Protein AF-A0A2D5S7X2-F1 (afdb_monomer)

Structure (mmCIF, N/CA/C/O backbone):
data_AF-A0A2D5S7X2-F1
#
_entry.id   AF-A0A2D5S7X2-F1
#
loop_
_atom_site.group_PDB
_atom_site.id
_atom_site.type_symbol
_atom_site.label_atom_id
_atom_site.label_alt_id
_atom_site.label_comp_id
_atom_site.label_asym_id
_atom_site.label_entity_id
_atom_site.label_seq_id
_atom_site.pdbx_PDB_ins_code
_atom_site.Cartn_x
_atom_site.Cartn_y
_atom_site.Cartn_z
_atom_site.occupancy
_atom_site.B_iso_or_equiv
_atom_site.auth_seq_id
_atom_site.auth_comp_id
_atom_site.auth_asym_id
_atom_site.auth_atom_id
_atom_site.pdbx_PDB_model_num
ATOM 1 N N . MET A 1 1 ? 55.627 -63.281 7.519 1.00 36.22 1 MET A N 1
ATOM 2 C CA . MET A 1 1 ? 55.972 -61.842 7.444 1.00 36.22 1 MET A CA 1
ATOM 3 C C . MET A 1 1 ? 55.545 -61.317 6.080 1.00 36.22 1 MET A C 1
ATOM 5 O O . MET A 1 1 ? 55.997 -61.901 5.115 1.00 36.22 1 MET A O 1
ATOM 9 N N . LYS A 1 2 ? 54.673 -60.289 6.058 1.0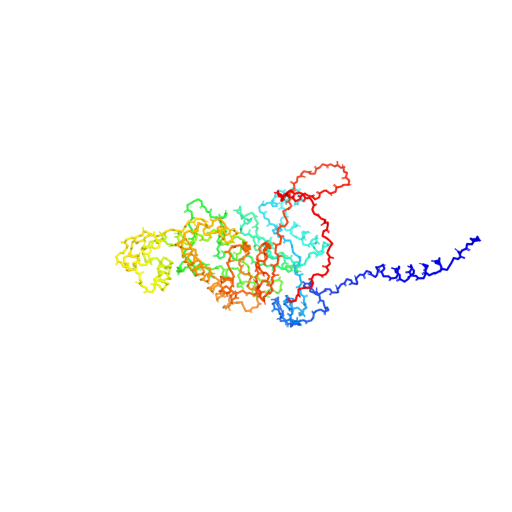0 36.00 2 LYS A N 1
ATOM 10 C CA . LYS A 1 2 ? 54.592 -59.138 5.119 1.00 36.00 2 LYS A CA 1
ATOM 11 C C . LYS A 1 2 ? 54.774 -59.438 3.601 1.00 36.00 2 LYS A C 1
ATOM 13 O O . LYS A 1 2 ? 55.793 -59.967 3.206 1.00 36.00 2 LYS A O 1
ATOM 18 N N . THR A 1 3 ? 53.912 -59.051 2.658 1.00 39.66 3 THR A N 1
ATOM 19 C CA . THR A 1 3 ? 53.083 -57.839 2.583 1.00 39.66 3 THR A CA 1
ATOM 20 C C . THR A 1 3 ? 52.077 -57.980 1.437 1.00 39.66 3 THR A C 1
ATOM 22 O O . THR A 1 3 ? 52.442 -58.339 0.323 1.00 39.66 3 THR A O 1
ATOM 25 N N . SER A 1 4 ? 50.825 -57.631 1.707 1.00 46.59 4 SER A N 1
ATOM 26 C CA . SER A 1 4 ? 49.787 -57.320 0.730 1.00 46.59 4 SER A CA 1
ATOM 27 C C . SER A 1 4 ? 50.023 -55.930 0.111 1.00 46.59 4 SER A C 1
ATOM 29 O O . SER A 1 4 ? 49.940 -54.927 0.817 1.00 46.59 4 SER A O 1
ATOM 31 N N . MET A 1 5 ? 50.263 -55.863 -1.196 1.00 40.97 5 MET A N 1
ATOM 32 C CA . MET A 1 5 ? 50.225 -54.673 -2.069 1.00 40.97 5 MET A CA 1
ATOM 33 C C . MET A 1 5 ? 49.754 -55.219 -3.430 1.00 40.97 5 MET A C 1
ATOM 35 O O . MET A 1 5 ? 50.264 -56.242 -3.853 1.00 40.97 5 MET A O 1
ATOM 39 N N . ASN A 1 6 ? 48.793 -54.701 -4.192 1.00 48.53 6 ASN A N 1
ATOM 40 C CA . ASN A 1 6 ? 48.194 -53.376 -4.262 1.00 48.53 6 ASN A CA 1
ATOM 41 C C . ASN A 1 6 ? 46.862 -53.474 -5.051 1.00 48.53 6 ASN A C 1
ATOM 43 O O . ASN A 1 6 ? 46.737 -52.959 -6.155 1.00 48.53 6 ASN A O 1
ATOM 47 N N . LEU A 1 7 ? 45.836 -54.144 -4.509 1.00 43.94 7 LEU A N 1
ATOM 48 C CA . LEU A 1 7 ? 44.501 -54.163 -5.146 1.00 43.94 7 LEU A CA 1
ATOM 49 C C . LEU A 1 7 ? 43.687 -52.879 -4.862 1.00 43.94 7 LEU A C 1
ATOM 51 O O . LEU A 1 7 ? 42.633 -52.652 -5.447 1.00 43.94 7 LEU A O 1
ATOM 55 N N . ARG A 1 8 ? 44.182 -52.010 -3.967 1.00 42.88 8 ARG A N 1
ATOM 56 C CA . ARG A 1 8 ? 43.547 -50.727 -3.615 1.00 42.88 8 ARG A CA 1
ATOM 57 C C . ARG A 1 8 ? 43.908 -49.577 -4.556 1.00 42.88 8 ARG A C 1
ATOM 59 O O . ARG A 1 8 ? 43.206 -48.572 -4.554 1.00 42.88 8 ARG A O 1
ATOM 66 N N . THR A 1 9 ? 44.956 -49.711 -5.366 1.00 43.53 9 THR A N 1
ATOM 67 C CA . THR A 1 9 ? 45.418 -48.620 -6.237 1.00 43.53 9 THR A CA 1
ATOM 68 C C . THR A 1 9 ? 44.684 -48.592 -7.575 1.00 43.53 9 THR A C 1
ATOM 70 O O . THR A 1 9 ? 44.436 -47.509 -8.086 1.00 43.53 9 THR A O 1
ATOM 73 N N . THR A 1 10 ? 44.243 -49.741 -8.097 1.00 44.03 10 THR A N 1
ATOM 74 C CA . THR A 1 10 ? 43.554 -49.821 -9.400 1.00 44.03 10 THR A CA 1
ATOM 75 C C . THR A 1 10 ? 42.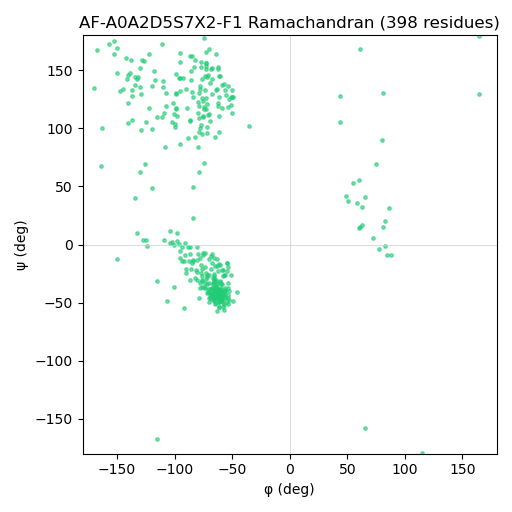069 -49.445 -9.318 1.00 44.03 10 THR A C 1
ATOM 77 O O . THR A 1 10 ? 41.533 -48.857 -10.251 1.00 44.03 10 THR A O 1
ATOM 80 N N . LEU A 1 11 ? 41.400 -49.693 -8.183 1.00 41.28 11 LEU A N 1
ATOM 81 C CA . LEU A 1 11 ? 39.994 -49.297 -7.987 1.00 41.28 11 LEU A CA 1
ATOM 82 C C . LEU A 1 11 ? 39.839 -47.787 -7.705 1.00 41.28 11 LEU A C 1
ATOM 84 O O . LEU A 1 11 ? 38.816 -47.186 -8.030 1.00 41.28 11 LEU A O 1
ATOM 88 N N . ALA A 1 12 ? 40.873 -47.156 -7.136 1.00 43.59 12 ALA A N 1
ATOM 89 C CA . ALA A 1 12 ? 40.890 -45.720 -6.863 1.00 43.59 12 ALA A CA 1
ATOM 90 C C . ALA A 1 12 ? 41.016 -44.873 -8.145 1.00 43.59 12 ALA A C 1
ATOM 92 O O . ALA A 1 12 ? 40.508 -43.754 -8.189 1.00 43.59 12 ALA A O 1
ATOM 93 N N . THR A 1 13 ? 41.632 -45.404 -9.207 1.00 41.81 13 THR A N 1
ATOM 94 C CA . THR A 1 13 ? 41.792 -44.684 -10.482 1.00 41.81 13 THR A CA 1
ATOM 95 C C . THR A 1 13 ? 40.505 -44.683 -11.316 1.00 41.81 13 THR A C 1
ATOM 97 O O . THR A 1 13 ? 40.194 -43.680 -11.954 1.00 41.81 13 THR A O 1
ATOM 100 N N . SER A 1 14 ? 39.695 -45.746 -11.255 1.00 43.84 14 SER A N 1
ATOM 101 C CA . SER A 1 14 ? 38.421 -45.826 -11.994 1.00 43.84 14 SER A CA 1
ATOM 102 C C . SER A 1 14 ? 37.297 -44.988 -11.367 1.00 43.84 14 SER A C 1
ATOM 104 O O . SER A 1 14 ? 36.477 -44.429 -12.091 1.00 43.84 14 SER A O 1
ATOM 106 N N . ILE A 1 15 ? 37.282 -44.818 -10.039 1.00 47.69 15 ILE A N 1
ATOM 107 C CA . ILE A 1 15 ? 36.316 -43.931 -9.359 1.00 47.69 15 ILE A CA 1
ATOM 108 C C . ILE A 1 15 ? 36.703 -42.451 -9.531 1.00 47.69 15 ILE A C 1
ATOM 110 O O . ILE A 1 15 ? 35.823 -41.598 -9.631 1.00 47.69 15 ILE A O 1
ATOM 114 N N . ALA A 1 16 ? 37.998 -42.135 -9.648 1.00 44.66 16 ALA A N 1
ATOM 115 C CA . ALA A 1 16 ? 38.455 -40.775 -9.936 1.00 44.66 16 ALA A CA 1
ATOM 116 C C . ALA A 1 16 ? 38.032 -40.300 -11.339 1.00 44.66 16 ALA A C 1
ATOM 118 O O . ALA A 1 16 ? 37.604 -39.158 -11.483 1.00 44.66 16 ALA A O 1
ATOM 119 N N . PHE A 1 17 ? 38.041 -41.175 -12.352 1.00 43.53 17 PHE A N 1
ATOM 120 C CA . PHE A 1 17 ? 37.540 -40.826 -13.689 1.00 43.53 17 PHE A CA 1
ATOM 121 C C . PHE A 1 17 ? 36.008 -40.702 -13.751 1.00 43.53 17 PHE A C 1
ATOM 123 O O . PHE A 1 17 ? 35.506 -39.813 -14.437 1.00 43.53 17 PHE A O 1
ATOM 130 N N . LEU A 1 18 ? 35.256 -41.502 -12.981 1.00 42.88 18 LEU A N 1
ATOM 131 C CA . LEU A 1 18 ? 33.793 -41.367 -12.910 1.00 42.88 18 LEU A CA 1
ATOM 132 C C . LEU A 1 18 ? 33.341 -40.123 -12.112 1.00 42.88 18 LEU A C 1
ATOM 134 O O . LEU A 1 18 ? 32.303 -39.540 -12.414 1.00 42.88 18 LEU A O 1
ATOM 138 N N . MET A 1 19 ? 34.125 -39.680 -11.121 1.00 43.84 19 MET A N 1
ATOM 139 C CA . MET A 1 19 ? 33.850 -38.470 -10.325 1.00 43.84 19 MET A CA 1
ATOM 140 C C . MET A 1 19 ? 34.381 -37.179 -10.973 1.00 43.84 19 MET A C 1
ATOM 142 O O . MET A 1 19 ? 33.859 -36.103 -10.688 1.00 43.84 19 MET A O 1
ATOM 146 N N . CYS A 1 20 ? 35.357 -37.265 -11.883 1.00 43.03 20 CYS A N 1
ATOM 147 C CA . CYS A 1 20 ? 35.786 -36.136 -12.717 1.00 43.03 20 CYS A CA 1
ATOM 148 C C . CYS A 1 20 ? 34.824 -35.837 -13.881 1.00 43.03 20 CYS A C 1
ATOM 150 O O . CYS A 1 20 ? 34.845 -34.722 -14.392 1.00 43.03 20 CYS A O 1
ATOM 152 N N . GLY A 1 21 ? 33.939 -36.767 -14.261 1.00 40.03 21 GLY A N 1
ATOM 153 C CA . GLY A 1 21 ? 32.904 -36.541 -15.284 1.00 40.03 21 GLY A CA 1
ATOM 154 C C . GLY A 1 21 ? 31.678 -35.742 -14.811 1.00 40.03 21 GLY A C 1
ATOM 155 O O . GLY A 1 21 ? 30.876 -35.309 -15.630 1.00 40.03 21 GLY A O 1
ATOM 156 N N . LEU A 1 22 ? 31.529 -35.518 -13.499 1.00 47.66 22 LEU A N 1
ATOM 157 C CA . LEU A 1 22 ? 30.463 -34.687 -12.909 1.00 47.66 22 LEU A CA 1
ATOM 158 C C . LEU A 1 22 ? 30.955 -33.291 -12.493 1.00 47.66 22 LEU A C 1
ATOM 160 O O . LEU A 1 22 ? 30.185 -32.483 -11.968 1.00 47.66 22 LEU A O 1
ATOM 164 N N . ALA A 1 23 ? 32.229 -32.983 -12.745 1.00 48.12 23 ALA A N 1
ATOM 165 C CA . ALA A 1 23 ? 32.780 -31.648 -12.587 1.00 48.12 23 ALA A CA 1
ATOM 166 C C . ALA A 1 23 ? 32.399 -30.787 -13.800 1.00 48.12 23 ALA A C 1
ATOM 168 O O . ALA A 1 23 ? 33.166 -30.630 -14.740 1.00 48.12 23 ALA A O 1
ATOM 169 N N . GLY A 1 24 ? 31.193 -30.222 -13.748 1.00 53.59 24 GLY A N 1
ATOM 170 C CA . GLY A 1 24 ? 30.825 -29.062 -14.551 1.00 53.59 24 GLY A CA 1
ATOM 171 C C . GLY A 1 24 ? 30.571 -29.351 -16.026 1.00 53.59 24 GLY A C 1
ATOM 172 O O . GLY A 1 24 ? 31.245 -28.792 -16.885 1.00 53.59 24 GLY A O 1
ATOM 173 N N . ALA A 1 25 ? 29.480 -30.058 -16.333 1.00 41.00 25 ALA A N 1
ATOM 174 C CA . ALA A 1 25 ? 28.646 -29.480 -17.378 1.00 41.00 25 ALA A CA 1
ATOM 175 C C . ALA A 1 25 ? 28.254 -28.091 -16.839 1.00 41.00 25 ALA A C 1
ATOM 177 O O . ALA A 1 25 ? 27.666 -28.042 -15.747 1.00 41.00 25 ALA A O 1
ATOM 178 N N . PRO A 1 26 ? 28.637 -26.967 -17.478 1.00 43.47 26 PRO A N 1
ATOM 179 C CA . PRO A 1 26 ? 27.996 -25.707 -17.139 1.00 43.47 26 PRO A CA 1
ATOM 180 C C . PRO A 1 26 ? 26.501 -26.000 -17.204 1.00 43.47 26 PRO A C 1
ATOM 182 O O . PRO A 1 26 ? 26.047 -26.608 -18.174 1.00 43.47 26 PRO A O 1
ATOM 185 N N . ALA A 1 27 ? 25.757 -25.694 -16.136 1.00 47.03 27 ALA A N 1
ATOM 186 C CA . ALA A 1 27 ? 24.308 -25.715 -16.241 1.00 47.03 27 ALA A CA 1
ATOM 187 C C . ALA A 1 27 ? 24.002 -24.879 -17.480 1.00 47.03 27 ALA A C 1
ATOM 189 O O . ALA A 1 27 ? 24.377 -23.705 -17.511 1.00 47.03 27 ALA A O 1
ATOM 190 N N . GLN A 1 28 ? 23.482 -25.520 -18.530 1.00 48.81 28 GLN A N 1
ATOM 191 C CA . GLN A 1 28 ? 23.115 -24.829 -19.753 1.00 48.81 28 GLN A CA 1
ATOM 192 C C . GLN A 1 28 ? 22.249 -23.667 -19.291 1.00 48.81 28 GLN A C 1
ATOM 194 O O . GLN A 1 28 ? 21.309 -23.898 -18.524 1.00 48.81 28 GLN A O 1
ATOM 199 N N . SER A 1 29 ? 22.671 -22.430 -19.582 1.00 59.06 29 SER A N 1
ATOM 200 C CA . SER A 1 29 ? 21.928 -21.265 -19.112 1.00 59.06 29 SER A CA 1
ATOM 201 C C . SER A 1 29 ? 20.502 -21.476 -19.579 1.00 59.06 29 SER A C 1
ATOM 203 O O . SER A 1 29 ? 20.301 -21.655 -20.781 1.00 59.06 29 SER A O 1
ATOM 205 N N . ALA A 1 30 ? 19.559 -21.566 -18.639 1.00 68.81 30 ALA A N 1
ATOM 206 C CA . ALA A 1 30 ? 18.164 -21.750 -18.996 1.00 68.81 30 ALA A CA 1
ATOM 207 C C . ALA A 1 30 ? 17.822 -20.671 -20.024 1.00 68.81 30 ALA A C 1
ATOM 209 O O . ALA A 1 30 ? 18.148 -19.501 -19.803 1.00 68.81 30 ALA A O 1
ATOM 210 N N . GLU A 1 31 ? 17.271 -21.070 -21.170 1.00 88.06 31 GLU A N 1
ATOM 211 C CA . GLU A 1 31 ? 16.838 -20.096 -22.161 1.00 88.06 31 GLU A CA 1
ATOM 212 C C . GLU A 1 31 ? 15.750 -19.251 -21.506 1.00 88.06 31 GLU A C 1
ATOM 214 O O . GLU A 1 31 ? 14.765 -19.783 -20.978 1.00 88.06 31 GLU A O 1
ATOM 219 N N . LEU A 1 32 ? 15.988 -17.943 -21.465 1.00 92.62 32 LEU A N 1
ATOM 220 C CA . LEU A 1 32 ? 15.040 -16.989 -20.925 1.00 92.62 32 LEU A CA 1
ATOM 221 C C . LEU A 1 32 ? 14.220 -16.399 -22.063 1.00 92.62 32 LEU A C 1
ATOM 223 O O . LEU A 1 32 ? 14.739 -16.157 -23.153 1.00 92.62 32 LEU A O 1
ATOM 227 N N . ASP A 1 33 ? 12.949 -16.156 -21.792 1.00 95.62 33 ASP A N 1
ATOM 228 C CA . ASP A 1 33 ? 12.076 -15.438 -22.703 1.00 95.62 33 ASP A CA 1
ATOM 229 C C . ASP A 1 33 ? 12.380 -13.929 -22.706 1.00 95.62 33 ASP A C 1
ATOM 231 O O . ASP A 1 33 ? 13.233 -13.438 -21.956 1.00 95.62 33 ASP A O 1
ATOM 235 N N . THR A 1 34 ? 11.667 -13.169 -23.542 1.00 95.31 34 THR A N 1
ATOM 236 C CA . THR A 1 34 ? 11.879 -11.719 -23.694 1.00 95.31 34 THR A CA 1
ATOM 237 C C . THR A 1 34 ? 11.739 -10.945 -22.374 1.00 95.31 34 THR A C 1
ATOM 239 O O . THR A 1 34 ? 12.363 -9.898 -22.202 1.00 95.31 34 THR A O 1
ATOM 242 N N . PHE A 1 35 ? 10.963 -11.466 -21.423 1.00 96.25 35 PHE A N 1
ATOM 243 C CA . PHE A 1 35 ? 10.683 -10.874 -20.115 1.00 96.25 35 PHE A CA 1
ATOM 244 C C . PHE A 1 35 ? 11.564 -11.448 -18.991 1.00 96.25 35 PHE A C 1
ATOM 246 O O . PHE A 1 35 ? 11.414 -11.059 -17.833 1.00 96.25 35 PHE A O 1
ATOM 253 N N . GLY A 1 36 ? 12.502 -12.347 -19.301 1.00 93.88 36 GLY A N 1
ATOM 254 C CA . GLY A 1 36 ? 13.382 -12.977 -18.317 1.00 93.88 36 GLY A CA 1
ATOM 255 C C . GLY A 1 36 ? 12.767 -14.179 -17.589 1.00 93.88 36 GLY A C 1
ATOM 256 O O . GLY A 1 36 ? 13.230 -14.512 -16.494 1.00 93.88 36 GLY A O 1
ATOM 257 N N . GLY A 1 37 ? 11.724 -14.796 -18.152 1.00 95.06 37 GLY A N 1
ATOM 258 C CA . GLY A 1 37 ? 11.096 -16.032 -17.675 1.00 95.06 37 GLY A CA 1
ATOM 259 C C . GLY A 1 37 ? 11.786 -17.294 -18.194 1.00 95.06 37 GLY A C 1
ATOM 260 O O . GLY A 1 37 ? 12.336 -17.307 -19.285 1.00 95.06 37 GLY A O 1
ATOM 261 N N . PHE A 1 38 ? 11.756 -18.369 -17.415 1.00 94.25 38 PHE A N 1
ATOM 262 C CA . PHE A 1 38 ? 12.354 -19.665 -17.720 1.00 94.25 38 PHE A CA 1
ATOM 263 C C . PHE A 1 38 ? 11.515 -20.422 -18.753 1.00 94.25 38 PHE A C 1
ATOM 265 O O . PHE A 1 38 ? 10.417 -20.889 -18.449 1.00 94.25 38 PHE A O 1
ATOM 272 N N . THR A 1 39 ? 12.028 -20.565 -19.976 1.00 94.94 39 THR A N 1
ATOM 273 C CA . THR A 1 39 ? 11.275 -21.173 -21.089 1.00 94.94 39 THR A CA 1
ATOM 274 C C . THR A 1 39 ? 10.928 -22.650 -20.881 1.00 94.94 39 THR A C 1
ATOM 276 O O . THR A 1 39 ? 10.018 -23.151 -21.539 1.00 94.94 39 THR A O 1
ATOM 279 N N . ASP A 1 40 ? 11.603 -23.353 -19.974 1.00 94.12 40 ASP A N 1
ATOM 280 C CA . ASP A 1 40 ? 11.311 -24.735 -19.584 1.00 94.12 40 ASP A CA 1
ATOM 281 C C . ASP A 1 40 ? 10.150 -24.852 -18.579 1.00 94.12 40 ASP A C 1
ATOM 283 O O . ASP A 1 40 ? 9.600 -25.939 -18.402 1.00 94.12 40 ASP A O 1
ATOM 287 N N . VAL A 1 41 ? 9.724 -23.742 -17.969 1.00 94.38 41 VAL A N 1
ATOM 288 C CA . VAL A 1 41 ? 8.554 -23.672 -17.085 1.00 94.38 41 VAL A CA 1
ATOM 289 C C . VAL A 1 41 ? 7.395 -23.048 -17.861 1.00 94.38 41 VAL A C 1
ATOM 291 O O . VAL A 1 41 ? 7.394 -21.846 -18.098 1.00 94.38 41 VAL A O 1
ATOM 294 N N . LYS A 1 42 ? 6.413 -23.854 -18.277 1.00 96.06 42 LYS A N 1
ATOM 295 C CA . LYS A 1 42 ? 5.286 -23.417 -19.121 1.00 96.06 42 LYS A CA 1
ATOM 296 C C . LYS A 1 42 ? 4.033 -23.134 -18.291 1.00 96.06 42 LYS A C 1
ATOM 298 O O . LYS A 1 42 ? 3.494 -24.070 -17.709 1.00 96.06 42 LYS A O 1
ATOM 303 N N . GLY A 1 43 ? 3.587 -21.882 -18.293 1.00 96.56 43 GLY A N 1
ATOM 304 C CA . GLY A 1 43 ? 2.302 -21.432 -17.750 1.00 96.56 43 GLY A CA 1
ATOM 305 C C . GLY A 1 43 ? 1.378 -20.884 -18.839 1.00 96.56 43 GLY A C 1
ATOM 306 O O . GLY A 1 43 ? 1.630 -21.048 -20.038 1.00 96.56 43 GLY A O 1
ATOM 307 N N . GLU A 1 44 ? 0.303 -20.220 -18.434 1.00 97.75 44 GLU A N 1
ATOM 308 C CA . GLU A 1 44 ? -0.666 -19.608 -19.340 1.00 97.75 44 GLU A CA 1
ATOM 309 C C . GLU A 1 44 ? -0.102 -18.338 -19.996 1.00 97.75 44 GLU A C 1
ATOM 311 O O . GLU A 1 44 ? 0.459 -17.460 -19.348 1.00 97.75 44 GLU A O 1
ATOM 316 N N . LYS A 1 45 ? -0.262 -18.197 -21.316 1.00 98.12 45 LYS A N 1
ATOM 317 C CA . LYS A 1 45 ? 0.152 -16.989 -22.041 1.00 98.12 45 LYS A CA 1
ATOM 318 C C . LYS A 1 45 ? -0.979 -15.958 -22.051 1.00 98.12 45 LYS A C 1
ATOM 320 O O . LYS A 1 45 ? -1.794 -15.947 -22.971 1.00 98.12 45 LYS A O 1
ATOM 325 N N . THR A 1 46 ? -0.995 -15.069 -21.061 1.00 98.06 46 THR A N 1
ATOM 326 C CA . THR A 1 46 ? -2.039 -14.033 -20.912 1.00 98.06 46 THR A CA 1
ATOM 327 C C . THR A 1 46 ? -1.681 -12.693 -21.560 1.00 98.06 46 THR A C 1
ATOM 329 O O . THR A 1 46 ? -2.545 -11.837 -21.724 1.00 98.06 46 THR A O 1
ATOM 332 N N . GLY A 1 47 ? -0.411 -12.485 -21.926 1.00 98.31 47 GLY A N 1
ATOM 333 C CA . GLY A 1 47 ? 0.097 -11.180 -22.361 1.00 98.31 47 GLY A CA 1
ATOM 334 C C . GLY A 1 47 ? 0.489 -10.241 -21.215 1.00 98.31 47 GLY A C 1
ATOM 335 O O . GLY A 1 47 ? 1.009 -9.163 -21.490 1.00 98.31 47 GLY A O 1
ATOM 336 N N . PHE A 1 48 ? 0.321 -10.657 -19.955 1.00 98.56 48 PHE A N 1
ATOM 337 C CA . PHE A 1 48 ? 0.694 -9.886 -18.767 1.00 98.56 48 PHE A CA 1
ATOM 338 C C . PHE A 1 48 ? 1.352 -10.762 -17.696 1.00 98.56 48 PHE A C 1
ATOM 340 O O . PHE A 1 48 ? 1.180 -11.985 -17.660 1.00 98.56 48 PHE A O 1
ATOM 347 N N . PHE A 1 49 ? 2.108 -10.131 -16.796 1.00 98.19 49 PHE A N 1
ATOM 348 C CA . PHE A 1 49 ? 2.597 -10.820 -15.607 1.00 98.19 49 PHE A CA 1
ATOM 349 C C . PHE A 1 49 ? 1.426 -11.237 -14.717 1.00 98.19 49 PHE A C 1
ATOM 351 O O . PHE A 1 49 ? 0.552 -10.427 -14.423 1.00 98.19 49 PHE A O 1
ATOM 358 N N . HIS A 1 50 ? 1.425 -12.483 -14.253 1.00 97.25 50 HIS A N 1
ATOM 359 C CA . HIS A 1 50 ? 0.400 -12.985 -13.338 1.00 97.25 50 HIS A CA 1
ATOM 360 C C . HIS A 1 50 ? 0.955 -14.077 -12.419 1.00 97.25 50 HIS A C 1
ATOM 362 O O . HIS A 1 50 ? 2.077 -14.558 -12.597 1.00 97.25 50 HIS A O 1
ATOM 368 N N . ALA A 1 51 ? 0.180 -14.449 -11.401 1.00 94.62 51 ALA A N 1
ATOM 369 C CA . ALA A 1 51 ? 0.495 -15.560 -10.513 1.00 94.62 51 ALA A CA 1
ATOM 370 C C . ALA A 1 51 ? -0.276 -16.814 -10.940 1.00 94.62 51 ALA A C 1
ATOM 372 O O . ALA A 1 51 ? -1.499 -16.787 -11.053 1.00 94.62 51 ALA A O 1
ATOM 373 N N . GLU A 1 52 ? 0.426 -17.933 -11.096 1.00 94.12 52 GLU A N 1
ATOM 374 C CA . GLU A 1 52 ? -0.162 -19.214 -11.485 1.00 94.12 52 GLU A CA 1
ATOM 375 C C . GLU A 1 52 ? 0.338 -20.332 -10.568 1.00 94.12 52 GLU A C 1
ATOM 377 O O . GLU A 1 52 ? 1.492 -20.347 -10.127 1.00 94.12 52 GLU A O 1
ATOM 382 N N . LYS A 1 53 ? -0.534 -21.297 -10.263 1.00 91.69 53 LYS A N 1
ATOM 383 C CA . LYS A 1 53 ? -0.150 -22.497 -9.525 1.00 91.69 53 LYS A CA 1
ATOM 384 C C . LYS A 1 53 ? 0.058 -23.672 -10.482 1.00 91.69 53 LYS A C 1
ATOM 386 O O . LYS A 1 53 ? -0.898 -24.350 -10.840 1.00 91.69 53 LYS A O 1
ATOM 391 N N . MET A 1 54 ? 1.320 -23.965 -10.784 1.00 91.06 54 MET A N 1
ATOM 392 C CA . MET A 1 54 ? 1.756 -25.063 -11.653 1.00 91.06 54 MET A CA 1
ATOM 393 C C . MET A 1 54 ? 2.394 -26.185 -10.826 1.00 91.06 54 MET A C 1
ATOM 395 O O . MET A 1 54 ? 3.242 -25.927 -9.967 1.00 91.06 54 MET A O 1
ATOM 399 N N . ASP A 1 55 ? 1.980 -27.436 -11.040 1.00 89.75 55 ASP A N 1
ATOM 400 C CA . ASP A 1 55 ? 2.513 -28.625 -10.346 1.00 89.75 55 ASP A CA 1
ATOM 401 C C . ASP A 1 55 ? 2.579 -28.489 -8.815 1.00 89.75 55 ASP A C 1
ATOM 403 O O . ASP A 1 55 ? 3.554 -28.844 -8.143 1.00 89.75 55 ASP A O 1
ATOM 407 N N . GLY A 1 56 ? 1.523 -27.914 -8.236 1.00 87.44 56 GLY A N 1
ATOM 408 C CA . GLY A 1 56 ? 1.414 -27.702 -6.795 1.00 87.44 56 GLY A CA 1
ATOM 409 C C . GLY A 1 56 ? 2.223 -26.516 -6.256 1.00 87.44 56 GLY A C 1
ATOM 410 O O . GLY A 1 56 ? 2.068 -26.190 -5.079 1.00 87.44 56 GLY A O 1
ATOM 411 N N . ARG A 1 57 ? 3.014 -25.830 -7.089 1.00 87.06 57 ARG A N 1
ATOM 412 C CA . ARG A 1 57 ? 3.855 -24.687 -6.714 1.00 87.06 57 ARG A CA 1
ATOM 413 C C . ARG A 1 57 ? 3.309 -23.400 -7.305 1.00 87.06 57 ARG A C 1
ATOM 415 O O . ARG A 1 57 ? 2.872 -23.368 -8.446 1.00 87.06 57 ARG A O 1
ATOM 422 N N . TRP A 1 58 ? 3.364 -22.332 -6.526 1.00 89.00 58 TRP A N 1
ATOM 423 C CA . TRP A 1 58 ? 3.103 -21.005 -7.061 1.00 89.00 58 TRP A CA 1
ATOM 424 C C . TRP A 1 58 ? 4.314 -20.494 -7.829 1.00 89.00 58 TRP A C 1
ATOM 426 O O . TRP A 1 58 ? 5.446 -20.595 -7.351 1.00 89.00 58 TRP A O 1
ATOM 436 N N . TRP A 1 59 ? 4.029 -19.903 -8.975 1.00 93.06 59 TRP A N 1
ATOM 437 C CA . TRP A 1 59 ? 4.960 -19.219 -9.845 1.00 93.06 59 TRP A CA 1
ATOM 438 C C . TRP A 1 59 ? 4.385 -17.858 -10.193 1.00 93.06 59 TRP A C 1
ATOM 440 O O . TRP A 1 59 ? 3.170 -17.677 -10.243 1.00 93.06 59 TRP A O 1
ATOM 450 N N . MET A 1 60 ? 5.268 -16.910 -10.470 1.00 95.19 60 MET A N 1
ATOM 451 C CA . MET A 1 60 ? 4.894 -15.852 -11.391 1.00 95.19 60 MET A CA 1
ATOM 452 C C . MET A 1 60 ? 5.094 -16.344 -12.810 1.00 95.19 60 MET A C 1
ATOM 454 O O . MET A 1 60 ? 5.947 -17.197 -13.043 1.00 95.19 60 MET A O 1
ATOM 458 N N . VAL A 1 61 ? 4.331 -15.799 -13.739 1.00 97.19 61 VAL A N 1
ATOM 459 C CA . VAL A 1 61 ? 4.384 -16.152 -15.151 1.00 97.19 61 VAL A CA 1
ATOM 460 C C . VAL A 1 61 ? 4.496 -14.866 -15.956 1.00 97.19 61 VAL A C 1
ATOM 462 O O . VAL A 1 61 ? 3.857 -13.866 -15.628 1.00 97.19 61 VAL A O 1
ATOM 465 N N . THR A 1 62 ? 5.377 -14.866 -16.950 1.00 98.56 62 THR A N 1
ATOM 466 C CA . THR A 1 62 ? 5.604 -13.741 -17.858 1.00 98.56 62 THR A CA 1
ATOM 467 C C . THR A 1 62 ? 4.446 -13.571 -18.847 1.00 98.56 62 THR A C 1
ATOM 469 O O . THR A 1 62 ? 3.688 -14.514 -19.085 1.00 98.56 62 THR A O 1
ATOM 472 N N . PRO A 1 63 ? 4.364 -12.419 -19.534 1.00 98.62 63 PRO A N 1
ATOM 473 C CA . PRO A 1 63 ? 3.462 -12.225 -20.671 1.00 98.62 63 PRO A CA 1
ATOM 474 C C . PRO A 1 63 ? 3.525 -13.297 -21.769 1.00 98.62 63 PRO A C 1
ATOM 476 O O . PRO A 1 63 ? 2.544 -13.496 -22.486 1.00 98.62 63 PRO A O 1
ATOM 479 N N . GLU A 1 64 ? 4.660 -13.986 -21.927 1.00 98.56 64 GLU A N 1
ATOM 480 C CA . GLU A 1 64 ? 4.836 -15.048 -22.924 1.00 98.56 64 GLU A CA 1
ATOM 481 C C . GLU A 1 64 ? 4.424 -16.443 -22.428 1.00 98.56 64 GLU A C 1
ATOM 483 O O . GLU A 1 64 ? 4.430 -17.381 -23.226 1.00 98.56 64 GLU A O 1
ATOM 488 N N . GLY A 1 65 ? 4.003 -16.577 -21.165 1.00 98.00 65 GLY A N 1
ATOM 489 C CA . GLY A 1 65 ? 3.564 -17.846 -20.581 1.00 98.00 65 GLY A CA 1
ATOM 490 C C . GLY A 1 65 ? 4.704 -18.683 -20.005 1.00 98.00 65 GLY A C 1
ATOM 491 O O . GLY A 1 65 ? 4.650 -19.913 -20.043 1.00 98.00 65 GLY A O 1
ATOM 492 N N . HIS A 1 66 ? 5.758 -18.043 -19.493 1.00 97.69 66 HIS A N 1
ATOM 493 C CA . HIS A 1 66 ? 6.890 -18.743 -18.890 1.00 97.69 66 HIS A CA 1
ATOM 494 C C . HIS A 1 66 ? 7.046 -18.420 -17.409 1.00 97.69 66 HIS A C 1
ATOM 496 O O . HIS A 1 66 ? 6.862 -17.280 -16.987 1.00 97.69 66 HIS A O 1
ATOM 502 N N . GLY A 1 67 ? 7.414 -19.417 -16.606 1.00 95.75 67 GLY A N 1
ATOM 503 C CA . GLY A 1 67 ? 7.653 -19.229 -15.178 1.00 95.75 67 GLY A CA 1
ATOM 504 C C . GLY A 1 67 ? 8.721 -18.163 -14.927 1.00 95.75 67 GLY A C 1
ATOM 505 O O . GLY A 1 67 ? 9.742 -18.118 -15.598 1.00 95.75 67 GLY A O 1
ATOM 506 N N . PHE A 1 68 ? 8.515 -17.304 -13.938 1.00 95.00 68 PHE A N 1
ATOM 507 C CA . PHE A 1 68 ? 9.335 -16.130 -13.673 1.00 95.00 68 PHE A CA 1
ATOM 508 C C . PHE A 1 68 ? 9.772 -16.091 -12.207 1.00 95.00 68 PHE A C 1
ATOM 510 O O . PHE A 1 68 ? 8.954 -16.173 -11.289 1.00 95.00 68 PHE A O 1
ATOM 517 N N . PHE A 1 69 ? 11.074 -15.909 -11.981 1.00 90.19 69 PHE A N 1
ATOM 518 C CA . PHE A 1 69 ? 11.611 -15.495 -10.686 1.00 90.19 69 PHE A CA 1
ATOM 519 C C . PHE A 1 69 ? 12.246 -14.122 -10.845 1.00 90.19 69 PHE A C 1
ATOM 521 O O . PHE A 1 69 ? 13.299 -13.998 -11.469 1.00 90.19 69 PHE A O 1
ATOM 528 N N . GLY A 1 70 ? 11.627 -13.094 -10.266 1.00 88.38 70 GLY A N 1
ATOM 529 C CA . GLY A 1 70 ? 12.183 -11.749 -10.340 1.00 88.38 70 GLY A CA 1
ATOM 530 C C . GLY A 1 70 ? 13.315 -11.548 -9.342 1.00 88.38 70 GLY A C 1
ATOM 531 O O . GLY A 1 70 ? 13.098 -11.430 -8.133 1.00 88.38 70 GLY A O 1
ATOM 532 N N . ILE A 1 71 ? 14.530 -11.466 -9.864 1.00 89.62 71 ILE A N 1
ATOM 533 C CA . ILE A 1 71 ? 15.738 -11.087 -9.144 1.00 89.62 71 ILE A CA 1
ATOM 534 C C . ILE A 1 71 ? 15.974 -9.616 -9.470 1.00 89.62 71 ILE A C 1
ATOM 536 O O . ILE A 1 71 ? 16.404 -9.269 -10.570 1.00 89.62 71 ILE A O 1
ATOM 540 N N . GLY A 1 72 ? 15.658 -8.738 -8.519 1.00 86.88 72 GLY A N 1
ATOM 541 C CA . GLY A 1 72 ? 15.650 -7.298 -8.761 1.00 86.88 72 GLY A CA 1
ATOM 542 C C . GLY A 1 72 ? 16.482 -6.480 -7.788 1.00 86.88 72 GLY A C 1
ATOM 543 O O . GLY A 1 72 ? 16.739 -6.886 -6.654 1.00 86.88 72 GLY A O 1
ATOM 544 N N . ILE A 1 73 ? 16.863 -5.288 -8.243 1.00 84.88 73 ILE A N 1
ATOM 545 C CA . ILE A 1 73 ? 17.462 -4.241 -7.412 1.00 84.88 73 ILE A CA 1
ATOM 546 C C . ILE A 1 73 ? 16.354 -3.315 -6.908 1.00 84.88 73 ILE A C 1
ATOM 548 O O . ILE A 1 73 ? 15.385 -3.037 -7.610 1.00 84.88 73 ILE A O 1
ATOM 552 N N . SER A 1 74 ? 16.496 -2.836 -5.673 1.00 85.06 74 SER A N 1
ATOM 553 C CA . SER A 1 74 ? 15.623 -1.807 -5.106 1.00 85.06 74 SER A CA 1
ATOM 554 C C . SER A 1 74 ? 16.225 -0.416 -5.275 1.00 85.06 74 SER A C 1
ATOM 556 O O . SER A 1 74 ? 17.424 -0.239 -5.069 1.00 85.06 74 SER A O 1
ATOM 558 N N . HIS A 1 75 ? 15.370 0.575 -5.531 1.00 86.12 75 HIS A N 1
ATOM 559 C CA . HIS A 1 75 ? 15.708 2.003 -5.534 1.00 86.12 75 HIS A CA 1
ATOM 560 C C . HIS A 1 75 ? 16.793 2.415 -6.558 1.00 86.12 75 HIS A C 1
ATOM 562 O O . HIS A 1 75 ? 17.796 3.017 -6.163 1.00 86.12 75 HIS A O 1
ATOM 568 N N . PRO A 1 76 ? 16.619 2.122 -7.862 1.00 89.56 76 PRO A N 1
ATOM 569 C CA . PRO A 1 76 ? 17.656 2.386 -8.863 1.00 89.56 76 PRO A CA 1
ATOM 570 C C . PRO A 1 76 ? 17.932 3.884 -9.092 1.00 89.56 76 PRO A C 1
ATOM 572 O O . PRO A 1 76 ? 19.069 4.245 -9.398 1.00 89.56 76 PRO A O 1
ATOM 575 N N . LEU A 1 77 ? 16.944 4.768 -8.901 1.00 92.06 77 LEU A N 1
ATOM 576 C CA . LEU A 1 77 ? 17.124 6.222 -8.950 1.00 92.06 77 LEU A CA 1
ATOM 577 C C . LEU A 1 77 ? 16.298 6.913 -7.861 1.00 92.06 77 LEU A C 1
ATOM 579 O O . LEU A 1 77 ? 15.086 6.740 -7.767 1.00 92.06 77 LEU A O 1
ATOM 583 N N . THR A 1 78 ? 16.978 7.668 -6.997 1.00 92.00 78 THR A N 1
ATOM 584 C CA . THR A 1 78 ? 16.397 8.318 -5.812 1.00 92.00 78 THR A CA 1
ATOM 585 C C . THR A 1 78 ? 17.172 9.582 -5.439 1.00 92.00 78 THR A C 1
ATOM 587 O O . THR A 1 78 ? 18.261 9.829 -5.957 1.00 92.00 78 THR A O 1
ATOM 590 N N . ASP A 1 79 ? 16.696 10.333 -4.444 1.00 91.12 79 ASP A N 1
ATOM 591 C CA . ASP A 1 79 ? 17.475 11.418 -3.830 1.00 91.12 79 ASP A CA 1
ATOM 592 C C . ASP A 1 79 ? 18.859 10.942 -3.346 1.00 91.12 79 ASP A C 1
ATOM 594 O O . ASP A 1 79 ? 19.834 11.692 -3.394 1.00 91.12 79 ASP A O 1
ATOM 598 N N . MET A 1 80 ? 18.970 9.684 -2.897 1.00 90.00 80 MET A N 1
ATOM 599 C CA . MET A 1 80 ? 20.225 9.123 -2.383 1.00 90.00 80 MET A CA 1
ATOM 600 C C . MET A 1 80 ? 21.253 8.848 -3.485 1.00 90.00 80 MET A C 1
ATOM 602 O O . MET A 1 80 ? 22.449 8.836 -3.201 1.00 90.00 80 MET A O 1
ATOM 606 N N . SER A 1 81 ? 20.823 8.641 -4.734 1.00 92.25 81 SER A N 1
ATOM 607 C CA . SER A 1 81 ? 21.741 8.452 -5.863 1.00 92.25 81 SER A CA 1
ATOM 608 C C . SER A 1 81 ? 22.178 9.774 -6.496 1.00 92.25 81 SER A C 1
ATOM 610 O O . SER A 1 81 ? 23.115 9.774 -7.292 1.00 92.25 81 SER A O 1
ATOM 612 N N . ARG A 1 82 ? 21.584 10.915 -6.112 1.00 94.19 82 ARG A N 1
ATOM 613 C CA . ARG A 1 82 ? 21.829 12.237 -6.715 1.00 94.19 82 ARG A CA 1
ATOM 614 C C . ARG A 1 82 ? 23.310 12.592 -6.846 1.00 94.19 82 ARG A C 1
ATOM 616 O O . ARG A 1 82 ? 23.754 12.968 -7.925 1.00 94.19 82 ARG A O 1
ATOM 623 N N . ALA A 1 83 ? 24.098 12.417 -5.785 1.00 94.69 83 ALA A N 1
ATOM 624 C CA . ALA A 1 83 ? 25.535 12.708 -5.815 1.00 94.69 83 ALA A CA 1
ATOM 625 C C . ALA A 1 83 ? 26.311 11.813 -6.806 1.00 94.69 83 ALA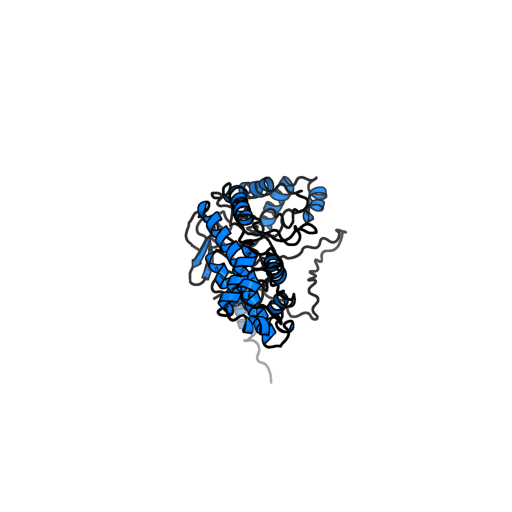 A C 1
ATOM 627 O O . ALA A 1 83 ? 27.264 12.268 -7.444 1.00 94.69 83 ALA A O 1
ATOM 628 N N . ALA A 1 84 ? 25.891 10.556 -6.970 1.00 95.12 84 ALA A N 1
ATOM 629 C CA . ALA A 1 84 ? 26.483 9.631 -7.932 1.00 95.12 84 ALA A CA 1
ATOM 630 C C . ALA A 1 84 ? 26.069 9.963 -9.375 1.00 95.12 84 ALA A C 1
ATOM 632 O O . ALA A 1 84 ? 26.900 9.878 -10.274 1.00 95.12 84 ALA A O 1
ATOM 633 N N . VAL A 1 85 ? 24.829 10.413 -9.599 1.00 95.75 85 VAL A N 1
ATOM 634 C CA . VAL A 1 85 ? 24.379 10.875 -10.924 1.00 95.75 85 VAL A CA 1
ATOM 635 C C . VAL A 1 85 ? 25.100 12.162 -11.330 1.00 95.75 85 VAL A C 1
ATOM 637 O O . VAL A 1 85 ? 25.570 12.275 -12.460 1.00 95.75 85 VAL A O 1
ATOM 640 N N . ILE A 1 86 ? 25.261 13.114 -10.405 1.00 96.00 86 ILE A N 1
ATOM 641 C CA . ILE A 1 86 ? 25.993 14.363 -10.664 1.00 96.00 86 ILE A CA 1
ATOM 642 C C . ILE A 1 86 ? 27.453 14.061 -11.017 1.00 96.00 86 ILE A C 1
ATOM 644 O O . ILE A 1 86 ? 27.930 14.488 -12.065 1.00 96.00 86 ILE A O 1
ATOM 648 N N . SER A 1 87 ? 28.155 13.303 -10.170 1.00 97.06 87 SER A N 1
ATOM 649 C CA . SER A 1 87 ? 29.596 13.076 -10.348 1.00 97.06 87 SER A CA 1
ATOM 650 C C . SER A 1 87 ? 29.931 12.071 -11.454 1.00 97.06 87 SER A C 1
ATOM 652 O O . SER A 1 87 ? 30.916 12.259 -12.161 1.00 97.06 87 SER A O 1
ATOM 654 N N . GLY A 1 88 ? 29.125 11.020 -11.629 1.00 96.75 88 GLY A N 1
ATOM 655 C CA . GLY A 1 88 ? 29.388 9.951 -12.596 1.00 96.75 88 GLY A CA 1
ATOM 656 C C . GLY A 1 88 ? 28.788 10.178 -13.984 1.00 96.75 88 GLY A C 1
ATOM 657 O O . GLY A 1 88 ? 29.288 9.619 -14.957 1.00 96.75 88 GLY A O 1
ATOM 658 N N . TYR A 1 89 ? 27.719 10.974 -14.089 1.00 96.44 89 TYR A N 1
ATOM 659 C CA . TYR A 1 89 ? 26.931 11.121 -15.321 1.00 96.44 89 TYR A CA 1
ATOM 660 C C . TYR A 1 89 ? 26.644 12.583 -15.675 1.00 96.44 89 TYR A C 1
ATOM 662 O O . TYR A 1 89 ? 25.844 12.846 -16.566 1.00 96.44 89 TYR A O 1
ATOM 670 N N . GLY A 1 90 ? 27.277 13.550 -15.003 1.00 96.06 90 GLY A N 1
ATOM 671 C CA . GLY A 1 90 ? 27.086 14.970 -15.308 1.00 96.06 90 GLY A CA 1
ATOM 672 C C . GLY A 1 90 ? 25.650 15.447 -15.080 1.00 96.06 90 GLY A C 1
ATOM 673 O O . GLY A 1 90 ? 25.180 16.331 -15.784 1.00 96.06 90 GLY A O 1
ATOM 674 N N . SER A 1 91 ? 24.951 14.861 -14.101 1.00 94.00 91 SER A N 1
ATOM 675 C CA . SER A 1 91 ? 23.522 15.086 -13.808 1.00 94.00 91 SER A CA 1
ATOM 676 C C . SER A 1 91 ? 22.534 14.485 -14.818 1.00 94.00 91 SER A C 1
ATOM 678 O O . SER A 1 91 ? 21.329 14.673 -14.658 1.00 94.00 91 SER A O 1
ATOM 680 N N . ASP A 1 92 ? 23.000 13.719 -15.808 1.00 95.31 92 ASP A N 1
ATOM 681 C CA . ASP A 1 92 ? 22.133 13.053 -16.782 1.00 95.31 92 ASP A CA 1
ATOM 682 C C . ASP A 1 92 ? 21.456 11.811 -16.171 1.00 95.31 92 ASP A C 1
ATOM 684 O O . ASP A 1 92 ? 22.011 10.706 -16.132 1.00 95.31 92 ASP A O 1
ATOM 688 N N . GLN A 1 93 ? 20.226 12.000 -15.684 1.00 93.81 93 GLN A N 1
ATOM 689 C CA . GLN A 1 93 ? 19.405 10.924 -15.124 1.00 93.81 93 GLN A CA 1
ATOM 690 C C . GLN A 1 93 ? 19.036 9.865 -16.170 1.00 93.81 93 GLN A C 1
ATOM 692 O O . GLN A 1 93 ? 18.970 8.681 -15.837 1.00 93.81 93 GLN A O 1
ATOM 697 N N . LYS A 1 94 ? 18.831 10.259 -17.436 1.00 94.44 94 LYS A N 1
ATOM 698 C CA . LYS A 1 94 ? 18.483 9.318 -18.506 1.00 94.44 94 LYS A CA 1
ATOM 699 C C . LYS A 1 94 ? 19.647 8.373 -18.767 1.00 94.44 94 LYS A C 1
ATOM 701 O O . LYS A 1 94 ? 19.456 7.159 -18.794 1.00 94.44 94 LYS A O 1
ATOM 706 N N . LYS A 1 95 ? 20.860 8.914 -18.891 1.00 95.31 95 LYS A N 1
ATOM 707 C CA . LYS A 1 95 ? 22.075 8.113 -19.064 1.00 95.31 95 LYS A CA 1
ATOM 708 C C . LYS A 1 95 ? 22.333 7.208 -17.863 1.00 95.31 95 LYS A C 1
ATOM 710 O O . LYS A 1 95 ? 22.651 6.041 -18.073 1.00 95.31 95 LYS A O 1
ATOM 715 N N . TRP A 1 96 ? 22.146 7.707 -16.633 1.00 95.12 96 TRP A N 1
ATOM 716 C CA . TRP A 1 96 ? 22.209 6.869 -15.428 1.00 95.12 96 TRP A CA 1
ATOM 717 C C . TRP A 1 96 ? 21.259 5.677 -15.534 1.00 95.12 96 TRP A C 1
ATOM 719 O O . TRP A 1 96 ? 21.682 4.547 -15.306 1.00 95.12 96 TRP A O 1
ATOM 729 N N . MET A 1 97 ? 19.994 5.904 -15.892 1.00 94.06 97 MET A N 1
ATOM 730 C CA . MET A 1 97 ? 18.983 4.846 -15.913 1.00 94.06 97 MET A CA 1
ATOM 731 C C . MET A 1 97 ? 19.234 3.811 -17.004 1.00 94.06 97 MET A C 1
ATOM 733 O O . MET A 1 97 ? 19.234 2.618 -16.709 1.00 94.06 97 MET A O 1
ATOM 737 N N . THR A 1 98 ? 19.515 4.252 -18.230 1.00 95.44 98 THR A N 1
ATOM 738 C CA . THR A 1 98 ? 19.824 3.355 -19.350 1.00 95.44 98 THR A CA 1
ATOM 739 C C . THR A 1 98 ? 21.047 2.485 -19.053 1.00 95.44 98 THR A C 1
ATOM 741 O O . THR A 1 98 ? 20.996 1.267 -19.217 1.00 95.44 98 THR A O 1
ATOM 744 N N . ASP A 1 99 ? 22.131 3.084 -18.554 1.00 95.69 99 ASP A N 1
ATOM 745 C CA . ASP A 1 99 ? 23.334 2.339 -18.170 1.00 95.69 99 ASP A CA 1
ATOM 746 C C . ASP A 1 99 ? 23.074 1.418 -16.964 1.00 95.69 99 ASP A C 1
ATOM 748 O O . ASP A 1 99 ? 23.539 0.279 -16.930 1.00 95.69 99 ASP A O 1
ATOM 752 N N . SER A 1 100 ? 22.263 1.855 -15.991 1.00 94.12 100 SER A N 1
ATOM 753 C CA . SER A 1 100 ? 21.872 1.005 -14.857 1.00 94.12 100 SER A CA 1
ATOM 754 C C . SER A 1 100 ? 21.102 -0.234 -15.309 1.00 94.12 100 SER A C 1
ATOM 756 O O . SER A 1 100 ? 21.375 -1.321 -14.805 1.00 94.12 100 SER A O 1
ATOM 758 N N . VAL A 1 101 ? 20.185 -0.105 -16.276 1.00 95.00 101 VAL A N 1
ATOM 759 C CA . VAL A 1 101 ? 19.459 -1.252 -16.844 1.00 95.00 101 VAL A CA 1
ATOM 760 C C . VAL A 1 101 ? 20.416 -2.212 -17.550 1.00 95.00 101 VAL A C 1
ATOM 762 O O . VAL A 1 101 ? 20.333 -3.418 -17.321 1.00 95.00 101 VAL A O 1
ATOM 765 N N . SER A 1 102 ? 21.367 -1.698 -18.340 1.00 95.31 102 SER A N 1
ATOM 766 C CA . SER A 1 102 ? 22.393 -2.535 -18.980 1.00 95.31 102 SER A CA 1
ATOM 767 C C . SER A 1 102 ? 23.192 -3.328 -17.945 1.00 95.31 102 SER A C 1
ATOM 769 O O . SER A 1 102 ? 23.270 -4.550 -18.017 1.00 95.31 102 SER A O 1
ATOM 771 N N . LYS A 1 103 ? 23.706 -2.653 -16.913 1.00 95.00 103 LYS A N 1
ATOM 772 C CA . LYS A 1 103 ? 24.482 -3.294 -15.842 1.00 95.00 103 LYS A CA 1
ATOM 773 C C . LYS A 1 103 ? 23.664 -4.302 -15.043 1.00 95.00 103 LYS A C 1
ATOM 775 O O . LYS A 1 103 ? 24.199 -5.320 -14.615 1.00 95.00 103 LYS A O 1
ATOM 780 N N . MET A 1 104 ? 22.381 -4.026 -14.811 1.00 94.31 104 MET A N 1
ATOM 781 C CA . MET A 1 104 ? 21.485 -4.976 -14.156 1.00 94.31 104 MET A CA 1
ATOM 782 C C . MET A 1 104 ? 21.356 -6.265 -14.970 1.00 94.31 104 MET A C 1
ATOM 784 O O . MET A 1 104 ? 21.525 -7.339 -14.392 1.00 94.31 104 MET A O 1
ATOM 788 N N . ARG A 1 105 ? 21.168 -6.163 -16.292 1.00 92.38 105 ARG A N 1
ATOM 789 C CA . ARG A 1 105 ? 21.155 -7.324 -17.197 1.00 92.38 105 ARG A CA 1
ATOM 790 C C . ARG A 1 105 ? 22.470 -8.094 -17.160 1.00 92.38 105 ARG A C 1
ATOM 792 O O . ARG A 1 105 ? 22.448 -9.306 -16.976 1.00 92.38 105 ARG A O 1
ATOM 799 N N . ASP A 1 106 ? 23.601 -7.396 -17.247 1.00 93.62 106 ASP A N 1
ATOM 800 C CA . ASP A 1 106 ? 24.936 -8.015 -17.225 1.00 93.62 106 ASP A CA 1
ATOM 801 C C . ASP A 1 106 ? 25.206 -8.784 -15.920 1.00 93.62 106 ASP A C 1
ATOM 803 O O . ASP A 1 106 ? 25.923 -9.785 -15.903 1.00 93.62 106 ASP A O 1
ATOM 807 N N . LEU A 1 107 ? 24.618 -8.326 -14.812 1.00 93.69 107 LEU A N 1
ATOM 808 C CA . LEU A 1 107 ? 24.707 -8.968 -13.500 1.00 93.69 107 LEU A CA 1
ATOM 809 C C . LEU A 1 107 ? 23.645 -10.060 -13.276 1.00 93.69 107 LEU A C 1
ATOM 811 O O . LEU A 1 107 ? 23.650 -10.693 -12.219 1.00 93.69 107 LEU A O 1
ATOM 815 N N . GLY A 1 108 ? 22.750 -10.288 -14.241 1.00 91.25 108 GLY A N 1
ATOM 816 C CA . GLY A 1 108 ? 21.693 -11.298 -14.171 1.00 91.25 108 GLY A CA 1
ATOM 817 C C . GLY A 1 108 ? 20.451 -10.882 -13.376 1.00 91.25 108 GLY A C 1
ATOM 818 O O . GLY A 1 108 ? 19.653 -11.744 -13.013 1.00 91.25 108 GLY A O 1
ATOM 819 N N . TYR A 1 109 ? 20.271 -9.589 -13.087 1.00 93.69 109 TYR A N 1
ATOM 820 C CA . TYR A 1 109 ? 18.984 -9.075 -12.614 1.00 93.69 109 TYR A CA 1
ATOM 821 C C . TYR A 1 109 ? 18.015 -8.976 -13.800 1.00 93.69 109 TYR A C 1
ATOM 823 O O . TYR A 1 109 ? 18.418 -8.616 -14.907 1.00 93.69 109 TYR A O 1
ATOM 831 N N . ASN A 1 110 ? 16.739 -9.287 -13.567 1.00 93.69 110 ASN A N 1
ATOM 832 C CA . ASN A 1 110 ? 15.711 -9.330 -14.616 1.00 93.69 110 ASN A CA 1
ATOM 833 C C . ASN A 1 110 ? 14.498 -8.430 -14.341 1.00 93.69 110 ASN A C 1
ATOM 835 O O . ASN A 1 110 ? 13.599 -8.365 -15.173 1.00 93.69 110 ASN A O 1
ATOM 839 N N . CYS A 1 111 ? 14.451 -7.723 -13.207 1.00 95.00 111 CYS A N 1
ATOM 840 C CA . CYS A 1 111 ? 13.369 -6.779 -12.929 1.00 95.00 111 CYS A CA 1
ATOM 841 C C . CYS A 1 111 ? 13.725 -5.693 -11.907 1.00 95.00 111 CYS A C 1
ATOM 843 O O . CYS A 1 111 ? 14.751 -5.765 -11.226 1.00 95.00 111 CYS A O 1
ATOM 845 N N . VAL A 1 112 ? 12.829 -4.717 -11.736 1.00 93.81 112 VAL A N 1
ATOM 846 C CA . VAL A 1 112 ? 12.819 -3.792 -10.591 1.00 93.81 112 VAL A CA 1
ATOM 847 C C . VAL A 1 112 ? 11.463 -3.819 -9.881 1.00 93.81 112 VAL A C 1
ATOM 849 O O . VAL A 1 112 ? 10.484 -3.223 -10.322 1.00 93.81 112 VAL A O 1
ATOM 852 N N . TRP A 1 113 ? 11.429 -4.467 -8.715 1.00 88.38 113 TRP A N 1
ATOM 853 C CA . TRP A 1 113 ? 10.229 -4.614 -7.874 1.00 88.38 113 TRP A CA 1
ATOM 854 C C . TRP A 1 113 ? 9.733 -3.325 -7.237 1.00 88.38 113 TRP A C 1
ATOM 856 O O . TRP A 1 113 ? 8.594 -3.238 -6.794 1.00 88.38 113 TRP A O 1
ATOM 866 N N . THR A 1 114 ? 10.612 -2.340 -7.130 1.00 86.62 114 THR A N 1
ATOM 867 C CA . THR A 1 114 ? 10.364 -1.097 -6.396 1.00 86.62 114 THR A CA 1
ATOM 868 C C . THR A 1 114 ? 10.073 0.063 -7.332 1.00 86.62 114 THR A C 1
ATOM 870 O O . THR A 1 114 ? 10.179 1.209 -6.917 1.00 86.62 114 THR A O 1
ATOM 873 N N . GLY A 1 115 ? 9.848 -0.248 -8.604 1.00 88.88 115 GLY A N 1
ATOM 874 C CA . GLY A 1 115 ? 9.846 0.688 -9.709 1.00 88.88 115 GLY A CA 1
ATOM 875 C C . GLY A 1 115 ? 11.156 1.439 -9.958 1.00 88.88 115 GLY A C 1
ATOM 876 O O . GLY A 1 115 ? 12.083 1.410 -9.137 1.00 88.88 115 GLY A O 1
ATOM 877 N N . PRO A 1 116 ? 11.240 2.117 -11.117 1.00 90.12 116 PRO A N 1
ATOM 878 C CA . PRO A 1 116 ? 12.383 2.948 -11.501 1.00 90.12 116 PRO A CA 1
ATOM 879 C C . PRO A 1 116 ? 12.672 4.065 -10.487 1.00 90.12 116 PRO A C 1
ATOM 881 O O . PRO A 1 116 ? 13.808 4.512 -10.337 1.00 90.12 116 PRO A O 1
ATOM 884 N N . GLN A 1 117 ? 11.639 4.495 -9.768 1.00 90.56 117 GLN A N 1
ATOM 885 C CA . GLN A 1 117 ? 11.676 5.499 -8.715 1.00 90.56 117 GLN A CA 1
ATOM 886 C C . GLN A 1 117 ? 10.537 5.240 -7.721 1.00 90.56 117 GLN A C 1
ATOM 888 O O . GLN A 1 117 ? 9.593 4.517 -8.037 1.00 90.56 117 GLN A O 1
ATOM 893 N N . THR A 1 118 ? 10.619 5.854 -6.538 1.00 89.75 118 THR A N 1
ATOM 894 C CA . THR A 1 118 ? 9.507 5.916 -5.572 1.00 89.75 118 THR A CA 1
ATOM 895 C C . THR A 1 118 ? 9.454 7.274 -4.893 1.00 89.75 118 THR A C 1
ATOM 897 O O . THR A 1 118 ? 10.508 7.765 -4.471 1.00 89.75 118 THR A O 1
ATOM 900 N N . THR A 1 119 ? 8.255 7.798 -4.634 1.00 87.00 119 THR A N 1
ATOM 901 C CA . THR A 1 119 ? 8.049 9.036 -3.857 1.00 87.00 119 THR A CA 1
ATOM 902 C C . THR A 1 119 ? 8.679 8.953 -2.458 1.00 87.00 119 THR A C 1
ATOM 904 O O . THR A 1 119 ? 9.395 9.872 -2.060 1.00 87.00 119 THR A O 1
ATOM 907 N N . ASP A 1 120 ? 8.620 7.783 -1.802 1.00 86.50 120 ASP A N 1
ATOM 908 C CA . ASP A 1 120 ? 9.268 7.470 -0.511 1.00 86.50 120 ASP A CA 1
ATOM 909 C C . ASP A 1 120 ? 10.786 7.746 -0.470 1.00 86.50 120 ASP A C 1
ATOM 911 O O . ASP A 1 120 ? 11.415 7.798 0.601 1.00 86.50 120 ASP A O 1
ATOM 915 N N . ARG A 1 121 ? 11.415 7.833 -1.647 1.00 88.69 121 ARG A N 1
ATOM 916 C CA . ARG A 1 121 ? 12.851 8.060 -1.850 1.00 88.69 121 ARG A CA 1
ATOM 917 C C . ARG A 1 121 ? 13.151 9.227 -2.798 1.00 88.69 121 ARG A C 1
ATOM 919 O O . ARG A 1 121 ? 14.323 9.473 -3.074 1.00 88.69 121 ARG A O 1
ATOM 926 N N . ASN A 1 122 ? 12.132 9.948 -3.255 1.00 90.06 122 ASN A N 1
ATOM 927 C CA . ASN A 1 122 ? 12.218 11.120 -4.127 1.00 90.06 122 ASN A CA 1
ATOM 928 C C . ASN A 1 122 ? 11.600 12.346 -3.425 1.00 90.06 122 ASN A C 1
ATOM 930 O O . ASN A 1 122 ? 10.765 13.064 -3.970 1.00 90.06 122 ASN A O 1
ATOM 934 N N . ARG A 1 123 ? 11.990 12.580 -2.168 1.00 86.56 123 ARG A N 1
ATOM 935 C CA . ARG A 1 123 ? 11.427 13.626 -1.298 1.00 86.56 123 ARG A CA 1
ATOM 936 C C . ARG A 1 123 ? 11.729 15.028 -1.812 1.00 86.56 123 ARG A C 1
ATOM 938 O O . ARG A 1 123 ? 10.938 15.939 -1.589 1.00 86.56 123 ARG A O 1
ATOM 945 N N . SER A 1 124 ? 12.871 15.205 -2.477 1.00 88.88 124 SER A N 1
ATOM 946 C CA . SER A 1 124 ? 13.239 16.481 -3.093 1.00 88.88 124 SER A CA 1
ATOM 947 C C . SER A 1 124 ? 12.574 16.721 -4.452 1.00 88.88 124 SER A C 1
ATOM 949 O O . SER A 1 124 ? 12.777 17.791 -5.021 1.00 88.88 124 SER A O 1
ATOM 951 N N . ARG A 1 125 ? 11.786 15.752 -4.955 1.00 88.62 125 ARG A N 1
ATOM 952 C CA . ARG A 1 125 ? 11.211 15.740 -6.313 1.00 88.62 125 ARG A CA 1
ATOM 953 C C . ARG A 1 125 ? 12.263 16.005 -7.389 1.00 88.62 125 ARG A C 1
ATOM 955 O O . ARG A 1 125 ? 12.026 16.725 -8.348 1.00 88.62 125 ARG A O 1
ATOM 962 N N . TRP A 1 126 ? 13.462 15.469 -7.178 1.00 92.00 126 TRP A N 1
ATOM 963 C CA . TRP A 1 126 ? 14.572 15.635 -8.108 1.00 92.00 126 TRP A CA 1
ATOM 964 C C . TRP A 1 126 ? 14.500 14.637 -9.265 1.00 92.00 126 TRP A C 1
ATOM 966 O O . TRP A 1 126 ? 14.995 14.932 -10.350 1.00 92.00 126 TRP A O 1
ATOM 976 N N . VAL A 1 127 ? 13.906 13.463 -9.040 1.00 91.88 127 VAL A N 1
ATOM 977 C CA . VAL A 1 127 ? 13.683 12.462 -10.085 1.00 91.88 127 VAL A CA 1
ATOM 978 C C . VAL A 1 127 ? 12.397 12.785 -10.840 1.00 91.88 127 VAL A C 1
ATOM 980 O O . VAL A 1 127 ? 11.342 12.917 -10.219 1.00 91.88 127 VAL A O 1
ATOM 983 N N . GLU A 1 128 ? 12.492 12.861 -12.167 1.00 89.44 128 GLU A N 1
ATOM 984 C CA . GLU A 1 128 ? 11.354 13.036 -13.079 1.00 89.44 128 GLU A CA 1
ATOM 985 C C . GLU A 1 128 ? 10.619 11.698 -13.259 1.00 89.44 128 GLU A C 1
ATOM 987 O O . GLU A 1 128 ? 11.070 10.827 -14.009 1.00 89.44 128 GLU A O 1
ATOM 992 N N . GLU A 1 129 ? 9.502 11.519 -12.550 1.00 89.56 129 GLU A N 1
ATOM 993 C CA . GLU A 1 129 ? 8.819 10.225 -12.383 1.00 89.56 129 GLU A CA 1
ATOM 994 C C . GLU A 1 129 ? 8.420 9.566 -13.709 1.00 89.56 129 GLU A C 1
ATOM 996 O O . GLU A 1 129 ? 8.880 8.464 -14.014 1.00 89.56 129 GLU A O 1
ATOM 1001 N N . ASP A 1 130 ? 7.651 10.272 -14.541 1.00 88.69 130 ASP A N 1
ATOM 1002 C CA . ASP A 1 130 ? 7.169 9.740 -15.822 1.00 88.69 130 ASP A CA 1
ATOM 1003 C C . ASP A 1 130 ? 8.310 9.446 -16.795 1.00 88.69 130 ASP A C 1
ATOM 1005 O O . ASP A 1 130 ? 8.230 8.535 -17.617 1.00 88.69 130 ASP A O 1
ATOM 1009 N N . THR A 1 131 ? 9.405 10.205 -16.701 1.00 90.75 131 THR A N 1
ATOM 1010 C CA . THR A 1 131 ? 10.590 9.950 -17.521 1.00 90.75 131 THR A CA 1
ATOM 1011 C C . THR A 1 131 ? 11.315 8.694 -17.051 1.00 90.75 131 THR A C 1
ATOM 1013 O O . THR A 1 131 ? 11.721 7.893 -17.890 1.00 90.75 131 THR A O 1
ATOM 1016 N N . ALA A 1 132 ? 11.456 8.488 -15.739 1.00 91.94 132 ALA A N 1
ATOM 1017 C CA . ALA A 1 132 ? 12.064 7.279 -15.190 1.00 91.94 132 ALA A CA 1
ATOM 1018 C C . ALA A 1 132 ? 11.261 6.020 -15.559 1.00 91.94 132 ALA A C 1
ATOM 1020 O O . ALA A 1 132 ? 11.855 5.019 -15.959 1.00 91.94 132 ALA A O 1
ATOM 1021 N N . GLU A 1 133 ? 9.930 6.091 -15.473 1.00 92.12 133 GLU A N 1
ATOM 1022 C CA . GLU A 1 133 ? 9.017 5.009 -15.861 1.00 92.12 133 GLU A CA 1
ATOM 1023 C C . GLU A 1 133 ? 9.085 4.725 -17.365 1.00 92.12 133 GLU A C 1
ATOM 1025 O O . GLU A 1 133 ? 9.395 3.601 -17.761 1.00 92.12 133 GLU A O 1
ATOM 1030 N N . ARG A 1 134 ? 8.950 5.757 -18.210 1.00 91.94 134 ARG A N 1
ATOM 1031 C CA . ARG A 1 134 ? 9.051 5.614 -19.672 1.00 91.94 134 ARG A CA 1
ATOM 1032 C C . ARG A 1 134 ? 10.375 4.988 -20.114 1.00 91.94 134 ARG A C 1
ATOM 1034 O O . ARG A 1 134 ? 10.372 4.148 -21.009 1.00 91.94 134 ARG A O 1
ATOM 1041 N N . ILE A 1 135 ? 11.500 5.356 -19.491 1.00 94.38 135 ILE A N 1
ATOM 1042 C CA . ILE A 1 135 ? 12.806 4.763 -19.820 1.00 94.38 135 ILE A CA 1
ATOM 1043 C C . ILE A 1 135 ? 12.784 3.248 -19.602 1.00 94.38 135 ILE A C 1
ATOM 1045 O O . ILE A 1 135 ? 13.320 2.524 -20.430 1.00 94.38 135 ILE A O 1
ATOM 1049 N N . TYR A 1 136 ? 12.177 2.740 -18.531 1.00 94.75 136 TYR A N 1
ATOM 1050 C CA . TYR A 1 136 ? 12.164 1.297 -18.273 1.00 94.75 136 TYR A CA 1
ATOM 1051 C C . TYR A 1 136 ? 11.297 0.528 -19.272 1.00 94.75 136 TYR A C 1
ATOM 1053 O O . TYR A 1 136 ? 11.714 -0.538 -19.734 1.00 94.75 136 TYR A O 1
ATOM 1061 N N . THR A 1 137 ? 10.157 1.095 -19.671 1.00 93.56 137 THR A N 1
ATOM 1062 C CA . THR A 1 137 ? 9.333 0.570 -20.770 1.00 93.56 137 THR A CA 1
ATOM 1063 C C . THR A 1 137 ? 10.102 0.567 -22.094 1.00 93.56 137 THR A C 1
ATOM 1065 O O . THR A 1 137 ? 10.191 -0.467 -22.754 1.00 93.56 137 THR A O 1
ATOM 1068 N N . GLU A 1 138 ? 10.735 1.686 -22.471 1.00 94.69 138 GLU A N 1
ATOM 1069 C CA . GLU A 1 138 ? 11.556 1.794 -23.691 1.00 94.69 138 GLU A CA 1
ATOM 1070 C C . GLU A 1 138 ? 12.727 0.805 -23.680 1.00 94.69 138 GLU A C 1
ATOM 1072 O O . GLU A 1 138 ? 13.059 0.197 -24.699 1.00 94.69 138 GLU A O 1
ATOM 1077 N N . GLN A 1 139 ? 13.340 0.615 -22.511 1.00 95.69 139 GLN A N 1
ATOM 1078 C CA . GLN A 1 139 ? 14.402 -0.358 -22.311 1.00 95.69 139 GLN A CA 1
ATOM 1079 C C . GLN A 1 139 ? 13.890 -1.793 -22.290 1.00 95.69 139 GLN A C 1
ATOM 1081 O O . GLN A 1 139 ? 14.736 -2.684 -22.295 1.00 95.69 139 GLN A O 1
ATOM 1086 N N . ARG A 1 140 ? 12.572 -2.046 -22.298 1.00 96.00 140 ARG A N 1
ATOM 1087 C CA . ARG A 1 140 ? 11.981 -3.389 -22.223 1.00 96.00 140 ARG A CA 1
ATOM 1088 C C . ARG A 1 140 ? 12.487 -4.146 -20.996 1.00 96.00 140 ARG A C 1
ATOM 1090 O O . ARG A 1 140 ? 13.107 -5.206 -21.104 1.00 96.00 140 ARG A O 1
ATOM 1097 N N . TYR A 1 141 ? 12.352 -3.522 -19.828 1.00 96.25 141 TYR A N 1
ATOM 1098 C CA . TYR A 1 141 ? 12.831 -4.076 -18.566 1.00 96.25 141 TYR A CA 1
ATOM 1099 C C . TYR A 1 141 ? 11.675 -4.195 -17.562 1.00 96.25 141 TYR A C 1
ATOM 1101 O O . TYR A 1 141 ? 11.097 -3.167 -17.196 1.00 96.25 141 TYR A O 1
ATOM 1109 N N . PRO A 1 142 ? 11.324 -5.415 -17.108 1.00 97.25 142 PRO A N 1
ATOM 1110 C CA . PRO A 1 142 ? 10.194 -5.631 -16.210 1.00 97.25 142 PRO A CA 1
ATOM 1111 C C . PRO A 1 142 ? 10.286 -4.795 -14.929 1.00 97.25 142 PRO A C 1
ATOM 1113 O O . PRO A 1 142 ? 11.304 -4.817 -14.226 1.00 97.25 142 PRO A O 1
ATOM 1116 N N . HIS A 1 143 ? 9.231 -4.058 -14.593 1.00 96.44 143 HIS A N 1
ATOM 1117 C CA . HIS A 1 143 ? 9.234 -3.184 -13.421 1.00 96.44 143 HIS A CA 1
ATOM 1118 C C . HIS A 1 143 ? 7.846 -3.010 -12.805 1.00 96.44 143 HIS A C 1
ATOM 1120 O O . HIS A 1 143 ? 6.839 -3.022 -13.497 1.00 96.44 143 HIS A O 1
ATOM 1126 N N . ALA A 1 144 ? 7.781 -2.844 -11.487 1.00 95.50 144 ALA A N 1
ATOM 1127 C CA . ALA A 1 144 ? 6.552 -2.417 -10.819 1.00 95.50 144 ALA A CA 1
ATOM 1128 C C . ALA A 1 144 ? 6.425 -0.885 -10.842 1.00 95.50 144 ALA A C 1
ATOM 1130 O O . ALA A 1 144 ? 7.425 -0.189 -11.009 1.00 95.50 144 ALA A O 1
ATOM 1131 N N . ILE A 1 145 ? 5.230 -0.347 -10.609 1.00 95.25 145 ILE A N 1
ATOM 1132 C CA . ILE A 1 145 ? 5.003 1.103 -10.516 1.00 95.25 145 ILE A CA 1
ATOM 1133 C C . ILE A 1 145 ? 4.444 1.464 -9.145 1.00 95.25 145 ILE A C 1
ATOM 1135 O O . ILE A 1 145 ? 3.574 0.776 -8.602 1.00 95.25 145 ILE A O 1
ATOM 1139 N N . HIS A 1 146 ? 4.987 2.541 -8.572 1.00 94.56 146 HIS A N 1
ATOM 1140 C CA . HIS A 1 146 ? 4.569 3.041 -7.272 1.00 94.56 146 HIS A CA 1
ATOM 1141 C C . HIS A 1 146 ? 3.283 3.855 -7.406 1.00 94.56 146 HIS A C 1
ATOM 1143 O O . HIS A 1 146 ? 3.268 4.868 -8.103 1.00 94.56 146 HIS A O 1
ATOM 1149 N N . VAL A 1 147 ? 2.236 3.459 -6.686 1.00 95.44 147 VAL A N 1
ATOM 1150 C CA . VAL A 1 147 ? 0.996 4.232 -6.569 1.00 95.44 147 VAL A CA 1
ATOM 1151 C C . VAL A 1 147 ? 0.785 4.579 -5.091 1.00 95.44 147 VAL A C 1
ATOM 1153 O O . VAL A 1 147 ? 0.355 3.718 -4.322 1.00 95.44 147 VAL A O 1
ATOM 1156 N N . PRO A 1 148 ? 1.126 5.806 -4.649 1.00 93.19 148 PRO A N 1
ATOM 1157 C CA . PRO A 1 148 ? 1.234 6.158 -3.232 1.00 93.19 148 PRO A CA 1
ATOM 1158 C C . PRO A 1 148 ? -0.136 6.418 -2.582 1.00 93.19 148 PRO A C 1
ATOM 1160 O O . PRO A 1 148 ? -0.402 7.512 -2.090 1.00 93.19 148 PRO A O 1
ATOM 1163 N N . PHE A 1 149 ? -1.011 5.407 -2.534 1.00 94.50 149 PHE A N 1
ATOM 1164 C CA . PHE A 1 149 ? -2.325 5.502 -1.876 1.00 94.50 149 PHE A CA 1
ATOM 1165 C C . PHE A 1 149 ? -2.232 5.806 -0.380 1.00 94.50 149 PHE A C 1
ATOM 1167 O O . PHE A 1 149 ? -3.212 6.209 0.241 1.00 94.50 149 PHE A O 1
ATOM 1174 N N . ILE A 1 150 ? -1.062 5.590 0.217 1.00 89.75 150 ILE A N 1
ATOM 1175 C CA . ILE A 1 150 ? -0.722 6.027 1.563 1.00 89.75 150 ILE A CA 1
ATOM 1176 C C . ILE A 1 150 ? 0.691 6.588 1.523 1.00 89.75 150 ILE A C 1
ATOM 1178 O O . ILE A 1 150 ? 1.622 5.889 1.134 1.00 89.75 150 ILE A O 1
ATOM 1182 N N . LYS A 1 151 ? 0.869 7.808 2.035 1.00 86.25 151 LYS A N 1
ATOM 1183 C CA . LYS A 1 151 ? 2.203 8.372 2.253 1.00 86.25 151 LYS A CA 1
ATOM 1184 C C . LYS A 1 151 ? 2.986 7.546 3.266 1.00 86.25 151 LYS A C 1
ATOM 1186 O O . LYS A 1 151 ? 2.509 7.263 4.373 1.00 86.25 151 LYS A O 1
ATOM 1191 N N . HIS A 1 152 ? 4.238 7.253 2.949 1.00 85.00 152 HIS A N 1
ATOM 1192 C CA . HIS A 1 152 ? 5.178 6.731 3.920 1.00 85.00 152 HIS A CA 1
ATOM 1193 C C . HIS A 1 152 ? 5.352 7.751 5.057 1.00 85.00 152 HIS A C 1
ATOM 1195 O O . HIS A 1 152 ? 5.433 8.960 4.857 1.00 85.00 152 HIS A O 1
ATOM 1201 N N . MET A 1 153 ? 5.532 7.271 6.290 1.00 79.75 153 MET A N 1
ATOM 1202 C CA . MET A 1 153 ? 5.777 8.123 7.467 1.00 79.75 153 MET A CA 1
ATOM 1203 C C . MET A 1 153 ? 6.964 9.107 7.350 1.00 79.75 153 MET A C 1
ATOM 1205 O O . MET A 1 153 ? 7.072 10.010 8.169 1.00 79.75 153 MET A O 1
ATOM 1209 N N . VAL A 1 154 ? 7.874 8.932 6.381 1.00 80.69 154 VAL A N 1
ATOM 1210 C CA . VAL A 1 154 ? 9.012 9.846 6.149 1.00 80.69 154 VAL A CA 1
ATOM 1211 C C . VAL A 1 154 ? 8.648 11.006 5.219 1.00 80.69 154 VAL A C 1
ATOM 1213 O O . VAL A 1 154 ? 9.405 11.974 5.117 1.00 80.69 154 VAL A O 1
ATOM 1216 N N . GLU A 1 155 ? 7.516 10.895 4.526 1.00 84.69 155 GLU A N 1
ATOM 1217 C CA . GLU A 1 155 ? 6.960 11.917 3.642 1.00 84.69 155 GLU A CA 1
ATOM 1218 C C . GLU A 1 155 ? 6.015 12.865 4.389 1.00 84.69 155 GLU A C 1
ATOM 1220 O O . GLU A 1 155 ? 5.818 13.991 3.936 1.00 84.69 155 GLU A O 1
ATOM 1225 N N . LEU A 1 156 ? 5.470 12.441 5.538 1.00 84.44 156 LEU A N 1
ATOM 1226 C CA . LEU A 1 156 ? 4.608 13.278 6.373 1.00 84.44 156 LEU A CA 1
ATOM 1227 C C . LEU A 1 156 ? 5.367 14.517 6.862 1.00 84.44 156 LEU A C 1
ATOM 1229 O O . LEU A 1 156 ? 6.451 14.419 7.449 1.00 84.44 156 LEU A O 1
ATOM 1233 N N . LYS A 1 157 ? 4.785 15.694 6.631 1.00 86.88 157 LYS A N 1
ATOM 1234 C CA . LYS A 1 157 ? 5.310 16.965 7.141 1.00 86.88 157 LYS A CA 1
ATOM 1235 C C . LYS A 1 157 ? 5.064 17.079 8.653 1.00 86.88 157 LYS A C 1
ATOM 1237 O O . LYS A 1 157 ? 4.135 16.459 9.172 1.00 86.88 157 LYS A O 1
ATOM 1242 N N . PRO A 1 158 ? 5.853 17.883 9.391 1.00 87.12 158 PRO A N 1
ATOM 1243 C CA . PRO A 1 158 ? 5.553 18.173 10.791 1.00 87.12 158 PRO A CA 1
ATOM 1244 C C . PRO A 1 158 ? 4.110 18.677 10.955 1.00 87.12 158 PRO A C 1
ATOM 1246 O O . PRO A 1 158 ? 3.713 19.630 10.291 1.00 87.12 158 PRO A O 1
ATOM 1249 N N . GLY A 1 159 ? 3.332 18.017 11.815 1.00 85.69 159 GLY A N 1
ATOM 1250 C CA . GLY A 1 159 ? 1.915 18.327 12.048 1.00 85.69 159 GLY A CA 1
ATOM 1251 C C . GLY A 1 159 ? 0.930 17.686 11.062 1.00 85.69 159 GLY A C 1
ATOM 1252 O O . GLY A 1 159 ? -0.271 17.726 11.311 1.00 85.69 159 GLY A O 1
ATOM 1253 N N . GLU A 1 160 ? 1.401 17.056 9.983 1.00 88.19 160 GLU A N 1
ATOM 1254 C CA . GLU A 1 160 ? 0.539 16.316 9.061 1.00 88.19 160 GLU A CA 1
ATOM 1255 C C . GLU A 1 160 ? 0.069 15.009 9.711 1.00 88.19 160 GLU A C 1
ATOM 1257 O O . GLU A 1 160 ? 0.869 14.196 10.185 1.00 88.19 160 GLU A O 1
ATOM 1262 N N . ILE A 1 161 ? -1.247 14.809 9.727 1.00 87.19 161 ILE A N 1
ATOM 1263 C CA . ILE A 1 161 ? -1.869 13.563 10.174 1.00 87.19 161 ILE A CA 1
ATOM 1264 C C . ILE A 1 161 ? -2.162 12.662 8.977 1.00 87.19 161 ILE A C 1
ATOM 1266 O O . ILE A 1 161 ? -2.291 13.117 7.843 1.00 87.19 161 ILE A O 1
ATOM 1270 N N . ARG A 1 162 ? -2.283 11.363 9.235 1.00 90.75 162 ARG A N 1
ATOM 1271 C CA . ARG A 1 162 ? -2.640 10.378 8.208 1.00 90.75 162 ARG A CA 1
ATOM 1272 C C . ARG A 1 162 ? -4.077 10.585 7.719 1.00 90.75 162 ARG A C 1
ATOM 1274 O O . ARG A 1 162 ? -4.899 11.062 8.507 1.00 90.75 162 ARG A O 1
ATOM 1281 N N . PRO A 1 163 ? -4.406 10.212 6.469 1.00 93.56 163 PRO A N 1
ATOM 1282 C CA . PRO A 1 163 ? -5.762 10.361 5.950 1.00 93.56 163 PRO A CA 1
ATOM 1283 C C . PRO A 1 163 ? -6.768 9.517 6.742 1.00 93.56 163 PRO A C 1
ATOM 1285 O O . PRO A 1 163 ? -6.422 8.474 7.297 1.00 93.56 163 PRO A O 1
ATOM 1288 N N . ASP A 1 164 ? -8.020 9.972 6.788 1.00 96.94 164 ASP A N 1
ATOM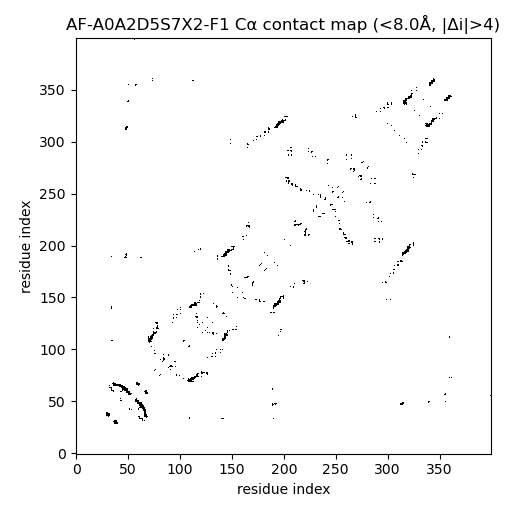 1289 C CA . ASP A 1 164 ? -9.139 9.117 7.185 1.00 96.94 164 ASP A CA 1
ATOM 1290 C C . ASP A 1 164 ? -9.477 8.211 6.001 1.00 96.94 164 ASP A C 1
ATOM 1292 O O . ASP A 1 164 ? -10.089 8.662 5.039 1.00 96.94 164 ASP A O 1
ATOM 1296 N N . VAL A 1 165 ? -9.069 6.944 6.050 1.00 97.75 165 VAL A N 1
ATOM 1297 C CA . VAL A 1 165 ? -9.227 6.018 4.914 1.00 97.75 165 VAL A CA 1
ATOM 1298 C C . VAL A 1 165 ? -10.691 5.693 4.586 1.00 97.75 165 VAL A C 1
ATOM 1300 O O . VAL A 1 165 ? -10.983 5.129 3.533 1.00 97.75 165 VAL A O 1
ATOM 1303 N N . PHE A 1 166 ? -11.624 6.068 5.464 1.00 98.50 166 PHE A N 1
ATOM 1304 C CA . PHE A 1 166 ? -13.060 5.877 5.272 1.00 98.50 166 PHE A CA 1
ATOM 1305 C C . PHE A 1 166 ? -13.751 7.113 4.675 1.00 98.50 166 PHE A C 1
ATOM 1307 O O . PHE A 1 166 ? -14.915 7.024 4.268 1.00 98.50 166 PHE A O 1
ATOM 1314 N N . SER A 1 167 ? -13.068 8.263 4.614 1.00 98.31 167 SER A N 1
ATOM 1315 C CA . SER A 1 167 ? -13.649 9.513 4.123 1.00 98.31 167 SER A CA 1
ATOM 1316 C C . SER A 1 167 ? -13.746 9.566 2.600 1.00 98.31 167 SER A C 1
ATOM 1318 O O . SER A 1 167 ? -13.007 8.901 1.872 1.00 98.31 167 SER A O 1
ATOM 1320 N N . ASP A 1 168 ? -14.649 10.408 2.098 1.00 98.31 168 ASP A N 1
ATOM 1321 C CA . ASP A 1 168 ? -14.763 10.644 0.658 1.00 98.31 168 ASP A CA 1
ATOM 1322 C C . ASP A 1 168 ? -13.568 11.425 0.100 1.00 98.31 168 ASP A C 1
ATOM 1324 O O . ASP A 1 168 ? -13.201 11.224 -1.054 1.00 98.31 168 ASP A O 1
ATOM 1328 N N . GLU A 1 169 ? -12.901 12.237 0.927 1.00 97.12 169 GLU A N 1
ATOM 1329 C CA . GLU A 1 169 ? -11.630 12.885 0.578 1.00 97.12 169 GLU A CA 1
ATOM 1330 C C . GLU A 1 169 ? -10.568 11.840 0.213 1.00 97.12 169 GLU A C 1
ATOM 1332 O O . GLU A 1 169 ? -9.955 11.925 -0.850 1.00 97.12 169 GLU A O 1
ATOM 1337 N N . TYR A 1 170 ? -10.400 10.804 1.044 1.00 97.75 170 TYR A N 1
ATOM 1338 C CA . TYR A 1 170 ? -9.461 9.723 0.753 1.00 97.75 170 TYR A CA 1
ATOM 1339 C C . TYR A 1 170 ? -9.853 8.941 -0.503 1.00 97.75 170 TYR A C 1
ATOM 1341 O O . TYR A 1 170 ? -9.012 8.666 -1.357 1.00 97.75 170 TYR A O 1
ATOM 1349 N N . LYS A 1 171 ? -11.141 8.616 -0.657 1.00 98.56 171 LYS A N 1
ATOM 1350 C CA . LYS A 1 171 ? -11.633 7.899 -1.841 1.00 98.56 171 LYS A CA 1
ATOM 1351 C C . LYS A 1 171 ? -11.411 8.693 -3.129 1.00 98.56 171 LYS A C 1
ATOM 1353 O O . LYS A 1 171 ? -11.052 8.108 -4.145 1.00 98.56 171 LYS A O 1
ATOM 1358 N N . ASN A 1 172 ? -11.603 10.012 -3.096 1.00 98.56 172 ASN A N 1
ATOM 1359 C CA . ASN A 1 172 ? -11.319 10.888 -4.232 1.00 98.56 172 ASN A CA 1
ATOM 1360 C C . ASN A 1 172 ? -9.823 10.927 -4.542 1.00 98.56 172 ASN A C 1
ATOM 1362 O O . ASN A 1 172 ? -9.450 10.755 -5.697 1.00 98.56 172 ASN A O 1
ATOM 1366 N N . HIS A 1 173 ? -8.973 11.025 -3.518 1.00 97.50 173 HIS A N 1
ATOM 1367 C CA . HIS A 1 173 ? -7.526 10.947 -3.695 1.00 97.50 173 HIS A CA 1
ATOM 1368 C C . HIS A 1 173 ? -7.080 9.631 -4.360 1.00 97.50 173 HIS A C 1
ATOM 1370 O O . HIS A 1 173 ? -6.247 9.641 -5.264 1.00 97.50 173 HIS A O 1
ATOM 1376 N N . VAL A 1 174 ? -7.661 8.494 -3.963 1.00 98.50 174 VAL A N 1
ATOM 1377 C CA . VAL A 1 174 ? -7.394 7.194 -4.603 1.00 98.50 174 VAL A CA 1
ATOM 1378 C C . VAL A 1 174 ? -7.812 7.205 -6.076 1.00 98.50 174 VAL A C 1
ATOM 1380 O O . VAL A 1 174 ? -7.030 6.776 -6.920 1.00 98.50 174 VAL A O 1
ATOM 1383 N N . ARG A 1 175 ? -9.001 7.727 -6.406 1.00 98.69 175 ARG A N 1
ATOM 1384 C CA . ARG A 1 175 ? -9.478 7.838 -7.799 1.00 98.69 175 ARG A CA 1
ATOM 1385 C C . ARG A 1 175 ? -8.553 8.694 -8.656 1.00 98.69 175 ARG A C 1
ATOM 1387 O O . ARG A 1 175 ? -8.225 8.305 -9.772 1.00 98.69 175 ARG A O 1
ATOM 1394 N N . GLU A 1 176 ? -8.106 9.830 -8.125 1.00 98.50 176 GLU A N 1
ATOM 1395 C CA . GLU A 1 176 ? -7.149 10.714 -8.795 1.00 98.50 176 GLU A CA 1
ATOM 1396 C C . GLU A 1 176 ? -5.826 9.993 -9.071 1.00 98.50 176 GLU A C 1
ATOM 1398 O O . GLU A 1 176 ? -5.334 10.028 -10.195 1.00 98.50 176 GLU A O 1
ATOM 1403 N N . LEU A 1 177 ? -5.283 9.271 -8.083 1.00 97.69 177 LEU A N 1
ATOM 1404 C CA . LEU A 1 177 ? -4.055 8.492 -8.259 1.00 97.69 177 LEU A CA 1
ATOM 1405 C C . LEU A 1 177 ? -4.213 7.347 -9.267 1.00 97.69 177 LEU A C 1
ATOM 1407 O O . LEU A 1 177 ? -3.289 7.092 -10.036 1.00 97.69 177 LEU A O 1
ATOM 1411 N N . VAL A 1 178 ? -5.357 6.656 -9.290 1.00 98.62 178 VAL A N 1
ATOM 1412 C CA . VAL A 1 178 ? -5.630 5.613 -10.293 1.00 98.62 178 VAL A CA 1
ATOM 1413 C C . VAL A 1 178 ? -5.702 6.228 -11.693 1.00 98.62 178 VAL A C 1
ATOM 1415 O O . VAL A 1 178 ? -5.062 5.720 -12.616 1.00 98.62 178 VAL A O 1
ATOM 1418 N N . ALA A 1 179 ? -6.413 7.344 -11.854 1.00 98.50 179 ALA A N 1
ATOM 1419 C CA . ALA A 1 179 ? -6.511 8.044 -13.132 1.00 98.50 179 ALA A CA 1
ATOM 1420 C C . ALA A 1 179 ? -5.148 8.554 -13.636 1.00 98.50 179 ALA A C 1
ATOM 1422 O O . ALA A 1 179 ? -4.872 8.468 -14.829 1.00 98.50 179 ALA A O 1
ATOM 1423 N N . ASP A 1 180 ? -4.295 9.045 -12.734 1.00 96.88 180 ASP A N 1
ATOM 1424 C CA . ASP A 1 180 ? -2.976 9.600 -13.057 1.00 96.88 180 ASP A CA 1
ATOM 1425 C C . ASP A 1 180 ? -1.912 8.518 -13.315 1.00 96.88 180 ASP A C 1
ATOM 1427 O O . ASP A 1 180 ? -1.163 8.583 -14.289 1.00 96.88 180 ASP A O 1
ATOM 1431 N N . LYS A 1 181 ? -1.836 7.492 -12.458 1.00 95.38 181 LYS A N 1
ATOM 1432 C CA . LYS A 1 181 ? -0.722 6.526 -12.466 1.00 95.38 181 LYS A CA 1
ATOM 1433 C C . LYS A 1 181 ? -1.049 5.209 -13.165 1.00 95.38 181 LYS A C 1
ATOM 1435 O O . LYS A 1 181 ? -0.167 4.652 -13.817 1.00 95.38 181 LYS A O 1
ATOM 1440 N N . VAL A 1 182 ? -2.282 4.713 -13.034 1.00 97.81 182 VAL A N 1
ATOM 1441 C CA . VAL A 1 182 ? -2.683 3.371 -13.500 1.00 97.81 182 VAL A CA 1
ATOM 1442 C C . VAL A 1 182 ? -3.236 3.429 -14.920 1.00 97.81 182 VAL A C 1
ATOM 1444 O O . VAL A 1 182 ? -2.728 2.748 -15.809 1.00 97.81 182 VAL A O 1
ATOM 1447 N N . VAL A 1 183 ? -4.245 4.274 -15.166 1.00 98.00 183 VAL A N 1
ATOM 1448 C CA . VAL A 1 183 ? -4.942 4.342 -16.466 1.00 98.00 183 VAL A CA 1
ATOM 1449 C C . VAL A 1 183 ? -3.990 4.538 -17.655 1.00 98.00 183 VAL A C 1
ATOM 1451 O O . VAL A 1 183 ? -4.166 3.827 -18.644 1.00 98.00 183 VAL A O 1
ATOM 1454 N N . PRO A 1 184 ? -2.963 5.413 -17.604 1.00 96.50 184 PRO A N 1
ATOM 1455 C CA . PRO A 1 184 ? -2.080 5.628 -18.753 1.00 96.50 184 PRO A CA 1
ATOM 1456 C C . PRO A 1 184 ? -1.156 4.446 -19.076 1.00 96.50 184 PRO A C 1
ATOM 1458 O O . PRO A 1 184 ? -0.519 4.448 -20.126 1.00 96.50 184 PRO A O 1
ATOM 1461 N N . LYS A 1 185 ? -1.041 3.467 -18.170 1.00 95.75 185 LYS A N 1
ATOM 1462 C CA . LYS A 1 185 ? -0.049 2.382 -18.230 1.00 95.75 185 LYS A CA 1
ATOM 1463 C C . LYS A 1 185 ? -0.674 0.982 -18.172 1.00 95.75 185 LYS A C 1
ATOM 1465 O O . LYS A 1 185 ? 0.044 -0.010 -18.194 1.00 95.75 185 LYS A O 1
ATOM 1470 N N . LYS A 1 186 ? -2.007 0.892 -18.159 1.00 96.75 186 LYS A N 1
ATOM 1471 C CA . LYS A 1 186 ? -2.777 -0.361 -18.044 1.00 96.75 186 LYS A CA 1
ATOM 1472 C C . LYS A 1 186 ? -2.558 -1.381 -19.175 1.00 96.75 186 LYS A C 1
ATOM 1474 O O . LYS A 1 186 ? -2.915 -2.542 -19.011 1.00 96.75 186 LYS A O 1
ATOM 1479 N N . ASP A 1 187 ? -1.990 -0.951 -20.302 1.00 96.94 187 ASP A N 1
ATOM 1480 C CA . ASP A 1 187 ? -1.752 -1.787 -21.487 1.00 96.94 187 ASP A CA 1
ATOM 1481 C C . ASP A 1 187 ? -0.253 -2.093 -21.710 1.00 96.94 187 ASP A C 1
ATOM 1483 O O . ASP A 1 187 ? 0.100 -2.701 -22.718 1.00 96.94 187 ASP A O 1
ATOM 1487 N N . ASP A 1 188 ? 0.647 -1.667 -20.809 1.00 97.38 188 ASP A N 1
ATOM 1488 C CA . ASP A 1 188 ? 2.094 -1.895 -20.942 1.00 97.38 188 ASP A CA 1
ATOM 1489 C C . ASP A 1 188 ? 2.522 -3.257 -20.356 1.00 97.38 188 ASP A C 1
ATOM 1491 O O . ASP A 1 188 ? 2.656 -3.374 -19.140 1.00 97.38 188 ASP A O 1
ATOM 1495 N N . PRO A 1 189 ? 2.855 -4.273 -21.176 1.00 97.75 189 PRO A N 1
ATOM 1496 C CA . PRO A 1 189 ? 3.177 -5.614 -20.682 1.00 97.75 189 PRO A CA 1
ATOM 1497 C C . PRO A 1 189 ? 4.496 -5.689 -19.895 1.00 97.75 189 PRO A C 1
ATOM 1499 O O . PRO A 1 189 ? 4.803 -6.729 -19.314 1.00 97.75 189 PRO A O 1
ATOM 1502 N N . TRP A 1 190 ? 5.313 -4.628 -19.893 1.00 97.75 190 TRP A N 1
ATOM 1503 C CA . TRP A 1 190 ? 6.544 -4.556 -19.097 1.00 97.75 190 TRP A CA 1
ATOM 1504 C C . TRP A 1 190 ? 6.299 -4.112 -17.659 1.00 97.75 190 TRP A C 1
ATOM 1506 O O . TRP A 1 190 ? 7.187 -4.275 -16.811 1.00 97.75 190 TRP A O 1
ATOM 1516 N N . VAL A 1 191 ? 5.112 -3.583 -17.368 1.00 97.69 191 VAL A N 1
ATOM 1517 C CA . VAL A 1 191 ? 4.697 -3.314 -16.000 1.00 97.69 191 VAL A CA 1
ATOM 1518 C C . VAL A 1 191 ? 4.329 -4.645 -15.348 1.00 97.69 191 VAL A C 1
ATOM 1520 O O . VAL A 1 191 ? 3.515 -5.417 -15.836 1.00 97.69 191 VAL A O 1
ATOM 1523 N N . ILE A 1 192 ? 4.973 -4.957 -14.228 1.00 97.12 192 ILE A N 1
ATOM 1524 C CA . ILE A 1 192 ? 4.693 -6.171 -13.452 1.00 97.12 192 ILE A CA 1
ATOM 1525 C C . ILE A 1 192 ? 3.415 -5.984 -12.630 1.00 97.12 192 ILE A C 1
ATOM 1527 O O . ILE A 1 192 ? 2.644 -6.923 -12.436 1.00 97.12 192 ILE A O 1
ATOM 1531 N N . GLY A 1 193 ? 3.213 -4.777 -12.100 1.00 96.56 193 GLY A N 1
ATOM 1532 C CA . GLY A 1 193 ? 2.088 -4.472 -11.233 1.00 96.56 193 GLY A CA 1
ATOM 1533 C C . GLY A 1 193 ? 2.228 -3.180 -10.437 1.00 96.56 193 GLY A C 1
ATOM 1534 O O . GLY A 1 193 ? 3.250 -2.488 -10.491 1.00 96.56 193 GLY A O 1
ATOM 1535 N N . TRP A 1 194 ? 1.190 -2.898 -9.655 1.00 96.62 194 TRP A N 1
ATOM 1536 C CA . TRP A 1 194 ? 1.030 -1.693 -8.842 1.00 96.62 194 TRP A CA 1
ATOM 1537 C C . TRP A 1 194 ? 1.362 -1.988 -7.381 1.00 96.62 194 TRP A C 1
ATOM 1539 O O . TRP A 1 194 ? 0.723 -2.845 -6.767 1.00 96.62 194 TRP A O 1
ATOM 1549 N N . PHE A 1 195 ? 2.328 -1.277 -6.797 1.00 94.31 195 PHE A N 1
ATOM 1550 C CA . PHE A 1 195 ? 2.636 -1.384 -5.366 1.00 94.31 195 PHE A CA 1
ATOM 1551 C C . PHE A 1 195 ? 2.408 -0.053 -4.649 1.00 94.31 195 PHE A C 1
ATOM 1553 O O . PHE A 1 195 ? 2.564 1.018 -5.229 1.00 94.31 195 PHE A O 1
ATOM 1560 N N . TYR A 1 196 ? 2.040 -0.122 -3.371 1.00 93.56 196 TYR A N 1
ATOM 1561 C CA . TYR A 1 196 ? 1.509 1.025 -2.621 1.00 93.56 196 TYR A CA 1
ATOM 1562 C C . TYR A 1 196 ? 2.560 1.771 -1.790 1.00 93.56 196 TYR A C 1
ATOM 1564 O O . TYR A 1 196 ? 2.221 2.694 -1.055 1.00 93.56 196 TYR A O 1
ATOM 1572 N N . GLY A 1 197 ? 3.812 1.312 -1.837 1.00 89.94 197 GLY A N 1
ATOM 1573 C CA . GLY A 1 197 ? 4.936 1.898 -1.105 1.00 89.94 197 GLY A CA 1
ATOM 1574 C C . GLY A 1 197 ? 5.539 0.990 -0.042 1.00 89.94 197 GLY A C 1
ATOM 1575 O O . GLY A 1 197 ? 5.138 -0.165 0.144 1.00 89.94 197 GLY A O 1
ATOM 1576 N N . PHE A 1 198 ? 6.558 1.512 0.640 1.00 87.31 198 PHE A N 1
ATOM 1577 C CA . PHE A 1 198 ? 7.306 0.793 1.667 1.00 87.31 198 PHE A CA 1
ATOM 1578 C C . PHE A 1 198 ? 6.839 1.146 3.070 1.00 87.31 198 PHE A C 1
ATOM 1580 O O . PHE A 1 198 ? 6.532 2.290 3.377 1.00 87.31 198 PHE A O 1
ATOM 1587 N N . GLY A 1 199 ? 6.900 0.175 3.982 1.00 78.19 199 GLY A N 1
ATOM 1588 C CA . GLY A 1 199 ? 6.770 0.448 5.414 1.00 78.19 199 GLY A CA 1
ATOM 1589 C C . GLY A 1 199 ? 5.414 1.037 5.812 1.00 78.19 199 GLY A C 1
ATOM 1590 O O . GLY A 1 199 ? 5.280 1.581 6.913 1.00 78.19 199 GLY A O 1
ATOM 1591 N N . SER A 1 200 ? 4.412 0.927 4.935 1.00 82.75 200 SER A N 1
ATOM 1592 C CA . SER A 1 200 ? 3.032 1.284 5.228 1.00 82.75 200 SER A CA 1
ATOM 1593 C C . SER A 1 200 ? 2.601 0.546 6.491 1.00 82.75 200 SER A C 1
ATOM 1595 O O . SER A 1 200 ? 2.944 -0.616 6.702 1.00 82.75 200 SER A O 1
ATOM 1597 N N . PHE A 1 201 ? 1.908 1.258 7.374 1.00 89.50 201 PHE A N 1
ATOM 1598 C CA . PHE A 1 201 ? 1.404 0.721 8.638 1.00 89.50 201 PHE A CA 1
ATOM 1599 C C . PHE A 1 201 ? 2.429 0.183 9.656 1.00 89.50 201 PHE A C 1
ATOM 1601 O O . PHE A 1 201 ? 2.025 -0.410 10.649 1.00 89.50 201 PHE A O 1
ATOM 1608 N N . MET A 1 202 ? 3.731 0.475 9.522 1.00 84.44 202 MET A N 1
ATOM 1609 C CA . MET A 1 202 ? 4.761 0.084 10.512 1.00 84.44 202 MET A CA 1
ATOM 1610 C C . MET A 1 202 ? 4.488 0.535 11.963 1.00 84.44 202 MET A C 1
ATOM 1612 O O . MET A 1 202 ? 5.146 0.069 12.889 1.00 84.44 202 MET A O 1
ATOM 1616 N N . LYS A 1 203 ? 3.573 1.488 12.155 1.00 88.44 203 LYS A N 1
ATOM 1617 C CA . LYS A 1 203 ? 3.099 1.975 13.452 1.00 88.44 203 LYS A CA 1
ATOM 1618 C C . LYS A 1 203 ? 1.572 1.979 13.477 1.00 88.44 203 LYS A C 1
ATOM 1620 O O . LYS A 1 203 ? 0.943 3.032 13.540 1.00 88.44 203 LYS A O 1
ATOM 1625 N N . ASP A 1 204 ? 0.987 0.803 13.338 1.00 92.06 204 ASP A N 1
ATOM 1626 C CA . ASP A 1 204 ? -0.455 0.543 13.409 1.00 92.06 204 ASP A CA 1
ATOM 1627 C C . ASP A 1 204 ? -1.165 1.221 14.597 1.00 92.06 204 ASP A C 1
ATOM 1629 O O . ASP A 1 204 ? -2.214 1.828 14.402 1.00 92.06 204 ASP A O 1
ATOM 1633 N N . PHE A 1 205 ? -0.574 1.250 15.795 1.00 94.56 205 PHE A N 1
ATOM 1634 C CA . PHE A 1 205 ? -1.166 1.957 16.939 1.00 94.56 205 PHE A CA 1
ATOM 1635 C C . PHE A 1 205 ? -1.376 3.459 16.669 1.00 94.56 205 PHE A C 1
ATOM 1637 O O . PHE A 1 205 ? -2.356 4.038 17.131 1.00 94.56 205 PHE A O 1
ATOM 1644 N N . GLU A 1 206 ? -0.492 4.108 15.893 1.00 93.69 206 GLU A N 1
ATOM 1645 C CA . GLU A 1 206 ? -0.677 5.510 15.497 1.00 93.69 206 GLU A CA 1
ATOM 1646 C C . GLU A 1 206 ? -1.834 5.655 14.501 1.00 93.69 206 GLU A C 1
ATOM 1648 O O . GLU A 1 206 ? -2.530 6.663 14.552 1.00 93.69 206 GLU A O 1
ATOM 1653 N N . TRP A 1 207 ? -2.068 4.670 13.626 1.00 95.00 207 TRP A N 1
ATOM 1654 C CA . TRP A 1 207 ? -3.225 4.665 12.720 1.00 95.00 207 TRP A CA 1
ATOM 1655 C C . TRP A 1 207 ? -4.538 4.576 13.491 1.00 95.00 207 TRP A C 1
ATOM 1657 O O . TRP A 1 207 ? -5.443 5.375 13.247 1.00 95.00 207 TRP A O 1
ATOM 1667 N N . ILE A 1 208 ? -4.614 3.660 14.458 1.00 97.25 208 ILE A N 1
ATOM 1668 C CA . ILE A 1 208 ? -5.789 3.504 15.319 1.00 97.25 208 ILE A CA 1
ATOM 1669 C C . ILE A 1 208 ? -6.023 4.794 16.112 1.00 97.25 208 ILE A C 1
ATOM 1671 O O . ILE A 1 208 ? -7.097 5.386 16.036 1.00 97.25 208 ILE A O 1
ATOM 1675 N N . ASN A 1 209 ? -4.998 5.277 16.820 1.00 96.81 209 ASN A N 1
ATOM 1676 C CA . ASN A 1 209 ? -5.126 6.444 17.692 1.00 96.81 209 ASN A CA 1
ATOM 1677 C C . ASN A 1 209 ? -5.455 7.720 16.924 1.00 96.81 209 ASN A C 1
ATOM 1679 O O . ASN A 1 209 ? -6.303 8.485 17.370 1.00 96.81 209 ASN A O 1
ATOM 1683 N N . GLN A 1 210 ? -4.813 7.966 15.776 1.00 95.25 210 GLN A N 1
ATOM 1684 C CA . GLN A 1 210 ? -5.122 9.146 14.967 1.00 95.25 210 GLN A CA 1
ATOM 1685 C C . GLN A 1 210 ? -6.543 9.086 14.414 1.00 95.25 210 GLN A C 1
ATOM 1687 O O . GLN A 1 210 ? -7.205 10.116 14.383 1.00 95.25 210 GLN A O 1
ATOM 1692 N N . THR A 1 211 ? -7.030 7.904 14.029 1.00 96.69 211 THR A N 1
ATOM 1693 C CA . THR A 1 211 ? -8.402 7.735 13.534 1.00 96.69 211 THR A CA 1
ATOM 1694 C C . THR A 1 211 ? -9.426 7.932 14.652 1.00 96.69 211 THR A C 1
ATOM 1696 O O . THR A 1 211 ? -10.379 8.686 14.477 1.00 96.69 211 THR A O 1
ATOM 1699 N N . LEU A 1 212 ? -9.198 7.343 15.832 1.00 96.88 212 LEU A N 1
ATOM 1700 C CA . LEU A 1 212 ? -10.053 7.538 17.008 1.00 96.88 212 LEU A CA 1
ATOM 1701 C C . LEU A 1 212 ? -10.020 8.977 17.535 1.00 96.88 212 LEU A C 1
ATOM 1703 O O . LEU A 1 212 ? -11.019 9.443 18.074 1.00 96.88 212 LEU A O 1
ATOM 1707 N N . ALA A 1 213 ? -8.909 9.699 17.378 1.00 95.44 213 ALA A N 1
ATOM 1708 C CA . ALA A 1 213 ? -8.776 11.085 17.825 1.00 95.44 213 ALA A CA 1
ATOM 1709 C C . ALA A 1 213 ? -9.499 12.109 16.931 1.00 95.44 213 ALA A C 1
ATOM 1711 O O . ALA A 1 213 ? -9.556 13.281 17.301 1.00 95.44 213 ALA A O 1
ATOM 1712 N N . ARG A 1 214 ? -10.037 11.696 15.774 1.00 95.44 214 ARG A N 1
ATOM 1713 C CA . ARG A 1 214 ? -10.808 12.577 14.882 1.00 95.44 214 ARG A CA 1
ATOM 1714 C C . ARG A 1 214 ? -12.092 13.072 15.549 1.00 95.44 214 ARG A C 1
ATOM 1716 O O . ARG A 1 214 ? -12.554 12.507 16.538 1.00 95.44 214 ARG A O 1
ATOM 1723 N N . GLU A 1 215 ? -12.684 14.117 14.981 1.00 95.06 215 GLU A N 1
ATOM 1724 C CA . GLU A 1 215 ? -13.922 14.692 15.505 1.00 95.06 215 GLU A CA 1
ATOM 1725 C C . GLU A 1 215 ? -15.079 13.677 15.491 1.00 95.06 215 GLU A C 1
ATOM 1727 O O . GLU A 1 215 ? -15.169 12.856 14.563 1.00 95.06 215 GLU A O 1
ATOM 1732 N N . PRO A 1 216 ? -15.985 13.720 16.485 1.00 95.12 216 PRO A N 1
ATOM 1733 C CA . PRO A 1 216 ? -17.200 12.914 16.494 1.00 95.12 216 PRO A CA 1
ATOM 1734 C C . PRO A 1 216 ? -17.968 13.026 15.172 1.00 95.12 216 PRO A C 1
ATOM 1736 O O . PRO A 1 216 ? -18.176 14.115 14.646 1.00 95.12 216 PRO A O 1
ATOM 1739 N N . GLY A 1 217 ? -18.382 11.882 14.624 1.00 92.12 217 GLY A N 1
ATOM 1740 C CA . GLY A 1 217 ? -19.048 11.809 13.320 1.00 92.12 217 GLY A CA 1
ATOM 1741 C C . GLY A 1 217 ? -18.108 11.671 12.117 1.00 92.12 217 GLY A C 1
ATOM 1742 O O . GLY A 1 217 ? -18.595 11.362 11.031 1.00 92.12 217 GLY A O 1
ATOM 1743 N N . SER A 1 218 ? -16.785 11.810 12.289 1.00 96.81 218 SER A N 1
ATOM 1744 C CA . SER A 1 218 ? -15.827 11.495 11.216 1.00 96.81 218 SER A CA 1
ATOM 1745 C C . SER A 1 218 ? -15.975 10.026 10.785 1.00 96.81 218 SER A C 1
ATOM 1747 O O . SER A 1 218 ? -16.084 9.170 11.671 1.00 96.81 218 SER A O 1
ATOM 1749 N N . PRO A 1 219 ? -15.945 9.705 9.475 1.00 98.31 219 PRO A N 1
ATOM 1750 C CA . PRO A 1 219 ? -16.199 8.353 8.972 1.00 98.31 219 PRO A CA 1
ATOM 1751 C C . PRO A 1 219 ? -15.343 7.274 9.636 1.00 98.31 219 PRO A C 1
ATOM 1753 O O . PRO A 1 219 ? -15.881 6.276 10.113 1.00 98.31 219 PRO A O 1
ATOM 1756 N N . GLY A 1 220 ? -14.032 7.499 9.752 1.00 97.81 220 GLY A N 1
ATOM 1757 C CA . GLY A 1 220 ? -13.135 6.515 10.346 1.00 97.81 220 GLY A CA 1
ATOM 1758 C C . GLY A 1 220 ? -13.348 6.348 11.840 1.00 97.81 220 GLY A C 1
ATOM 1759 O O . GLY A 1 220 ? -13.424 5.224 12.327 1.00 97.81 220 GLY A O 1
ATOM 1760 N N . ARG A 1 221 ? -13.525 7.448 12.584 1.00 97.88 221 ARG A N 1
ATOM 1761 C CA . ARG A 1 221 ? -13.844 7.367 14.018 1.00 97.88 221 ARG A CA 1
ATOM 1762 C C . ARG A 1 221 ? -15.143 6.602 14.246 1.00 97.88 221 ARG A C 1
ATOM 1764 O O . ARG A 1 221 ? -15.191 5.752 15.128 1.00 97.88 221 ARG A O 1
ATOM 1771 N N . LYS A 1 222 ? -16.179 6.907 13.459 1.00 98.06 222 LYS A N 1
ATOM 1772 C CA . LYS A 1 222 ? -17.468 6.220 13.529 1.00 98.06 222 LYS A CA 1
ATOM 1773 C C . LYS A 1 222 ? -17.284 4.718 13.305 1.00 98.06 222 LYS A C 1
ATOM 1775 O O . LYS A 1 222 ? -17.677 3.956 14.181 1.00 98.06 222 LYS A O 1
ATOM 1780 N N . ARG A 1 223 ? -16.605 4.316 12.223 1.00 98.38 223 ARG A N 1
ATOM 1781 C CA . ARG A 1 223 ? -16.360 2.899 11.921 1.00 98.38 223 ARG A CA 1
ATOM 1782 C C . ARG A 1 223 ? -15.596 2.188 13.036 1.00 98.38 223 ARG A C 1
ATOM 1784 O O . ARG A 1 223 ? -15.979 1.096 13.431 1.00 98.38 223 ARG A O 1
ATOM 1791 N N . LEU A 1 224 ? -14.530 2.788 13.567 1.00 98.44 224 LEU A N 1
ATOM 1792 C CA . LEU A 1 224 ? -13.739 2.133 14.615 1.00 98.44 224 LEU A CA 1
ATOM 1793 C C . LEU A 1 224 ? -14.512 1.966 15.929 1.00 98.44 224 LEU A C 1
ATOM 1795 O O . LEU A 1 224 ? -14.311 0.974 16.622 1.00 98.44 224 LEU A O 1
ATOM 1799 N N . ILE A 1 225 ? -15.393 2.905 16.280 1.00 98.31 225 ILE A N 1
ATOM 1800 C CA . ILE A 1 225 ? -16.251 2.738 17.458 1.00 98.31 225 ILE A CA 1
ATOM 1801 C C . ILE A 1 225 ? -17.320 1.667 17.199 1.00 98.31 225 ILE A C 1
ATOM 1803 O O . ILE A 1 225 ? -17.542 0.856 18.089 1.00 98.31 225 ILE A O 1
ATOM 1807 N N . GLU A 1 226 ? -17.896 1.588 15.993 1.00 98.38 226 GLU A N 1
ATOM 1808 C CA . GLU A 1 226 ? -18.828 0.508 15.612 1.00 98.38 226 GLU A CA 1
ATOM 1809 C C . GLU A 1 226 ? -18.171 -0.874 15.735 1.00 98.38 226 GLU A C 1
ATOM 1811 O O . GLU A 1 226 ? -18.766 -1.786 16.296 1.00 98.38 226 GLU A O 1
ATOM 1816 N N . VAL A 1 227 ? -16.911 -1.025 15.309 1.00 98.25 227 VAL A N 1
ATOM 1817 C CA . VAL A 1 227 ? -16.166 -2.287 15.477 1.00 98.25 227 VAL A CA 1
ATOM 1818 C C . VAL A 1 227 ? -16.011 -2.660 16.955 1.00 98.25 227 VAL A C 1
ATOM 1820 O O . VAL A 1 227 ? -16.104 -3.835 17.305 1.00 98.25 227 VAL A O 1
ATOM 1823 N N . LEU A 1 228 ? -15.774 -1.688 17.842 1.00 98.50 228 LEU A N 1
ATOM 1824 C CA . LEU A 1 228 ? -15.750 -1.960 19.283 1.00 98.50 228 LEU A CA 1
ATOM 1825 C C . LEU A 1 228 ? -17.148 -2.305 19.793 1.00 98.50 228 LEU A C 1
ATOM 1827 O O . LEU A 1 228 ? -17.298 -3.285 20.507 1.00 98.50 228 LEU A O 1
ATOM 1831 N N . GLU A 1 229 ? -18.178 -1.562 19.404 1.00 98.44 229 GLU A N 1
ATOM 1832 C CA . GLU A 1 229 ? -19.554 -1.854 19.808 1.00 98.44 229 GLU A CA 1
ATOM 1833 C C . GLU A 1 229 ? -19.976 -3.280 19.430 1.00 98.44 229 GLU A C 1
ATOM 1835 O O . GLU A 1 229 ? -20.488 -4.013 20.275 1.00 98.44 229 GLU A O 1
ATOM 1840 N N . GLU A 1 230 ? -19.664 -3.712 18.207 1.00 98.44 230 GLU A N 1
ATOM 1841 C CA . GLU A 1 230 ? -19.887 -5.079 17.732 1.00 98.44 230 GLU A CA 1
ATOM 1842 C C . GLU A 1 230 ? -19.128 -6.111 18.583 1.00 98.44 230 GLU A C 1
ATOM 1844 O O . GLU A 1 230 ? -19.700 -7.116 19.006 1.00 98.44 230 GLU A O 1
ATOM 1849 N N . ARG A 1 231 ? -17.843 -5.864 18.871 1.00 97.88 231 ARG A N 1
ATOM 1850 C CA . ARG A 1 231 ? -16.989 -6.791 19.637 1.00 97.88 231 ARG A CA 1
ATOM 1851 C C . ARG A 1 231 ? -17.416 -6.953 21.089 1.00 97.88 231 ARG A C 1
ATOM 1853 O O . ARG A 1 231 ? -17.257 -8.038 21.641 1.00 97.88 231 ARG A O 1
ATOM 1860 N N . TYR A 1 232 ? -17.950 -5.895 21.686 1.00 98.31 232 TYR A N 1
ATOM 1861 C CA . TYR A 1 232 ? -18.457 -5.907 23.054 1.00 98.31 232 TYR A CA 1
ATOM 1862 C C . TYR A 1 232 ? -19.951 -6.260 23.115 1.00 98.31 232 TYR A C 1
ATOM 1864 O O . TYR A 1 232 ? -20.522 -6.282 24.198 1.00 98.31 232 TYR A O 1
ATOM 1872 N N . GLY A 1 233 ? -20.611 -6.539 21.982 1.00 97.69 233 GLY A N 1
ATOM 1873 C CA . GLY A 1 233 ? -22.043 -6.857 21.954 1.00 97.69 233 GLY A CA 1
ATOM 1874 C C . GLY A 1 233 ? -22.912 -5.740 22.542 1.00 97.69 233 GLY A C 1
ATOM 1875 O O . GLY A 1 233 ? -23.891 -6.022 23.229 1.00 97.69 233 GLY A O 1
ATOM 1876 N N . SER A 1 234 ? -22.514 -4.484 22.323 1.00 97.19 234 SER A N 1
ATOM 1877 C CA . SER A 1 234 ? -23.089 -3.283 22.944 1.00 97.19 234 SER A CA 1
ATOM 1878 C C . SER A 1 234 ? -23.015 -3.226 24.485 1.00 97.19 234 SER A C 1
ATOM 1880 O O . SER A 1 234 ? -23.642 -2.352 25.088 1.00 97.19 234 SER A O 1
ATOM 1882 N N . ASP A 1 235 ? -22.209 -4.073 25.137 1.00 98.31 235 ASP A N 1
ATOM 1883 C CA . ASP A 1 235 ? -21.927 -4.011 26.578 1.00 98.31 235 ASP A CA 1
ATOM 1884 C C . ASP A 1 235 ? -20.891 -2.917 26.897 1.00 98.31 235 ASP A C 1
ATOM 1886 O O . ASP A 1 235 ? -19.674 -3.092 26.766 1.00 98.31 235 ASP A O 1
ATOM 1890 N N . ILE A 1 236 ? -21.386 -1.743 27.298 1.00 98.25 236 ILE A N 1
ATOM 1891 C CA . ILE A 1 236 ? -20.526 -0.608 27.649 1.00 98.25 236 ILE A CA 1
ATOM 1892 C C . ILE A 1 236 ? -19.790 -0.819 28.980 1.00 98.25 236 ILE A C 1
ATOM 1894 O O . ILE A 1 236 ? -18.715 -0.248 29.170 1.00 98.25 236 ILE A O 1
ATOM 1898 N N . GLU A 1 237 ? -20.331 -1.628 29.895 1.00 98.44 237 GLU A N 1
ATOM 1899 C CA . GLU A 1 237 ? -19.712 -1.892 31.197 1.00 98.44 237 GLU A CA 1
ATOM 1900 C C . GLU A 1 237 ? -18.451 -2.741 31.025 1.00 98.44 237 GLU A C 1
ATOM 1902 O O . GLU A 1 237 ? -17.410 -2.439 31.61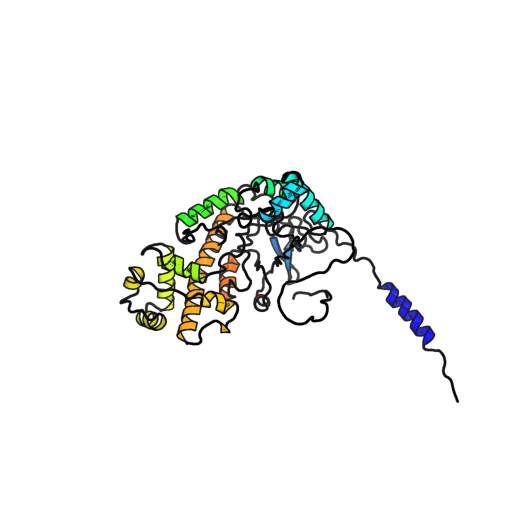5 1.00 98.44 237 GLU A O 1
ATOM 1907 N N . GLU A 1 238 ? -18.500 -3.739 30.141 1.00 98.12 238 GLU A N 1
ATOM 1908 C CA . GLU A 1 238 ? -17.336 -4.555 29.797 1.00 98.12 238 GLU A CA 1
ATOM 1909 C C . GLU A 1 238 ? -16.250 -3.730 29.085 1.00 98.12 238 GLU A C 1
ATOM 1911 O O . GLU A 1 238 ? -15.066 -3.843 29.421 1.00 98.12 238 GLU A O 1
ATOM 1916 N N . LEU A 1 239 ? -16.629 -2.821 28.175 1.00 98.19 239 LEU A N 1
ATOM 1917 C CA . LEU A 1 239 ? -15.679 -1.883 27.563 1.00 98.19 239 LEU A CA 1
ATOM 1918 C C . LEU A 1 239 ? -15.034 -0.990 28.628 1.00 98.19 239 LEU A C 1
ATOM 1920 O O . LEU A 1 239 ? -13.807 -0.865 28.684 1.00 98.19 239 LEU A O 1
ATOM 1924 N N . ASN A 1 240 ? -15.843 -0.413 29.515 1.00 98.12 240 ASN A N 1
ATOM 1925 C CA . ASN A 1 240 ? -15.369 0.411 30.621 1.00 98.12 240 ASN A CA 1
ATOM 1926 C C . ASN A 1 240 ? -14.388 -0.344 31.526 1.00 98.12 240 ASN A C 1
ATOM 1928 O O . ASN A 1 240 ? -13.342 0.203 31.883 1.00 98.12 240 ASN A O 1
ATOM 1932 N N . ARG A 1 241 ? -14.654 -1.621 31.818 1.00 97.62 241 ARG A N 1
ATOM 1933 C CA . ARG A 1 241 ? -13.759 -2.489 32.594 1.00 97.62 241 ARG A CA 1
ATOM 1934 C C . ARG A 1 241 ? -12.409 -2.706 31.907 1.00 97.62 241 ARG A C 1
ATOM 1936 O O . ARG A 1 241 ? -11.376 -2.669 32.575 1.00 97.62 241 ARG A O 1
ATOM 1943 N N . VAL A 1 242 ? -12.391 -2.936 30.592 1.00 97.12 242 VAL A N 1
ATOM 1944 C CA . VAL A 1 242 ? -11.147 -3.167 29.832 1.00 97.12 242 VAL A CA 1
ATOM 1945 C C . VAL A 1 242 ? -10.322 -1.884 29.719 1.00 97.12 242 VAL A C 1
ATOM 1947 O O . VAL A 1 242 ? -9.104 -1.894 29.944 1.00 97.12 242 VAL A O 1
ATOM 1950 N N . TYR A 1 243 ? -10.965 -0.767 29.381 1.00 96.62 243 TYR A N 1
ATOM 1951 C CA . TYR A 1 243 ? -10.281 0.495 29.095 1.00 96.62 243 TYR A CA 1
ATOM 1952 C C . TYR A 1 243 ? -10.094 1.400 30.315 1.00 96.62 243 TYR A C 1
ATOM 1954 O O . TYR A 1 243 ? -9.322 2.354 30.224 1.00 96.62 243 TYR A O 1
ATOM 1962 N N . GLY A 1 244 ? -10.711 1.079 31.454 1.00 95.88 244 GLY A N 1
ATOM 1963 C CA . GLY A 1 244 ? -10.702 1.936 32.640 1.00 95.88 244 GLY A CA 1
ATOM 1964 C C . GLY A 1 244 ? -11.437 3.252 32.386 1.00 95.88 244 GLY A C 1
ATOM 1965 O O . GLY A 1 244 ? -10.941 4.313 32.759 1.00 95.88 244 GLY A O 1
ATOM 1966 N N . THR A 1 245 ? -12.565 3.184 31.677 1.00 96.94 245 THR A N 1
ATOM 1967 C CA . THR A 1 245 ? -13.411 4.333 31.320 1.00 96.94 245 THR A CA 1
ATOM 1968 C C . THR A 1 245 ? -14.744 4.280 32.063 1.00 96.94 245 THR A C 1
ATOM 1970 O O . THR A 1 245 ? -15.044 3.302 32.737 1.00 96.94 245 THR A O 1
ATOM 1973 N N . GLU A 1 246 ? -15.547 5.339 31.951 1.00 97.50 246 GLU A N 1
ATOM 1974 C CA . GLU A 1 246 ? -16.834 5.478 32.651 1.00 97.50 246 GLU A CA 1
ATOM 1975 C C . GLU A 1 246 ? -17.933 5.991 31.700 1.00 97.50 246 GLU A C 1
ATOM 1977 O O . GLU A 1 246 ? -18.732 6.860 32.044 1.00 97.50 246 GLU A O 1
ATOM 1982 N N . PHE A 1 247 ? -17.952 5.509 30.452 1.00 97.56 247 PHE A N 1
ATOM 1983 C CA . PHE A 1 247 ? -18.958 5.926 29.471 1.00 97.56 247 PHE A CA 1
ATOM 1984 C C . PHE A 1 247 ? -20.343 5.398 29.846 1.00 97.56 247 PHE A C 1
ATOM 1986 O O . PHE A 1 247 ? -20.487 4.233 30.215 1.00 97.56 247 PHE A O 1
ATOM 1993 N N . ALA A 1 248 ? -21.379 6.223 29.680 1.00 97.62 248 ALA A N 1
ATOM 1994 C CA . ALA A 1 248 ? -22.749 5.832 30.026 1.00 97.62 248 ALA A CA 1
ATOM 1995 C C . ALA A 1 248 ? -23.398 4.890 28.991 1.00 97.62 248 ALA A C 1
ATOM 1997 O O . ALA A 1 248 ? -24.354 4.186 29.295 1.00 97.62 248 ALA A O 1
ATOM 1998 N N . SER A 1 249 ? -22.939 4.930 27.736 1.00 98.12 249 SER A N 1
ATOM 1999 C CA . SER A 1 249 ? -23.418 4.087 26.629 1.00 98.12 249 SER A CA 1
ATOM 2000 C C . SER A 1 249 ? -22.468 4.181 25.433 1.00 98.12 249 SER A C 1
ATOM 2002 O O . SER A 1 249 ? -21.673 5.119 25.343 1.00 98.12 249 SER A O 1
ATOM 2004 N N . PHE A 1 250 ? -22.612 3.298 24.444 1.00 97.50 250 PHE A N 1
ATOM 2005 C CA . PHE A 1 250 ? -21.911 3.456 23.163 1.00 97.50 250 PHE A CA 1
ATOM 2006 C C . PHE A 1 250 ? -22.281 4.756 22.440 1.00 97.50 250 PHE A C 1
ATOM 2008 O O . PHE A 1 250 ? -21.424 5.391 21.831 1.00 97.50 250 PHE A O 1
ATOM 2015 N N . LYS A 1 251 ? -23.518 5.246 22.591 1.00 96.94 251 LYS A N 1
ATOM 2016 C CA . LYS A 1 251 ? -23.921 6.564 22.074 1.00 96.94 251 LYS A CA 1
ATOM 2017 C C . LYS A 1 251 ? -23.093 7.705 22.682 1.00 96.94 251 LYS A C 1
ATOM 2019 O O . LYS A 1 251 ? -22.718 8.636 21.969 1.00 96.94 251 LYS A O 1
ATOM 2024 N N . ASP A 1 252 ? -22.807 7.636 23.981 1.00 96.38 252 ASP A N 1
ATOM 2025 C CA . ASP A 1 252 ? -21.922 8.585 24.670 1.00 96.38 252 ASP A CA 1
ATOM 2026 C C . ASP A 1 252 ? -20.464 8.439 24.198 1.00 96.38 252 ASP A C 1
ATOM 2028 O O . ASP A 1 252 ? -19.805 9.428 23.855 1.00 96.38 252 ASP A O 1
ATOM 2032 N N . PHE A 1 253 ? -19.995 7.197 24.044 1.00 96.56 253 PHE A N 1
ATOM 2033 C CA . PHE A 1 253 ? -18.667 6.913 23.506 1.00 96.56 253 PHE A CA 1
ATOM 2034 C C . PHE A 1 253 ? -18.483 7.489 22.087 1.00 96.56 253 PHE A C 1
ATOM 2036 O O . PHE A 1 253 ? -17.509 8.203 21.826 1.00 96.56 253 PHE A O 1
ATOM 2043 N N . HIS A 1 254 ? -19.462 7.298 21.198 1.00 95.81 254 HIS A N 1
ATOM 2044 C CA . HIS A 1 254 ? -19.496 7.901 19.864 1.00 95.81 254 HIS A CA 1
ATOM 2045 C C . HIS A 1 254 ? -19.403 9.431 19.910 1.00 95.81 254 HIS A C 1
ATOM 2047 O O . HIS A 1 254 ? -18.623 10.025 19.155 1.00 95.81 254 HIS A O 1
ATOM 2053 N N . LYS A 1 255 ? -20.172 10.066 20.804 1.00 94.00 255 LYS A N 1
ATOM 2054 C CA . LYS A 1 255 ? -20.296 11.526 20.891 1.00 94.00 255 LYS A CA 1
ATOM 2055 C C . LYS A 1 255 ? -19.039 12.209 21.427 1.00 94.00 255 LYS A C 1
ATOM 2057 O O . LYS A 1 255 ? -18.691 13.272 20.927 1.00 94.00 255 LYS A O 1
ATOM 2062 N N . SER A 1 256 ? -18.379 11.643 22.434 1.00 89.81 256 SER A N 1
ATOM 2063 C CA . SER A 1 256 ? -17.275 12.343 23.115 1.00 89.81 256 SER A CA 1
ATOM 2064 C C . SER A 1 256 ? -16.188 11.452 23.698 1.00 89.81 256 SER A C 1
ATOM 2066 O O . SER A 1 256 ? -15.132 11.966 24.072 1.00 89.81 256 SER A O 1
ATOM 2068 N N . GLY A 1 257 ? -16.396 10.139 23.787 1.00 88.69 257 GLY A N 1
ATOM 2069 C CA . GLY A 1 257 ? -15.449 9.291 24.497 1.00 88.69 257 GLY A CA 1
ATOM 2070 C C . GLY A 1 257 ? -14.134 9.076 23.743 1.00 88.69 257 GLY A C 1
ATOM 2071 O O . GLY A 1 257 ? -14.035 9.200 22.518 1.00 88.69 257 GLY A O 1
ATOM 2072 N N . ARG A 1 258 ? -13.070 8.802 24.492 1.00 91.31 258 ARG A N 1
ATOM 2073 C CA . ARG A 1 258 ? -11.723 8.619 23.948 1.00 91.31 258 ARG A CA 1
ATOM 2074 C C . ARG A 1 258 ? -11.057 7.437 24.623 1.00 91.31 258 ARG A C 1
ATOM 2076 O O . ARG A 1 258 ? -11.038 7.350 25.844 1.00 91.31 258 ARG A O 1
ATOM 2083 N N . ILE A 1 259 ? -10.463 6.586 23.804 1.00 95.75 259 ILE A N 1
ATOM 2084 C CA . ILE A 1 259 ? -9.525 5.551 24.222 1.00 95.75 259 ILE A CA 1
ATOM 2085 C C . ILE A 1 259 ? -8.269 5.687 23.365 1.00 95.75 259 ILE A C 1
ATOM 2087 O O . ILE A 1 259 ? -8.307 6.279 22.282 1.00 95.75 259 ILE A O 1
ATOM 2091 N N . ALA A 1 260 ? -7.156 5.151 23.849 1.00 95.38 260 ALA A N 1
ATOM 2092 C CA . ALA A 1 260 ? -5.904 5.146 23.115 1.00 95.38 260 ALA A CA 1
ATOM 2093 C C . ALA A 1 260 ? -5.179 3.820 23.313 1.00 95.38 260 ALA A C 1
ATOM 2095 O O . ALA A 1 260 ? -5.202 3.225 24.391 1.00 95.38 260 ALA A O 1
ATOM 2096 N N . TYR A 1 261 ? -4.494 3.398 22.262 1.00 96.19 261 TYR A N 1
ATOM 2097 C CA . TYR A 1 261 ? -3.701 2.190 22.233 1.00 96.19 261 TYR A CA 1
ATOM 2098 C C . TYR A 1 261 ? -2.224 2.517 22.450 1.00 96.19 261 TYR A C 1
ATOM 2100 O O . TYR A 1 261 ? -1.672 3.416 21.803 1.00 96.19 261 TYR A O 1
ATOM 2108 N N . PRO A 1 262 ? -1.554 1.809 23.364 1.00 94.25 262 PRO A N 1
ATOM 2109 C CA . PRO A 1 262 ? -0.138 2.003 23.626 1.00 94.25 262 PRO A CA 1
ATOM 2110 C C . PRO A 1 262 ? 0.721 1.451 22.483 1.00 94.25 262 PRO A C 1
ATOM 2112 O O . PRO A 1 262 ? 0.345 0.519 21.774 1.00 94.25 262 PRO A O 1
ATOM 2115 N N . SER A 1 263 ? 1.939 1.978 22.348 1.00 93.50 263 SER A N 1
ATOM 2116 C CA . SER A 1 263 ? 2.878 1.552 21.299 1.00 93.50 263 SER A CA 1
ATOM 2117 C C . SER A 1 263 ? 3.311 0.088 21.412 1.00 93.50 263 SER A C 1
ATOM 2119 O O . SER A 1 263 ? 3.794 -0.485 20.434 1.00 93.50 263 SER A O 1
ATOM 2121 N N . TRP A 1 264 ? 3.132 -0.545 22.580 1.00 93.81 264 TRP A N 1
ATOM 2122 C CA . TRP A 1 264 ? 3.443 -1.962 22.741 1.00 93.81 264 TRP A CA 1
ATOM 2123 C C . TRP A 1 264 ? 2.584 -2.854 21.843 1.00 93.81 264 TRP A C 1
ATOM 2125 O O . TRP A 1 264 ? 3.063 -3.930 21.503 1.00 93.81 264 TRP A O 1
ATOM 2135 N N . VAL A 1 265 ? 1.405 -2.407 21.385 1.00 93.44 265 VAL A N 1
ATOM 2136 C CA . VAL A 1 265 ? 0.558 -3.149 20.431 1.00 93.44 265 VAL A CA 1
ATOM 2137 C C . VAL A 1 265 ? 1.354 -3.526 19.180 1.00 93.44 265 VAL A C 1
ATOM 2139 O O . VAL A 1 265 ? 1.457 -4.702 18.840 1.00 93.44 265 VAL A O 1
ATOM 2142 N N . THR A 1 266 ? 2.031 -2.558 18.559 1.00 91.62 266 THR A N 1
ATOM 2143 C CA . THR A 1 266 ? 2.904 -2.811 17.402 1.00 91.62 266 THR A CA 1
ATOM 2144 C C . THR A 1 266 ? 4.023 -3.777 17.760 1.00 91.62 266 THR A C 1
ATOM 2146 O O . THR A 1 266 ? 4.320 -4.735 17.049 1.00 91.62 266 THR A O 1
ATOM 2149 N N . PHE A 1 267 ? 4.688 -3.522 18.887 1.00 88.62 267 PHE A N 1
ATOM 2150 C CA . PHE A 1 267 ? 5.903 -4.242 19.237 1.00 88.62 267 PHE A CA 1
ATOM 2151 C C . PHE A 1 267 ? 5.653 -5.663 19.755 1.00 88.62 267 PHE A C 1
ATOM 2153 O O . PHE A 1 267 ? 6.572 -6.482 19.697 1.00 88.62 267 PHE A O 1
ATOM 2160 N N . ALA A 1 268 ? 4.446 -5.963 20.233 1.00 89.56 268 ALA A N 1
ATOM 2161 C CA . ALA A 1 268 ? 4.023 -7.293 20.655 1.00 89.56 268 ALA A CA 1
ATOM 2162 C C . ALA A 1 268 ? 3.991 -8.278 19.475 1.00 89.56 268 ALA A C 1
ATOM 2164 O O . ALA A 1 268 ? 4.334 -9.452 19.637 1.00 89.56 268 ALA A O 1
ATOM 2165 N N . LYS A 1 269 ? 3.689 -7.795 18.259 1.00 87.31 269 LYS A N 1
ATOM 2166 C CA . LYS A 1 269 ? 3.753 -8.598 17.026 1.00 87.31 269 LYS A CA 1
ATOM 2167 C C . LYS A 1 269 ? 5.166 -9.097 16.752 1.00 87.31 269 LYS A C 1
ATOM 2169 O O . LYS A 1 269 ? 5.358 -10.276 16.440 1.00 87.31 269 LYS A O 1
ATOM 2174 N N . TRP A 1 270 ? 6.146 -8.213 16.928 1.00 82.31 270 TRP A N 1
ATOM 2175 C CA . TRP A 1 270 ? 7.567 -8.512 16.777 1.00 82.31 270 TRP A CA 1
ATOM 2176 C C . TRP A 1 270 ? 8.093 -9.410 17.902 1.00 82.31 270 TRP A C 1
ATOM 2178 O O . TRP A 1 270 ? 8.739 -10.428 17.651 1.00 82.31 270 TRP A O 1
ATOM 2188 N N . ASN A 1 271 ? 7.800 -9.043 19.149 1.00 85.00 271 ASN A N 1
ATOM 2189 C CA . ASN A 1 271 ? 8.231 -9.756 20.342 1.00 85.00 271 ASN A CA 1
ATOM 2190 C C . ASN A 1 271 ? 7.095 -9.784 21.380 1.00 85.00 271 ASN A C 1
ATOM 2192 O O . ASN A 1 271 ? 6.899 -8.779 22.066 1.00 85.00 271 ASN A O 1
ATOM 2196 N N . PRO A 1 272 ? 6.410 -10.930 21.563 1.00 83.81 272 PRO A N 1
ATOM 2197 C CA . PRO A 1 272 ? 5.304 -11.055 22.512 1.00 83.81 272 PRO A CA 1
ATOM 2198 C C . PRO A 1 272 ? 5.661 -10.670 23.952 1.00 83.81 272 PRO A C 1
ATOM 2200 O O . PRO A 1 272 ? 4.802 -10.187 24.676 1.00 83.81 272 PRO A O 1
ATOM 2203 N N . ALA A 1 273 ? 6.933 -10.786 24.356 1.00 86.25 273 ALA A N 1
ATOM 2204 C CA . ALA A 1 273 ? 7.387 -10.369 25.686 1.00 86.25 273 ALA A CA 1
ATOM 2205 C C . ALA A 1 273 ? 7.326 -8.844 25.917 1.00 86.25 273 ALA A C 1
ATOM 2207 O O . ALA A 1 273 ? 7.585 -8.381 27.023 1.00 86.25 273 ALA A O 1
ATOM 2208 N N . ARG A 1 274 ? 7.043 -8.049 24.875 1.00 85.81 274 ARG A N 1
ATOM 2209 C CA . ARG A 1 274 ? 6.801 -6.604 24.993 1.00 85.81 274 ARG A CA 1
ATOM 2210 C C . ARG A 1 274 ? 5.360 -6.261 25.361 1.00 85.81 274 ARG A C 1
ATOM 2212 O O . ARG A 1 274 ? 5.110 -5.110 25.705 1.00 85.81 274 ARG A O 1
ATOM 2219 N N . MET A 1 275 ? 4.439 -7.218 25.274 1.00 87.69 275 MET A N 1
ATOM 2220 C CA . MET A 1 275 ? 3.072 -7.043 25.746 1.00 87.69 275 MET A CA 1
ATOM 2221 C C . MET A 1 275 ? 3.043 -7.175 27.275 1.00 87.69 275 MET A C 1
ATOM 2223 O O . MET A 1 275 ? 3.647 -8.113 27.805 1.00 87.69 275 MET A O 1
ATOM 2227 N N . PRO A 1 276 ? 2.364 -6.274 28.004 1.00 89.06 276 PRO A N 1
ATOM 2228 C CA . PRO A 1 276 ? 2.076 -6.502 29.412 1.00 89.06 276 PRO A CA 1
ATOM 2229 C C . PRO A 1 276 ? 1.190 -7.748 29.592 1.00 89.06 276 PRO A C 1
ATOM 2231 O O . PRO A 1 276 ? 0.453 -8.140 28.693 1.00 89.06 276 PRO A O 1
ATOM 2234 N N . MET A 1 277 ? 1.285 -8.400 30.750 1.00 85.50 277 MET A N 1
ATOM 2235 C CA . MET A 1 277 ? 0.688 -9.726 30.968 1.00 85.50 277 MET A CA 1
ATOM 2236 C C . MET A 1 277 ? -0.678 -9.694 31.674 1.00 85.50 277 MET A C 1
ATOM 2238 O O . MET A 1 277 ? -1.151 -10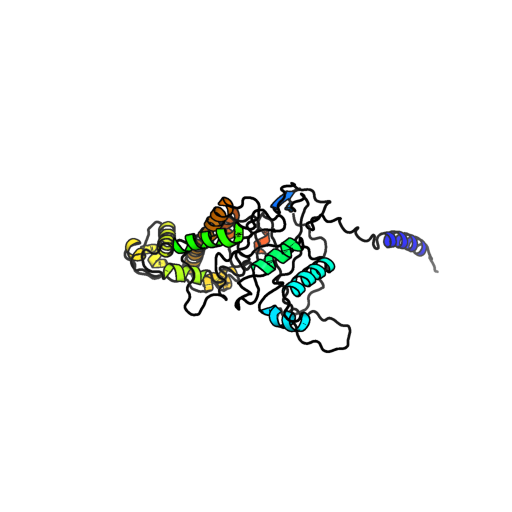.749 32.098 1.00 85.50 277 MET A O 1
ATOM 2242 N N . ALA A 1 278 ? -1.315 -8.529 31.849 1.00 90.50 278 ALA A N 1
ATOM 2243 C CA . ALA A 1 278 ? -2.649 -8.506 32.444 1.00 90.50 278 ALA A CA 1
ATOM 2244 C C . ALA A 1 278 ? -3.687 -9.026 31.428 1.00 90.50 278 ALA A C 1
ATOM 2246 O O . ALA A 1 278 ? -3.562 -8.741 30.236 1.00 90.50 278 ALA A O 1
ATOM 2247 N N . PRO A 1 279 ? -4.743 -9.743 31.860 1.00 89.88 279 PRO A N 1
ATOM 2248 C CA . PRO A 1 279 ? -5.766 -10.256 30.943 1.00 89.88 279 PRO A CA 1
ATOM 2249 C C . PRO A 1 279 ? -6.386 -9.183 30.034 1.00 89.88 279 PRO A C 1
ATOM 2251 O O . PRO A 1 279 ? -6.612 -9.429 28.854 1.00 89.88 279 PRO A O 1
ATOM 2254 N N . VAL A 1 280 ? -6.590 -7.968 30.555 1.00 92.62 280 VAL A N 1
ATOM 2255 C CA . VAL A 1 280 ? -7.127 -6.832 29.784 1.00 92.62 280 VAL A CA 1
ATOM 2256 C C . VAL A 1 280 ? -6.190 -6.354 28.672 1.00 92.62 280 VAL A C 1
ATOM 2258 O O . VAL A 1 280 ? -6.660 -5.793 27.688 1.00 92.62 280 VAL A O 1
ATOM 2261 N N . ASP A 1 281 ? -4.877 -6.576 28.786 1.00 93.56 281 ASP A N 1
ATOM 2262 C CA . ASP A 1 281 ? -3.921 -6.188 27.746 1.00 93.56 281 ASP A CA 1
ATOM 2263 C C . ASP A 1 281 ? -4.008 -7.121 26.535 1.00 93.56 281 ASP A C 1
ATOM 2265 O O . ASP A 1 281 ? -3.884 -6.661 25.403 1.00 93.56 281 ASP A O 1
ATOM 2269 N N . LEU A 1 282 ? -4.312 -8.408 26.742 1.00 92.69 282 LEU A N 1
ATOM 2270 C CA . LEU A 1 282 ? -4.601 -9.315 25.630 1.00 92.69 282 LEU A CA 1
ATOM 2271 C C . LEU A 1 282 ? -5.864 -8.873 24.877 1.00 92.69 282 LEU A C 1
ATOM 2273 O O . LEU A 1 282 ? -5.838 -8.791 23.653 1.00 92.69 282 LEU A O 1
ATOM 2277 N N . VAL A 1 283 ? -6.928 -8.505 25.599 1.00 95.88 283 VAL A N 1
ATOM 2278 C CA . VAL A 1 283 ? -8.166 -7.989 24.986 1.00 95.88 283 VAL A CA 1
ATOM 2279 C C . VAL A 1 283 ? -7.890 -6.704 24.199 1.00 95.88 283 VAL A C 1
ATOM 2281 O O . VAL A 1 283 ? -8.281 -6.597 23.040 1.00 95.88 283 VAL A O 1
ATOM 2284 N N . LYS A 1 284 ? -7.124 -5.760 24.764 1.00 96.31 284 LYS A N 1
ATOM 2285 C CA . LYS A 1 284 ? -6.698 -4.540 24.052 1.00 96.31 284 LYS A CA 1
ATOM 2286 C C . LYS A 1 284 ? -5.878 -4.846 22.804 1.00 96.31 284 LYS A C 1
ATOM 2288 O O . LYS A 1 284 ? -6.001 -4.137 21.812 1.00 96.31 284 LYS A O 1
ATOM 2293 N N . PHE A 1 285 ? -5.022 -5.865 22.836 1.00 95.56 285 PHE A N 1
ATOM 2294 C CA . PHE A 1 285 ? -4.275 -6.283 21.652 1.00 95.56 285 PHE A CA 1
ATOM 2295 C C . PHE A 1 285 ? -5.212 -6.810 20.558 1.00 95.56 285 PHE A C 1
ATOM 2297 O O . PHE A 1 285 ? -5.078 -6.420 19.401 1.00 95.56 285 PHE A O 1
ATOM 2304 N N . GLU A 1 286 ? -6.179 -7.653 20.917 1.00 95.88 286 GLU A N 1
ATOM 2305 C CA . GLU A 1 286 ? -7.161 -8.204 19.977 1.00 95.88 286 GLU A CA 1
ATOM 2306 C C . GLU A 1 286 ? -8.094 -7.130 19.403 1.00 95.88 286 GLU A C 1
ATOM 2308 O O . GLU A 1 286 ? -8.373 -7.136 18.202 1.00 95.88 286 GLU A O 1
ATOM 2313 N N . ASP A 1 287 ? -8.532 -6.179 20.229 1.00 98.00 287 ASP A N 1
ATOM 2314 C CA . ASP A 1 287 ? -9.296 -5.015 19.780 1.00 98.00 287 ASP A CA 1
ATOM 2315 C C . ASP A 1 287 ? -8.471 -4.173 18.806 1.00 98.00 287 ASP A C 1
ATOM 2317 O O . ASP A 1 287 ? -8.945 -3.844 17.719 1.00 98.00 287 ASP A O 1
ATOM 2321 N N . ALA A 1 288 ? -7.209 -3.889 19.139 1.00 97.75 288 ALA A N 1
ATOM 2322 C CA . ALA A 1 288 ? -6.323 -3.145 18.256 1.00 97.75 288 ALA A CA 1
ATOM 2323 C C . ALA A 1 288 ? -6.138 -3.842 16.901 1.00 97.75 288 ALA A C 1
ATOM 2325 O O . ALA A 1 288 ? -6.158 -3.176 15.868 1.00 97.75 288 ALA A O 1
ATOM 2326 N N . GLU A 1 289 ? -5.999 -5.171 16.893 1.00 97.12 289 GLU A N 1
ATOM 2327 C CA . GLU A 1 289 ? -5.897 -5.962 15.665 1.00 97.12 289 GLU A CA 1
ATOM 2328 C C . GLU A 1 289 ? -7.172 -5.924 14.825 1.00 97.12 289 GLU A C 1
ATOM 2330 O O . GLU A 1 289 ? -7.085 -5.858 13.598 1.00 97.12 289 GLU A O 1
ATOM 2335 N N . ALA A 1 290 ? -8.347 -5.924 15.456 1.00 98.25 290 ALA A N 1
ATOM 2336 C CA . ALA A 1 290 ? -9.611 -5.772 14.748 1.00 98.25 290 ALA A CA 1
ATOM 2337 C C . ALA A 1 290 ? -9.734 -4.378 14.115 1.00 98.25 290 ALA A C 1
ATOM 2339 O O . ALA A 1 290 ? -9.996 -4.273 12.918 1.00 98.25 290 ALA A O 1
ATOM 2340 N N . LEU A 1 291 ? -9.462 -3.320 14.888 1.00 98.56 291 LEU A N 1
ATOM 2341 C CA . LEU A 1 291 ? -9.509 -1.935 14.411 1.00 98.56 291 LEU A CA 1
ATOM 2342 C C . LEU A 1 291 ? -8.512 -1.678 13.285 1.00 98.56 291 LEU A C 1
ATOM 2344 O O . LEU A 1 291 ? -8.842 -1.075 12.266 1.00 98.56 291 LEU A O 1
ATOM 2348 N N . PHE A 1 292 ? -7.276 -2.135 13.460 1.00 98.06 292 PHE A N 1
ATOM 2349 C CA . PHE A 1 292 ? -6.249 -1.990 12.444 1.00 98.06 292 PHE A CA 1
ATOM 2350 C C . PHE A 1 292 ? -6.542 -2.835 11.202 1.00 98.06 292 PHE A C 1
ATOM 2352 O O . PHE A 1 292 ? -6.304 -2.368 10.087 1.00 98.06 292 PHE A O 1
ATOM 2359 N N . GLY A 1 293 ? -7.086 -4.042 11.383 1.00 97.81 293 GLY A N 1
ATOM 2360 C CA . GLY A 1 293 ? -7.561 -4.889 10.296 1.00 97.81 293 GLY A CA 1
ATOM 2361 C C . GLY A 1 293 ? -8.555 -4.156 9.400 1.00 97.81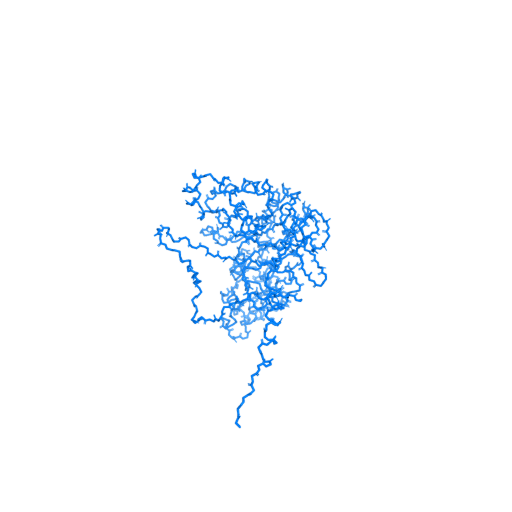 293 GLY A C 1
ATOM 2362 O O . GLY A 1 293 ? -8.369 -4.160 8.190 1.00 97.81 293 GLY A O 1
ATOM 2363 N N . ASP A 1 294 ? -9.527 -3.456 9.985 1.00 98.25 294 ASP A N 1
ATOM 2364 C CA . ASP A 1 294 ? -10.513 -2.658 9.247 1.00 98.25 294 ASP A CA 1
ATOM 2365 C C . ASP A 1 294 ? -9.893 -1.464 8.506 1.00 98.25 294 ASP A C 1
ATOM 2367 O O . ASP A 1 294 ? -10.245 -1.203 7.357 1.00 98.25 294 ASP A O 1
ATOM 2371 N N . ILE A 1 295 ? -8.936 -0.752 9.117 1.00 98.38 295 ILE A N 1
ATOM 2372 C CA . ILE A 1 295 ? -8.206 0.342 8.445 1.00 98.38 295 ILE A CA 1
ATOM 2373 C C . ILE A 1 295 ? -7.442 -0.193 7.228 1.00 98.38 295 ILE A C 1
ATOM 2375 O O . ILE A 1 295 ? -7.494 0.391 6.145 1.00 98.38 295 ILE A O 1
ATOM 2379 N N . ALA A 1 296 ? -6.690 -1.281 7.412 1.00 97.19 296 ALA A N 1
ATOM 2380 C CA . ALA A 1 296 ? -5.884 -1.864 6.350 1.00 97.19 296 ALA A CA 1
ATOM 2381 C C . ALA A 1 296 ? -6.771 -2.440 5.238 1.00 97.19 296 ALA A C 1
ATOM 2383 O O . ALA A 1 296 ? -6.506 -2.202 4.063 1.00 97.19 296 ALA A O 1
ATOM 2384 N N . GLU A 1 297 ? -7.839 -3.150 5.597 1.00 97.94 297 GLU A N 1
ATOM 2385 C CA . GLU A 1 297 ? -8.788 -3.716 4.642 1.00 97.94 297 GLU A CA 1
ATOM 2386 C C . GLU A 1 297 ? -9.497 -2.631 3.835 1.00 97.94 297 GLU A C 1
ATOM 2388 O O . GLU A 1 297 ? -9.545 -2.748 2.617 1.00 97.94 297 GLU A O 1
ATOM 2393 N N . GLN A 1 298 ? -9.940 -1.536 4.461 1.00 98.19 298 GLN A N 1
ATOM 2394 C CA . GLN A 1 298 ? -10.553 -0.414 3.745 1.00 98.19 298 GLN A CA 1
ATOM 2395 C C . GLN A 1 298 ? -9.640 0.142 2.649 1.00 98.19 298 GLN A C 1
ATOM 2397 O O . GLN A 1 298 ? -10.106 0.441 1.550 1.00 98.19 298 GLN A O 1
ATOM 2402 N N . VAL A 1 299 ? -8.343 0.281 2.937 1.00 97.69 299 VAL A N 1
ATOM 2403 C CA . VAL A 1 299 ? -7.371 0.736 1.939 1.00 97.69 299 VAL A CA 1
ATOM 2404 C C . VAL A 1 299 ? -7.289 -0.273 0.807 1.00 97.69 299 VAL A C 1
ATOM 2406 O O . VAL A 1 299 ? -7.541 0.091 -0.332 1.00 97.69 299 VAL A O 1
ATOM 2409 N N . TYR A 1 300 ? -6.975 -1.531 1.121 1.00 97.81 300 TYR A N 1
ATOM 2410 C CA . TYR A 1 300 ? -6.703 -2.552 0.111 1.00 97.81 300 TYR A CA 1
ATOM 2411 C C . TYR A 1 300 ? -7.931 -2.8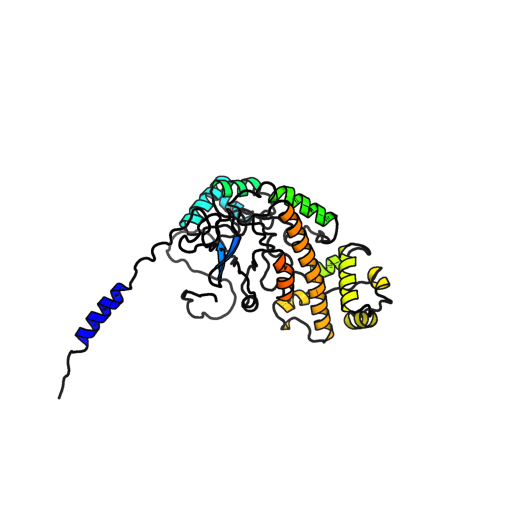79 -0.739 1.00 97.81 300 TYR A C 1
ATOM 2413 O O . TYR A 1 300 ? -7.802 -2.986 -1.953 1.00 97.81 300 TYR A O 1
ATOM 2421 N N . ALA A 1 301 ? -9.108 -3.004 -0.126 1.00 98.50 301 ALA A N 1
ATOM 2422 C CA . ALA A 1 301 ? -10.355 -3.294 -0.820 1.00 98.50 301 ALA A CA 1
ATOM 2423 C C . ALA A 1 301 ? -10.736 -2.158 -1.769 1.00 98.50 301 ALA A C 1
ATOM 2425 O O . ALA A 1 301 ? -10.959 -2.380 -2.957 1.00 98.50 301 ALA A O 1
ATOM 2426 N N . PHE A 1 302 ? -10.735 -0.918 -1.271 1.00 98.62 302 PHE A N 1
ATOM 2427 C CA . PHE A 1 302 ? -11.136 0.220 -2.088 1.00 98.62 302 PHE A CA 1
ATOM 2428 C C . PHE A 1 302 ? -10.146 0.492 -3.226 1.00 98.62 302 PHE A C 1
ATOM 2430 O O . PHE A 1 302 ? -10.568 0.737 -4.355 1.00 98.62 302 PHE A O 1
ATOM 2437 N N . THR A 1 303 ? -8.835 0.424 -2.964 1.00 98.00 303 THR A N 1
ATOM 2438 C CA . THR A 1 303 ? -7.822 0.620 -4.013 1.00 98.00 303 THR A CA 1
ATOM 2439 C C . THR A 1 303 ? -7.844 -0.511 -5.031 1.00 98.00 303 THR A C 1
ATOM 2441 O O . THR A 1 303 ? -7.688 -0.244 -6.219 1.00 98.00 303 THR A O 1
ATOM 2444 N N . HIS A 1 304 ? -8.060 -1.756 -4.599 1.00 98.50 304 HIS A N 1
ATOM 2445 C CA . HIS A 1 304 ? -8.236 -2.888 -5.504 1.00 98.50 304 HIS A CA 1
ATOM 2446 C C . HIS A 1 304 ? -9.408 -2.658 -6.455 1.00 98.50 304 HIS A C 1
ATOM 2448 O O . HIS A 1 304 ? -9.227 -2.709 -7.671 1.00 98.50 304 HIS A O 1
ATOM 2454 N N . ASP A 1 305 ? -10.586 -2.356 -5.912 1.00 98.62 305 ASP A N 1
ATOM 2455 C CA . ASP A 1 305 ? -11.794 -2.176 -6.714 1.00 98.62 305 ASP A CA 1
ATOM 2456 C C . ASP A 1 305 ? -11.663 -0.988 -7.666 1.00 98.62 305 ASP A C 1
ATOM 2458 O O . ASP A 1 305 ? -12.108 -1.060 -8.810 1.00 98.62 305 ASP A O 1
ATOM 2462 N N . GLU A 1 306 ? -11.018 0.096 -7.229 1.00 98.75 306 GLU A N 1
ATOM 2463 C CA . GLU A 1 306 ? -10.779 1.251 -8.089 1.00 98.75 306 GLU A CA 1
ATOM 2464 C C . GLU A 1 306 ? -9.789 0.937 -9.218 1.00 98.75 306 GLU A C 1
ATOM 2466 O O . GLU A 1 306 ? -10.056 1.284 -10.365 1.00 98.75 306 GLU A O 1
ATOM 2471 N N . ILE A 1 307 ? -8.695 0.217 -8.942 1.00 98.75 307 ILE A N 1
ATOM 2472 C CA . ILE A 1 307 ? -7.767 -0.247 -9.986 1.00 98.75 307 ILE A CA 1
ATOM 2473 C C . ILE A 1 307 ? -8.501 -1.149 -10.981 1.00 98.75 307 ILE A C 1
ATOM 2475 O O . ILE A 1 307 ? -8.405 -0.935 -12.189 1.00 98.75 307 ILE A O 1
ATOM 2479 N N . ARG A 1 308 ? -9.268 -2.133 -10.497 1.00 98.38 308 ARG A N 1
ATOM 2480 C CA . ARG A 1 308 ? -9.917 -3.150 -11.340 1.00 98.38 308 ARG A CA 1
ATOM 2481 C C . ARG A 1 308 ? -11.023 -2.602 -12.245 1.00 98.38 308 ARG A C 1
ATOM 2483 O O . ARG A 1 308 ? -11.352 -3.255 -13.231 1.00 98.38 308 ARG A O 1
ATOM 2490 N N . LYS A 1 309 ? -11.541 -1.393 -11.996 1.00 98.56 309 LYS A N 1
ATOM 2491 C CA . LYS A 1 309 ? -12.407 -0.672 -12.956 1.00 98.56 309 LYS A CA 1
ATOM 2492 C C . LYS A 1 309 ? -11.680 -0.274 -14.239 1.00 98.56 309 LYS A C 1
ATOM 2494 O O . LYS A 1 309 ? -12.322 -0.096 -15.272 1.00 98.56 309 LYS A O 1
ATOM 2499 N N . HIS A 1 310 ? -10.365 -0.092 -14.166 1.00 98.44 310 HIS A N 1
ATOM 2500 C CA . HIS A 1 310 ? -9.556 0.447 -15.254 1.00 98.44 310 HIS A CA 1
ATOM 2501 C C . HIS A 1 310 ? -8.537 -0.550 -15.799 1.00 98.44 310 HIS A C 1
ATOM 2503 O O . HIS A 1 310 ? -8.234 -0.500 -16.990 1.00 98.44 310 HIS A O 1
ATOM 2509 N N . ASP A 1 311 ? -8.027 -1.437 -14.947 1.00 98.50 311 ASP A N 1
ATOM 2510 C CA . ASP A 1 311 ? -6.969 -2.387 -15.257 1.00 98.50 311 ASP A CA 1
ATOM 2511 C C . ASP A 1 311 ? -7.281 -3.774 -14.680 1.00 98.50 311 ASP A C 1
ATOM 2513 O O . ASP A 1 311 ? -7.189 -4.026 -13.474 1.00 98.50 311 ASP A O 1
ATOM 2517 N N . THR A 1 312 ? -7.634 -4.692 -15.574 1.00 97.00 312 THR A N 1
ATOM 2518 C CA . THR A 1 312 ? -7.915 -6.100 -15.269 1.00 97.00 312 THR A CA 1
ATOM 2519 C C . THR A 1 312 ? -6.700 -7.009 -15.447 1.00 97.00 312 THR A C 1
ATOM 2521 O O . THR A 1 312 ? -6.811 -8.206 -15.202 1.00 97.00 312 THR A O 1
ATOM 2524 N N . ASN A 1 313 ? -5.568 -6.466 -15.894 1.00 97.56 313 ASN A N 1
ATOM 2525 C CA . ASN A 1 313 ? -4.451 -7.232 -16.431 1.00 97.56 313 ASN A CA 1
ATOM 2526 C C . ASN A 1 313 ? -3.268 -7.282 -15.466 1.00 97.56 313 ASN A C 1
ATOM 2528 O O . ASN A 1 313 ? -2.732 -8.355 -15.195 1.00 97.56 313 ASN A O 1
ATOM 2532 N N . HIS A 1 314 ? -2.857 -6.132 -14.930 1.00 98.44 314 HIS A N 1
ATOM 2533 C CA . HIS A 1 314 ? -1.669 -6.064 -14.085 1.00 98.44 314 HIS A CA 1
ATOM 2534 C C . HIS A 1 314 ? -1.917 -6.583 -12.675 1.00 98.44 314 HIS A C 1
ATOM 2536 O O . HIS A 1 314 ? -3.017 -6.478 -12.120 1.00 98.44 314 HIS A O 1
ATOM 2542 N N . MET A 1 315 ? -0.854 -7.081 -12.048 1.00 97.62 315 MET A N 1
ATOM 2543 C CA . MET A 1 315 ? -0.920 -7.519 -10.662 1.00 97.62 315 MET A CA 1
ATOM 2544 C C . MET A 1 315 ? -1.050 -6.334 -9.696 1.00 97.62 315 MET A C 1
ATOM 2546 O O . MET A 1 315 ? -0.445 -5.276 -9.871 1.00 97.62 315 MET A O 1
ATOM 2550 N N . ILE A 1 316 ? -1.777 -6.541 -8.607 1.00 97.06 316 ILE A N 1
ATOM 2551 C CA . ILE A 1 316 ? -1.834 -5.660 -7.448 1.00 97.06 316 ILE A CA 1
ATOM 2552 C C . ILE A 1 316 ? -0.927 -6.258 -6.370 1.00 97.06 316 ILE A C 1
ATOM 2554 O O . ILE A 1 316 ? -1.188 -7.324 -5.810 1.00 97.06 316 ILE A O 1
ATOM 2558 N N . LEU A 1 317 ? 0.172 -5.559 -6.093 1.00 94.19 317 LEU A N 1
ATOM 2559 C CA . LEU A 1 317 ? 1.253 -6.011 -5.211 1.00 94.19 317 LEU A CA 1
ATOM 2560 C C . LEU A 1 317 ? 1.055 -5.570 -3.752 1.00 94.19 317 LEU A C 1
ATOM 2562 O O . LEU A 1 317 ? 1.740 -6.065 -2.856 1.00 94.19 317 LEU A O 1
ATOM 2566 N N . GLY A 1 318 ? 0.140 -4.628 -3.510 1.00 92.88 318 GLY A N 1
ATOM 2567 C CA . GLY A 1 318 ? -0.109 -4.054 -2.190 1.00 92.88 318 GLY A CA 1
ATOM 2568 C C . GLY A 1 318 ? 1.082 -3.261 -1.642 1.00 92.88 318 GLY A C 1
ATOM 2569 O O . GLY A 1 318 ? 1.943 -2.784 -2.386 1.00 92.88 318 GLY A O 1
ATOM 2570 N N . SER A 1 319 ? 1.137 -3.087 -0.321 1.00 91.19 319 SER A N 1
ATOM 2571 C CA . SER A 1 319 ? 2.270 -2.437 0.348 1.00 91.19 319 SER A CA 1
ATOM 2572 C C . SER A 1 319 ? 3.392 -3.426 0.657 1.00 91.19 319 SER A C 1
ATOM 2574 O O . SER A 1 319 ? 3.163 -4.528 1.160 1.00 91.19 319 SER A O 1
ATOM 2576 N N . TYR A 1 320 ? 4.637 -2.980 0.496 1.00 90.06 320 TYR A N 1
ATOM 2577 C CA . TYR A 1 320 ? 5.803 -3.718 0.968 1.00 90.06 320 TYR A CA 1
ATOM 2578 C C . TYR A 1 320 ? 6.013 -3.446 2.454 1.00 90.06 320 TYR A C 1
ATOM 2580 O O . TYR A 1 320 ? 6.670 -2.476 2.844 1.00 90.06 320 TYR A O 1
ATOM 2588 N N . VAL A 1 321 ? 5.437 -4.291 3.304 1.00 88.19 321 VAL A N 1
ATOM 2589 C CA . VAL A 1 321 ? 5.436 -4.124 4.767 1.00 88.19 321 VAL A CA 1
ATOM 2590 C C . VAL A 1 321 ? 6.559 -4.900 5.455 1.00 88.19 321 VAL A C 1
ATOM 2592 O O . VAL A 1 321 ? 7.181 -5.779 4.860 1.00 88.19 321 VAL A O 1
ATOM 2595 N N . LYS A 1 322 ? 6.841 -4.589 6.725 1.00 85.31 322 LYS A N 1
ATOM 2596 C CA . LYS A 1 322 ? 7.717 -5.440 7.545 1.00 85.31 322 LYS A CA 1
ATOM 2597 C C . LYS A 1 322 ? 6.993 -6.732 7.921 1.00 85.31 322 LYS A C 1
ATOM 2599 O O . LYS A 1 322 ? 5.767 -6.752 8.026 1.00 85.31 322 LYS A O 1
ATOM 2604 N N . SER A 1 323 ? 7.744 -7.812 8.122 1.00 77.50 323 SER A N 1
ATOM 2605 C CA . SER A 1 323 ? 7.191 -9.154 8.374 1.00 77.50 323 SER A CA 1
ATOM 2606 C C . SER A 1 323 ? 6.274 -9.250 9.599 1.00 77.50 323 SER A C 1
ATOM 2608 O O . SER A 1 323 ? 5.444 -10.153 9.690 1.00 77.50 323 SER A O 1
ATOM 2610 N N . ASP A 1 324 ? 6.424 -8.316 10.530 1.00 82.50 324 ASP A N 1
ATOM 2611 C CA . ASP A 1 324 ? 5.705 -8.167 11.790 1.00 82.50 324 ASP A CA 1
ATOM 2612 C C . ASP A 1 324 ? 4.593 -7.106 11.749 1.00 82.50 324 ASP A C 1
ATOM 2614 O O . ASP A 1 324 ? 3.909 -6.920 12.750 1.00 82.50 324 ASP A O 1
ATOM 2618 N N . THR A 1 325 ? 4.378 -6.429 10.615 1.00 88.81 325 THR A N 1
ATOM 2619 C CA . THR A 1 325 ? 3.327 -5.400 10.486 1.00 88.81 325 THR A CA 1
ATOM 2620 C C . THR A 1 325 ? 1.927 -6.016 10.581 1.00 88.81 325 THR A C 1
ATOM 2622 O O . THR A 1 325 ? 1.070 -5.530 11.321 1.00 88.81 325 THR A O 1
ATOM 2625 N N . TYR A 1 326 ? 1.701 -7.121 9.870 1.00 89.62 326 TYR A N 1
ATOM 2626 C CA . TYR A 1 326 ? 0.420 -7.824 9.842 1.00 89.62 326 TYR A CA 1
ATOM 2627 C C . TYR A 1 326 ? 0.520 -9.171 10.555 1.00 89.62 326 TYR A C 1
ATOM 2629 O O . TYR A 1 326 ? 1.452 -9.950 10.326 1.00 89.62 326 TYR A O 1
ATOM 2637 N N . THR A 1 327 ? -0.472 -9.482 11.388 1.00 88.50 327 THR A N 1
ATOM 2638 C CA . THR A 1 327 ? -0.699 -10.857 11.839 1.00 88.50 327 THR A CA 1
ATOM 2639 C C . THR A 1 327 ? -1.219 -11.718 10.691 1.00 88.50 327 THR A C 1
ATOM 2641 O O . THR A 1 327 ? -1.584 -11.229 9.621 1.00 88.50 327 THR A O 1
ATOM 2644 N N . LEU A 1 328 ? -1.243 -13.039 10.896 1.00 86.81 328 LEU A N 1
ATOM 2645 C CA . LEU A 1 328 ? -1.754 -13.963 9.885 1.00 86.81 328 LEU A CA 1
ATOM 2646 C C . LEU A 1 328 ? -3.221 -13.677 9.536 1.00 86.81 328 LEU A C 1
ATOM 2648 O O . LEU A 1 328 ? -3.607 -13.856 8.386 1.00 86.81 328 LEU A O 1
ATOM 2652 N N . ASP A 1 329 ? -4.027 -13.240 10.500 1.00 89.75 329 ASP A N 1
ATOM 2653 C CA . ASP A 1 329 ? -5.439 -12.961 10.253 1.00 89.75 329 ASP A CA 1
ATOM 2654 C C . ASP A 1 329 ? -5.629 -11.678 9.448 1.00 89.75 329 ASP A C 1
ATOM 2656 O O . ASP A 1 329 ? -6.417 -11.685 8.506 1.00 89.75 329 ASP A O 1
ATOM 2660 N N . ILE A 1 330 ? -4.820 -10.641 9.688 1.00 92.88 330 ILE A N 1
ATOM 2661 C CA . ILE A 1 330 ? -4.792 -9.473 8.800 1.00 92.88 330 ILE A CA 1
ATOM 2662 C C . ILE A 1 330 ? -4.329 -9.884 7.397 1.00 92.88 330 ILE A C 1
ATOM 2664 O O . ILE A 1 330 ? -4.984 -9.541 6.421 1.00 92.88 330 ILE A O 1
ATOM 2668 N N . TRP A 1 331 ? -3.280 -10.705 7.260 1.00 90.44 331 TRP A N 1
ATOM 2669 C CA . TRP A 1 331 ? -2.885 -11.218 5.941 1.00 90.44 331 TRP A CA 1
ATOM 2670 C C . TRP A 1 331 ? -4.017 -11.962 5.223 1.00 90.44 331 TRP A C 1
ATOM 2672 O O . TRP A 1 331 ? -4.158 -11.812 4.013 1.00 90.44 331 TRP A O 1
ATOM 2682 N N . LYS A 1 332 ? -4.831 -12.751 5.938 1.00 89.94 332 LYS A N 1
ATOM 2683 C CA . LYS A 1 332 ? -6.003 -13.421 5.350 1.00 89.94 332 LYS A CA 1
ATOM 2684 C C . LYS A 1 332 ? -7.072 -12.424 4.907 1.00 89.94 332 LYS A C 1
ATOM 2686 O O . LYS A 1 332 ? -7.635 -12.636 3.840 1.00 89.94 332 LYS A O 1
ATOM 2691 N N . ARG A 1 333 ? -7.326 -11.369 5.691 1.00 94.75 333 ARG A N 1
ATOM 2692 C CA . ARG A 1 333 ? -8.261 -10.290 5.326 1.00 94.75 333 ARG A CA 1
ATOM 2693 C C . ARG A 1 333 ? -7.811 -9.548 4.070 1.00 94.75 333 ARG A C 1
ATOM 2695 O O . ARG A 1 333 ? -8.628 -9.270 3.211 1.00 94.75 333 ARG A O 1
ATOM 2702 N N . LEU A 1 334 ? -6.510 -9.279 3.931 1.00 94.38 334 LEU A N 1
ATOM 2703 C CA . LEU A 1 334 ? -5.966 -8.532 2.788 1.00 94.38 334 LEU A CA 1
ATOM 2704 C C . LEU A 1 334 ? -5.760 -9.390 1.532 1.00 94.38 334 LEU A C 1
ATOM 2706 O O . LEU A 1 334 ? -5.696 -8.861 0.425 1.00 94.38 334 LEU A O 1
ATOM 2710 N N . ALA A 1 335 ? -5.645 -10.711 1.687 1.00 92.62 335 ALA A N 1
ATOM 2711 C CA . ALA A 1 335 ? -5.356 -11.636 0.596 1.00 92.62 335 ALA A CA 1
ATOM 2712 C C . ALA A 1 335 ? -6.303 -11.512 -0.621 1.00 92.62 335 ALA A C 1
ATOM 2714 O O . ALA A 1 335 ? -5.808 -11.596 -1.743 1.00 92.62 335 ALA A O 1
ATOM 2715 N N . PRO A 1 336 ? -7.625 -11.316 -0.493 1.00 95.88 336 PRO A N 1
ATOM 2716 C CA . PRO A 1 336 ? -8.503 -11.171 -1.657 1.00 95.88 336 PRO A CA 1
ATOM 2717 C C . PRO A 1 336 ? -8.141 -10.009 -2.593 1.00 95.88 336 PRO A C 1
ATOM 2719 O O . PRO A 1 336 ? -8.489 -10.068 -3.763 1.00 95.88 336 PRO A O 1
ATOM 2722 N N . TYR A 1 337 ? -7.417 -8.999 -2.104 1.00 97.06 337 TYR A N 1
ATOM 2723 C CA . TYR A 1 337 ? -7.171 -7.739 -2.814 1.00 97.06 337 TYR A CA 1
ATOM 2724 C C . TYR A 1 337 ? -5.760 -7.619 -3.408 1.00 97.06 337 TYR A C 1
ATOM 2726 O O . TYR A 1 337 ? -5.408 -6.581 -3.966 1.00 97.06 337 TYR A O 1
ATOM 2734 N N . ILE A 1 338 ? -4.930 -8.654 -3.256 1.00 94.25 338 ILE A N 1
ATOM 2735 C CA . ILE A 1 338 ? -3.554 -8.691 -3.768 1.00 94.25 338 ILE A CA 1
ATOM 2736 C C . ILE A 1 338 ? -3.264 -10.012 -4.466 1.00 94.25 338 ILE A C 1
ATOM 2738 O O . ILE A 1 338 ? -3.654 -11.085 -3.995 1.00 94.25 338 ILE A O 1
ATOM 2742 N N . ASP A 1 339 ? -2.478 -9.935 -5.530 1.00 92.25 339 ASP A N 1
ATOM 2743 C CA . ASP A 1 339 ? -1.979 -11.103 -6.259 1.00 92.25 339 ASP A CA 1
ATOM 2744 C C . ASP A 1 339 ? -0.772 -11.730 -5.544 1.00 92.25 339 ASP A C 1
ATOM 2746 O O . ASP A 1 339 ? -0.502 -12.928 -5.659 1.00 92.25 339 ASP A O 1
ATOM 2750 N N . LEU A 1 340 ? -0.063 -10.931 -4.738 1.00 85.69 340 LEU A N 1
ATOM 2751 C CA . LEU A 1 340 ? 1.213 -11.301 -4.144 1.00 85.69 340 LEU A CA 1
ATOM 2752 C C . LEU A 1 340 ? 1.413 -10.725 -2.741 1.00 85.69 340 LEU A C 1
ATOM 2754 O O . LEU A 1 340 ? 1.233 -9.536 -2.507 1.00 85.69 340 LEU A O 1
ATOM 2758 N N . VAL A 1 341 ? 1.865 -11.569 -1.810 1.00 83.19 341 VAL A N 1
ATOM 2759 C CA . VAL A 1 341 ? 2.298 -11.148 -0.470 1.00 83.19 341 VAL A CA 1
ATOM 2760 C C . VAL A 1 341 ? 3.789 -10.804 -0.515 1.00 83.19 341 VAL A C 1
ATOM 2762 O O . VAL A 1 341 ? 4.617 -11.676 -0.789 1.00 83.19 341 VAL A O 1
ATOM 2765 N N . ALA A 1 342 ? 4.130 -9.544 -0.231 1.00 79.25 342 ALA A N 1
ATOM 2766 C CA . ALA A 1 342 ? 5.481 -9.006 -0.414 1.00 79.25 342 ALA A CA 1
ATOM 2767 C C . ALA A 1 342 ? 6.067 -8.348 0.862 1.00 79.25 342 ALA A C 1
ATOM 2769 O O . ALA A 1 342 ? 6.231 -7.127 0.929 1.00 79.25 342 ALA A O 1
ATOM 2770 N N . PRO A 1 343 ? 6.395 -9.129 1.909 1.00 79.12 343 PRO A N 1
ATOM 2771 C CA . PRO A 1 343 ? 7.084 -8.617 3.089 1.00 79.12 343 PRO A CA 1
ATOM 2772 C C . PRO A 1 343 ? 8.557 -8.287 2.779 1.00 79.12 343 PRO A C 1
ATOM 2774 O O . PRO A 1 343 ? 9.238 -8.998 2.039 1.00 79.12 343 PRO A O 1
ATOM 2777 N N . GLN A 1 344 ? 9.084 -7.226 3.393 1.00 78.50 344 GLN A N 1
ATOM 2778 C CA . GLN A 1 344 ? 10.474 -6.774 3.215 1.00 78.50 344 GLN A CA 1
ATOM 2779 C C . GLN A 1 344 ? 11.516 -7.665 3.913 1.00 78.50 344 GLN A C 1
ATOM 2781 O O . GLN A 1 344 ? 12.712 -7.573 3.638 1.00 78.50 344 GLN A O 1
ATOM 2786 N N . ASP A 1 345 ? 11.105 -8.469 4.888 1.00 71.75 345 ASP A N 1
ATOM 2787 C CA . ASP A 1 345 ? 11.997 -9.292 5.698 1.00 71.75 345 ASP A CA 1
ATOM 2788 C C . ASP A 1 345 ? 11.370 -10.653 6.021 1.00 71.75 345 ASP A C 1
ATOM 2790 O O . ASP A 1 345 ? 10.166 -10.862 5.881 1.00 71.75 345 ASP A O 1
ATOM 2794 N N . PHE A 1 346 ? 12.212 -11.617 6.398 1.00 56.22 346 PHE A N 1
ATOM 2795 C CA . PHE A 1 346 ? 11.778 -12.980 6.685 1.00 56.22 346 PHE A CA 1
ATOM 2796 C C . PHE A 1 346 ? 11.523 -13.176 8.181 1.00 56.22 346 PHE A C 1
ATOM 2798 O O . PHE A 1 346 ? 12.395 -12.910 9.007 1.00 56.22 346 PHE A O 1
ATOM 2805 N N . ASN A 1 347 ? 10.375 -13.767 8.514 1.00 56.50 347 ASN A N 1
ATOM 2806 C CA . ASN A 1 347 ? 10.095 -14.322 9.836 1.00 56.50 347 ASN A CA 1
ATOM 2807 C C . ASN A 1 347 ? 9.505 -15.734 9.680 1.00 56.50 347 ASN A C 1
ATOM 2809 O O . ASN A 1 347 ? 8.713 -15.994 8.773 1.00 56.50 347 ASN A O 1
ATOM 2813 N N . SER A 1 348 ? 9.868 -16.655 10.576 1.00 54.78 348 SER A N 1
ATOM 2814 C CA . SER A 1 348 ? 9.430 -18.058 10.567 1.00 54.78 348 SER A CA 1
ATOM 2815 C C . SER A 1 348 ? 7.904 -18.234 10.548 1.00 54.78 348 SER A C 1
ATOM 2817 O O . SER A 1 348 ? 7.419 -19.265 10.078 1.00 54.78 348 SER A O 1
ATOM 2819 N N . ARG A 1 349 ? 7.140 -17.226 10.994 1.00 54.56 349 ARG A N 1
ATOM 2820 C CA . ARG A 1 349 ? 5.667 -17.200 10.968 1.00 54.56 349 ARG A CA 1
ATOM 2821 C C . ARG A 1 349 ? 5.068 -17.170 9.554 1.00 54.56 349 ARG A C 1
ATOM 2823 O O . ARG A 1 349 ? 3.995 -17.735 9.352 1.00 54.56 349 ARG A O 1
ATOM 2830 N N . LEU A 1 350 ? 5.772 -16.602 8.571 1.00 52.75 350 LEU A N 1
ATOM 2831 C CA . LEU A 1 350 ? 5.296 -16.475 7.184 1.00 52.75 350 LEU A CA 1
ATOM 2832 C C . LEU A 1 350 ? 5.341 -17.795 6.392 1.00 52.75 350 LEU A C 1
ATOM 2834 O O . LEU A 1 350 ? 4.737 -17.887 5.332 1.00 52.75 350 LEU A O 1
ATOM 2838 N N . ARG A 1 351 ? 5.957 -18.865 6.924 1.00 48.06 351 ARG A N 1
ATOM 2839 C CA . ARG A 1 351 ? 5.946 -20.207 6.297 1.00 48.06 351 ARG A CA 1
ATOM 2840 C C . ARG A 1 351 ? 4.554 -20.841 6.173 1.00 48.06 351 ARG A C 1
ATOM 2842 O O . ARG A 1 351 ? 4.434 -21.882 5.536 1.00 48.06 351 ARG A O 1
ATOM 2849 N N . LYS A 1 352 ? 3.531 -20.292 6.836 1.00 47.38 352 LYS A N 1
ATOM 2850 C CA . LYS A 1 352 ? 2.181 -20.878 6.892 1.00 47.38 352 LYS A CA 1
ATOM 2851 C C . LYS A 1 352 ? 1.213 -20.320 5.840 1.00 47.38 352 LYS A C 1
ATOM 2853 O O . LYS A 1 352 ? 0.094 -20.823 5.751 1.00 47.38 352 LYS A O 1
ATOM 2858 N N . THR A 1 353 ? 1.594 -19.305 5.063 1.00 45.78 353 THR A N 1
ATOM 2859 C CA . THR A 1 353 ? 0.728 -18.761 4.008 1.00 45.78 353 THR A CA 1
ATOM 2860 C C . THR A 1 353 ? 0.777 -19.676 2.773 1.00 45.78 353 THR A C 1
ATOM 2862 O O . THR A 1 353 ? 1.843 -20.078 2.323 1.00 45.78 353 THR A O 1
ATOM 2865 N N . ARG A 1 354 ? -0.385 -20.066 2.224 1.00 42.38 354 ARG A N 1
ATOM 2866 C CA . ARG A 1 354 ? -0.500 -20.975 1.056 1.00 42.38 354 ARG A CA 1
ATOM 2867 C C . ARG A 1 354 ? -0.358 -20.255 -0.306 1.00 42.38 354 ARG A C 1
ATOM 2869 O O . ARG A 1 354 ? -0.871 -20.754 -1.307 1.00 42.38 354 ARG A O 1
ATOM 2876 N N . ARG A 1 355 ? 0.279 -19.078 -0.347 1.00 44.41 355 ARG A N 1
ATOM 2877 C CA . ARG A 1 355 ? 0.408 -18.199 -1.532 1.00 44.41 355 ARG A CA 1
ATOM 2878 C C . ARG A 1 355 ? 1.870 -17.925 -1.890 1.00 44.41 355 ARG A C 1
ATOM 2880 O O . ARG A 1 355 ? 2.750 -18.158 -1.063 1.00 44.41 355 ARG A O 1
ATOM 2887 N N . PHE A 1 356 ? 2.108 -17.429 -3.110 1.00 37.34 356 PHE A N 1
ATOM 2888 C CA . PHE A 1 356 ? 3.425 -16.961 -3.550 1.00 37.34 356 PHE A CA 1
ATOM 2889 C C . PHE A 1 356 ? 3.942 -15.875 -2.593 1.00 37.34 356 PHE A C 1
ATOM 2891 O O . PHE A 1 356 ? 3.197 -14.974 -2.205 1.00 37.34 356 PHE A O 1
ATOM 2898 N N . LEU A 1 357 ? 5.203 -15.998 -2.183 1.00 46.28 357 LEU A N 1
ATOM 2899 C CA . LEU A 1 357 ? 5.906 -15.010 -1.371 1.00 46.28 357 LEU A CA 1
ATOM 2900 C C . LEU A 1 357 ? 6.956 -14.353 -2.254 1.00 46.28 357 LEU A C 1
ATOM 2902 O O . LEU A 1 357 ? 7.930 -15.006 -2.636 1.00 46.28 357 LEU A O 1
ATOM 2906 N N . LEU A 1 358 ? 6.781 -13.065 -2.533 1.00 39.06 358 LEU A N 1
ATOM 2907 C CA . LEU A 1 358 ? 7.856 -12.266 -3.095 1.00 39.06 358 LEU A CA 1
ATOM 2908 C C . LEU A 1 358 ? 8.729 -11.760 -1.960 1.00 39.06 358 LEU A C 1
ATOM 2910 O O . LEU A 1 358 ? 8.247 -11.204 -0.974 1.00 39.06 358 LEU A O 1
ATOM 2914 N N . PHE A 1 359 ? 10.032 -11.941 -2.121 1.00 44.25 359 PHE A N 1
ATOM 2915 C CA . PHE A 1 359 ? 11.012 -11.476 -1.163 1.00 44.25 359 PHE A CA 1
ATOM 2916 C C . PHE A 1 359 ? 11.773 -10.278 -1.719 1.00 44.25 359 PHE A C 1
ATOM 2918 O O . PHE A 1 359 ? 12.481 -10.392 -2.717 1.00 44.25 359 PHE A O 1
ATOM 2925 N N . ILE A 1 360 ? 11.676 -9.144 -1.027 1.00 39.09 360 ILE A N 1
ATOM 2926 C CA . ILE A 1 360 ? 12.479 -7.955 -1.313 1.00 39.09 360 ILE A CA 1
ATOM 2927 C C . ILE A 1 360 ? 13.503 -7.800 -0.187 1.00 39.09 360 ILE A C 1
ATOM 2929 O O . ILE A 1 360 ? 13.284 -7.046 0.759 1.00 39.09 360 ILE A O 1
ATOM 2933 N N . SER A 1 361 ? 14.648 -8.494 -0.257 1.00 30.14 361 SER A N 1
ATOM 2934 C CA . SER A 1 361 ? 15.770 -8.120 0.616 1.00 30.14 361 SER A CA 1
ATOM 2935 C C . SER A 1 361 ? 16.365 -6.804 0.148 1.00 30.14 361 SER A C 1
ATOM 2937 O O . SER A 1 361 ? 17.071 -6.758 -0.859 1.00 30.14 361 SER A O 1
ATOM 2939 N N . THR A 1 362 ? 16.199 -5.748 0.938 1.00 28.58 362 THR A N 1
ATOM 2940 C CA . THR A 1 362 ? 17.034 -4.557 0.790 1.00 28.58 362 THR A CA 1
ATOM 2941 C C . THR A 1 362 ? 18.445 -4.875 1.298 1.00 28.58 362 THR A C 1
ATOM 2943 O O . THR A 1 362 ? 18.714 -4.791 2.499 1.00 28.58 362 THR A O 1
ATOM 2946 N N . MET A 1 363 ? 19.374 -5.242 0.411 1.00 22.53 363 MET A N 1
ATOM 2947 C CA . MET A 1 363 ? 20.800 -5.149 0.736 1.00 22.53 363 MET A CA 1
ATOM 2948 C C . MET A 1 363 ? 21.207 -3.674 0.674 1.00 22.53 363 MET A C 1
ATOM 2950 O O . MET A 1 363 ? 21.238 -3.067 -0.392 1.00 22.53 363 MET A O 1
ATOM 2954 N N . ARG A 1 364 ? 21.507 -3.070 1.830 1.00 21.58 364 ARG A N 1
ATOM 2955 C CA . ARG A 1 364 ? 22.064 -1.711 1.893 1.00 21.58 364 ARG A CA 1
ATOM 2956 C C . ARG A 1 364 ? 23.499 -1.722 1.361 1.00 21.58 364 ARG A C 1
ATOM 2958 O O . ARG A 1 364 ? 24.393 -2.240 2.025 1.00 21.58 364 ARG A O 1
ATOM 2965 N N . TRP A 1 365 ? 23.724 -1.089 0.214 1.00 21.55 365 TRP A N 1
ATOM 2966 C CA . TRP A 1 365 ? 25.053 -0.641 -0.196 1.00 21.55 365 TRP A CA 1
ATOM 2967 C C . TRP A 1 365 ? 25.381 0.660 0.541 1.00 21.55 365 TRP A C 1
ATOM 2969 O O . TRP A 1 365 ? 24.738 1.682 0.326 1.00 21.55 365 TRP A O 1
ATOM 2979 N N . THR A 1 366 ? 26.367 0.639 1.436 1.00 21.31 366 THR A N 1
ATOM 2980 C CA . THR A 1 366 ? 26.963 1.871 1.970 1.00 21.31 366 THR A CA 1
ATOM 2981 C C . THR A 1 366 ? 28.236 2.165 1.192 1.00 21.31 366 THR A C 1
ATOM 2983 O O . THR A 1 366 ? 29.221 1.441 1.336 1.00 21.31 366 THR A O 1
ATOM 2986 N N . SER A 1 367 ? 28.229 3.221 0.378 1.00 22.34 367 SER A N 1
ATOM 2987 C CA . SER A 1 367 ? 29.442 3.762 -0.230 1.00 22.34 367 SER A CA 1
ATOM 2988 C C . SER A 1 367 ? 30.303 4.405 0.861 1.00 22.34 367 SER A C 1
ATOM 2990 O O . SER A 1 367 ? 29.983 5.486 1.352 1.00 22.34 367 SER A O 1
ATOM 2992 N N . GLN A 1 368 ? 31.397 3.757 1.248 1.00 23.06 368 GLN A N 1
ATOM 2993 C CA . GLN A 1 368 ? 32.522 4.459 1.857 1.00 23.06 368 GLN A CA 1
ATOM 2994 C C . GLN A 1 368 ? 33.681 4.432 0.865 1.00 23.06 368 GLN A C 1
ATOM 2996 O O . GLN A 1 368 ? 34.227 3.374 0.573 1.00 23.06 368 GLN A O 1
ATOM 3001 N N . SER A 1 369 ? 33.946 5.623 0.322 1.00 23.83 369 SER A N 1
ATOM 3002 C CA . SER A 1 369 ? 35.239 6.133 -0.145 1.00 23.83 369 SER A CA 1
ATOM 3003 C C . SER A 1 369 ? 36.116 5.177 -0.962 1.00 23.83 369 SER A C 1
ATOM 3005 O O . SER A 1 369 ? 36.818 4.316 -0.438 1.00 23.83 369 SER A O 1
ATOM 3007 N N . ALA A 1 370 ? 36.165 5.438 -2.268 1.00 25.64 370 ALA A N 1
ATOM 3008 C CA . ALA A 1 370 ? 37.234 4.967 -3.132 1.00 25.64 370 ALA A CA 1
ATOM 3009 C C . ALA A 1 370 ? 38.579 5.569 -2.688 1.00 25.64 370 ALA A C 1
ATOM 3011 O O . ALA A 1 370 ? 38.753 6.783 -2.731 1.00 25.64 370 ALA A O 1
ATOM 3012 N N . LEU A 1 371 ? 39.531 4.713 -2.313 1.00 22.59 371 LEU A N 1
ATOM 3013 C CA . LEU A 1 371 ? 40.965 4.971 -2.444 1.00 22.59 371 LEU A CA 1
ATOM 3014 C C . LEU A 1 371 ? 41.665 3.685 -2.928 1.00 22.59 371 LEU A C 1
ATOM 3016 O O . LEU A 1 371 ? 41.184 2.581 -2.652 1.00 22.59 371 LEU A O 1
ATOM 3020 N N . PRO A 1 372 ? 42.742 3.816 -3.723 1.00 31.48 372 PRO A N 1
ATOM 3021 C CA . PRO A 1 372 ? 43.227 2.760 -4.598 1.00 31.48 372 PRO A CA 1
ATOM 3022 C C . PRO A 1 372 ? 44.110 1.745 -3.865 1.00 31.48 372 PRO A C 1
ATOM 3024 O O . PRO A 1 372 ? 44.748 2.046 -2.863 1.00 31.48 372 PRO A O 1
ATOM 3027 N N . SER A 1 373 ? 44.215 0.559 -4.468 1.00 30.47 373 SER A N 1
ATOM 3028 C CA . SER A 1 373 ? 45.124 -0.548 -4.132 1.00 30.47 373 SER A CA 1
ATOM 3029 C C . SER A 1 373 ? 44.720 -1.454 -2.955 1.00 30.47 373 SER A C 1
ATOM 3031 O O . SER A 1 373 ? 45.091 -1.295 -1.800 1.00 30.47 373 SER A O 1
ATOM 3033 N N . SER A 1 374 ? 43.967 -2.503 -3.282 1.00 26.09 374 SER A N 1
ATOM 3034 C CA . SER A 1 374 ? 44.340 -3.910 -3.054 1.00 26.09 374 SER A CA 1
ATOM 3035 C C . SER A 1 374 ? 43.093 -4.785 -3.187 1.00 26.09 374 SER A C 1
ATOM 3037 O O . SER A 1 374 ? 42.028 -4.516 -2.636 1.00 26.09 374 SER A O 1
ATOM 3039 N N . LYS A 1 375 ? 43.214 -5.844 -3.989 1.00 33.00 375 LYS A N 1
ATOM 3040 C CA . LYS A 1 375 ? 42.158 -6.823 -4.248 1.00 33.00 375 LYS A CA 1
ATOM 3041 C C . LYS A 1 375 ? 41.832 -7.586 -2.955 1.00 33.00 375 LYS A C 1
ATOM 3043 O O . LYS A 1 375 ? 42.463 -8.599 -2.672 1.00 33.00 375 LYS A O 1
ATOM 3048 N N . ARG A 1 376 ? 40.851 -7.116 -2.176 1.00 23.34 376 ARG A N 1
ATOM 3049 C CA . ARG A 1 376 ? 40.100 -7.908 -1.179 1.00 23.34 376 ARG A CA 1
ATOM 3050 C C . ARG A 1 376 ? 38.807 -7.190 -0.788 1.00 23.34 376 ARG A C 1
ATOM 3052 O O . ARG A 1 376 ? 38.800 -6.307 0.062 1.00 23.34 376 ARG A O 1
ATOM 3059 N N . TRP A 1 377 ? 37.696 -7.622 -1.372 1.00 23.00 377 TRP A N 1
ATOM 3060 C CA . TRP A 1 377 ? 36.360 -7.225 -0.937 1.00 23.00 377 TRP A CA 1
ATOM 3061 C C . TRP A 1 377 ? 36.038 -7.928 0.390 1.00 23.00 377 TRP A C 1
ATOM 3063 O O . TRP A 1 377 ? 35.996 -9.157 0.452 1.00 23.00 377 TRP A O 1
ATOM 3073 N N . ARG A 1 378 ? 35.845 -7.168 1.475 1.00 21.03 378 ARG A N 1
ATOM 3074 C CA . ARG A 1 378 ? 35.290 -7.685 2.738 1.00 21.03 378 ARG A CA 1
ATOM 3075 C C . ARG A 1 378 ? 33.804 -7.347 2.803 1.00 21.03 378 ARG A C 1
ATOM 3077 O O . ARG A 1 378 ? 33.444 -6.179 2.891 1.00 21.03 378 ARG A O 1
ATOM 3084 N N . PHE A 1 379 ? 32.957 -8.372 2.843 1.00 22.33 379 PHE A N 1
ATOM 3085 C CA . PHE A 1 379 ? 31.565 -8.233 3.265 1.00 22.33 379 PHE A CA 1
ATOM 3086 C C . PHE A 1 379 ? 31.515 -7.896 4.760 1.00 22.33 379 PHE A C 1
ATOM 3088 O O . PHE A 1 379 ? 32.129 -8.584 5.579 1.00 22.33 379 PHE A O 1
ATOM 3095 N N . ARG A 1 380 ? 30.774 -6.849 5.132 1.00 20.84 380 ARG A N 1
ATOM 3096 C CA . ARG A 1 380 ? 30.482 -6.520 6.532 1.00 20.84 380 ARG A CA 1
ATOM 3097 C C . ARG A 1 380 ? 28.974 -6.326 6.681 1.00 20.84 380 ARG A C 1
ATOM 3099 O O . ARG A 1 380 ? 28.452 -5.265 6.368 1.00 20.84 380 ARG A O 1
ATOM 3106 N N . SER A 1 381 ? 28.271 -7.354 7.157 1.00 23.64 381 SER A N 1
ATOM 3107 C CA . SER A 1 381 ? 26.894 -7.203 7.634 1.00 23.64 381 SER A CA 1
ATOM 3108 C C . SER A 1 381 ? 26.931 -6.514 8.996 1.00 23.64 381 SER A C 1
ATOM 3110 O O . SER A 1 381 ? 27.491 -7.052 9.953 1.00 23.64 381 SER A O 1
ATOM 3112 N N . THR A 1 382 ? 26.330 -5.340 9.130 1.00 23.28 382 THR A N 1
ATOM 3113 C CA . THR A 1 382 ? 26.118 -4.694 10.433 1.00 23.28 382 THR A CA 1
ATOM 3114 C C . THR A 1 382 ? 24.853 -5.226 11.112 1.00 23.28 382 THR A C 1
ATOM 3116 O O . THR A 1 382 ? 24.034 -4.472 11.621 1.00 23.28 382 THR A O 1
ATOM 3119 N N . THR A 1 383 ? 24.696 -6.548 11.181 1.00 26.33 383 THR A N 1
ATOM 3120 C CA . THR A 1 383 ? 23.830 -7.182 12.180 1.00 26.33 383 THR A CA 1
ATOM 3121 C C . THR A 1 383 ? 24.667 -7.394 13.430 1.00 26.33 383 THR A C 1
ATOM 3123 O O . THR A 1 383 ? 25.576 -8.223 13.469 1.00 26.33 383 THR A O 1
ATOM 3126 N N . ARG A 1 384 ? 24.404 -6.588 14.456 1.00 28.91 384 ARG A N 1
ATOM 3127 C CA . ARG A 1 384 ? 25.110 -6.614 15.738 1.00 28.91 384 ARG A CA 1
ATOM 3128 C C . ARG A 1 384 ? 24.672 -7.840 16.553 1.00 28.91 384 ARG A C 1
ATOM 3130 O O . ARG A 1 384 ? 24.007 -7.680 17.563 1.00 28.91 384 ARG A O 1
ATOM 3137 N N . HIS A 1 385 ? 25.048 -9.055 16.149 1.00 27.44 385 HIS A N 1
ATOM 3138 C CA . HIS A 1 385 ? 24.958 -10.255 16.990 1.00 27.44 385 HIS A CA 1
ATOM 3139 C C . HIS A 1 385 ? 26.239 -11.096 16.915 1.00 27.44 385 HIS A C 1
ATOM 3141 O O . HIS A 1 385 ? 26.877 -11.236 15.875 1.00 27.44 385 HIS A O 1
ATOM 3147 N N . ARG A 1 386 ? 26.657 -11.557 18.097 1.00 30.23 386 ARG A N 1
ATOM 3148 C CA . ARG A 1 386 ? 27.920 -12.234 18.398 1.00 30.23 386 ARG A CA 1
ATOM 3149 C C . ARG A 1 386 ? 27.991 -13.623 17.735 1.00 30.23 386 ARG A C 1
ATOM 3151 O O . ARG A 1 386 ? 27.038 -14.383 17.821 1.00 30.23 386 ARG A O 1
ATOM 3158 N N . ARG A 1 387 ? 29.206 -13.952 17.269 1.00 25.59 387 ARG A N 1
ATOM 3159 C CA . ARG A 1 387 ? 29.765 -15.246 16.803 1.00 25.59 387 ARG A CA 1
ATOM 3160 C C . ARG A 1 387 ? 29.442 -15.681 15.355 1.00 25.59 387 ARG A C 1
ATOM 3162 O O . ARG A 1 387 ? 28.280 -15.696 14.967 1.00 25.59 387 ARG A O 1
ATOM 3169 N N . PRO A 1 388 ? 30.464 -16.073 14.562 1.00 28.03 388 PRO A N 1
ATOM 3170 C CA . PRO A 1 388 ? 30.277 -16.578 13.205 1.00 28.03 388 PRO A CA 1
ATOM 3171 C C . PRO A 1 388 ? 29.827 -18.048 13.232 1.00 28.03 388 PRO A C 1
ATOM 3173 O O . PRO A 1 388 ? 30.542 -18.910 13.739 1.00 28.03 388 PRO A O 1
ATOM 3176 N N . GLY A 1 389 ? 28.640 -18.327 12.690 1.00 26.84 389 GLY A N 1
ATOM 3177 C CA . GLY A 1 389 ? 28.205 -19.676 12.306 1.00 26.84 389 GLY A CA 1
ATOM 3178 C C . GLY A 1 389 ? 28.668 -20.032 10.882 1.00 26.84 389 GLY A C 1
ATOM 3179 O O . GLY A 1 389 ? 29.055 -19.131 10.134 1.00 26.84 389 GLY A O 1
ATOM 3180 N N . PRO A 1 390 ? 28.672 -21.325 10.501 1.00 27.19 390 PRO A N 1
ATOM 3181 C CA . PRO A 1 390 ? 29.303 -21.795 9.272 1.00 27.19 390 PRO A CA 1
ATOM 3182 C C . PRO A 1 390 ? 28.571 -21.312 8.012 1.00 27.19 390 PRO A C 1
ATOM 3184 O O . PRO A 1 390 ? 27.365 -21.074 8.007 1.00 27.19 390 PRO A O 1
ATOM 3187 N N . SER A 1 391 ? 29.348 -21.174 6.940 1.00 25.11 391 SER A N 1
ATOM 3188 C CA . SER A 1 391 ? 28.956 -20.702 5.614 1.00 25.11 391 SER A CA 1
ATOM 3189 C C . SER A 1 391 ? 27.704 -21.395 5.061 1.00 25.11 391 SER A C 1
ATOM 3191 O O . SER A 1 391 ? 27.633 -22.619 4.945 1.00 25.11 391 SER A O 1
ATOM 3193 N N . VAL A 1 392 ? 26.720 -20.590 4.653 1.00 25.45 392 VAL A N 1
ATOM 3194 C CA . VAL A 1 392 ? 25.530 -21.064 3.940 1.00 25.45 392 VAL A CA 1
ATOM 3195 C C . VAL A 1 392 ? 25.946 -21.460 2.521 1.00 25.45 392 VAL A C 1
ATOM 3197 O O . VAL A 1 392 ? 26.142 -20.616 1.651 1.00 25.45 392 VAL A O 1
ATOM 3200 N N . ARG A 1 393 ? 26.108 -22.767 2.285 1.00 22.02 393 ARG A N 1
ATOM 3201 C CA . ARG A 1 393 ? 26.061 -23.345 0.936 1.00 22.02 393 ARG A CA 1
ATOM 3202 C C . ARG A 1 393 ? 24.608 -23.315 0.468 1.00 22.02 393 ARG A C 1
ATOM 3204 O O . ARG A 1 393 ? 23.760 -23.947 1.095 1.00 22.02 393 ARG A O 1
ATOM 3211 N N . TRP A 1 394 ? 24.337 -22.640 -0.645 1.00 24.27 394 TRP A N 1
ATOM 3212 C CA . TRP A 1 394 ? 23.066 -22.738 -1.360 1.00 24.27 394 TRP A CA 1
ATOM 3213 C C . TRP A 1 394 ? 22.857 -24.186 -1.831 1.00 24.27 394 TRP A C 1
ATOM 3215 O O . TRP A 1 394 ? 23.400 -24.613 -2.846 1.00 24.27 394 TRP A O 1
ATOM 3225 N N . ARG A 1 395 ? 22.102 -24.981 -1.067 1.00 22.95 395 ARG A N 1
ATOM 3226 C CA . ARG A 1 395 ? 21.463 -26.202 -1.575 1.00 22.95 395 ARG A CA 1
ATOM 3227 C C . ARG A 1 395 ? 20.089 -25.800 -2.097 1.00 22.95 395 ARG A C 1
ATOM 3229 O O . ARG A 1 395 ? 19.386 -25.080 -1.395 1.00 22.95 395 ARG A O 1
ATOM 3236 N N . ARG A 1 396 ? 19.730 -26.273 -3.301 1.00 29.94 396 ARG A N 1
ATOM 3237 C CA . ARG A 1 396 ? 18.382 -26.200 -3.900 1.00 29.94 396 ARG A CA 1
ATOM 3238 C C . ARG A 1 396 ? 17.320 -26.362 -2.811 1.00 29.94 396 ARG A C 1
ATOM 3240 O O . ARG A 1 396 ? 17.092 -27.472 -2.332 1.00 29.94 396 ARG A O 1
ATOM 3247 N N . MET A 1 397 ? 16.713 -25.257 -2.391 1.00 23.89 397 MET A N 1
ATOM 3248 C CA . MET A 1 397 ? 15.686 -25.268 -1.359 1.00 23.89 397 MET A CA 1
ATOM 3249 C C . MET A 1 397 ? 14.339 -25.303 -2.070 1.00 23.89 397 MET A C 1
ATOM 3251 O O . MET A 1 397 ? 13.749 -24.289 -2.420 1.00 23.89 397 MET A O 1
ATOM 3255 N N . LEU A 1 398 ? 13.926 -26.533 -2.366 1.00 25.16 398 LEU A N 1
ATOM 3256 C CA . LEU A 1 398 ? 12.618 -26.886 -2.894 1.00 25.16 398 LEU A CA 1
ATOM 3257 C C . LEU A 1 398 ? 11.549 -26.467 -1.874 1.00 25.16 398 LEU A C 1
ATOM 3259 O O . LEU A 1 398 ? 11.446 -27.071 -0.807 1.00 25.16 398 LEU A O 1
ATOM 3263 N N . LEU A 1 399 ? 10.752 -25.451 -2.199 1.00 30.38 399 LEU A N 1
ATOM 3264 C CA . LEU A 1 399 ? 9.505 -25.159 -1.487 1.00 30.38 399 LEU A CA 1
ATOM 3265 C C . LEU A 1 399 ? 8.443 -26.175 -1.946 1.00 30.38 399 LEU A C 1
ATOM 3267 O O . LEU A 1 399 ? 8.288 -26.372 -3.151 1.00 30.38 399 LEU A O 1
ATOM 3271 N N . ARG A 1 400 ? 7.815 -26.884 -1.003 1.00 25.77 400 ARG A N 1
ATOM 3272 C CA . ARG A 1 400 ? 6.642 -27.751 -1.220 1.00 25.77 400 ARG A CA 1
ATOM 3273 C C . ARG A 1 400 ? 5.369 -26.968 -0.957 1.00 25.77 400 ARG A C 1
ATOM 3275 O O . ARG A 1 400 ? 5.424 -26.108 -0.048 1.00 25.77 400 ARG A O 1
#

pLDDT: mean 81.4, std 24.41, range [20.84, 98.75]

Nearest PDB structures (foldseek):
  5z6p-assembly1_A  TM=6.618E-01  e=1.614E-15  Agarivorans gilvus
  4bq3-assembly4_D  TM=6.696E-01  e=2.071E-14  Saccharophagus degradans 2-40
  6xj9-assembly1_B  TM=6.679E-01  e=2.889E-14  Pseudoalteromonas fuliginea
  4bq5-assembly2_B  TM=6.574E-01  e=4.760E-14  Saccharophagus degradans 2-40
  5z6p-assembly2_B  TM=6.049E-01  e=1.327E-12  Agarivorans gilvus

Foldseek 3Di:
DDDDDDPPPVVVVVVVVVVVVPPDPPPPPQDADLQRFRPVAFADQPLAWFWDQDPNDIFIAANRGGGDDADAAEAQDFPVCQVVCCVVPVVPPLVSLLVSQVVCVVVPGQEYANALHECLRHLVVSDPQVSSRVSCLVSSGAYAHEQALWDDPVNADVVRATDLLQDVVSLVVLLVSCVVGPQVCQNRRSHQYYENEEAPQLQLLSVLQSQCPDAQPDRLVVVLLVLVCVVCVQPVVVVCVLQVHDAPGSVSCSHDNDGGDDSLLLVCLVPVVSQDDDPSSVVSSVSSLSSSLVSQLSSLVSSLVSNCVRHPRHWYAYYQHAPSSHDPVSVVSNVVRGSEDHHADDDPRVLPDSHDYDYNDPPDDDDDDDDDDDPDDDDDDPPPDDDDDDDDDDDPDDDD

Secondary structure (DSSP, 8-state):
------HHHHHHHHHHHHHHTTS----PPPPB-TTS-EEEEE----SS-EEEEETTEEEEE-TTSEEE---B-S-SSSGGGHHHHHHHHTT-HHHHHHHHHHHHHHTT--BBTT-S--GGG-TT--S-HHHHHHHHHHTT--EEEE--SS--TTTPPTTPPPP-TTSHHHHHHHHHHIIIIIGGGTT-TTEEEEEEEESTTTTHHHHHHHHHTSPTT-HHHHHHHHHHHHHTTT-HHHHHHHHT---S-HHHHHHH------THHHHHHH-GGGS--SHHHHHHHHHHHHHHHHHHHHHHHHHHHHHHTT-SSSEEEEEE--TTTS-HHHHHHHGGG-S-B--SS--GGGGG--S-B-------------------PPP--------PPPP---------

Solvent-accessible surface area (backbone atoms only — not comparable to full-atom values): 23492 Å² total; per-residue (Å²): 131,89,82,95,80,68,80,70,61,64,59,54,55,60,53,49,56,64,58,58,70,68,68,63,74,70,75,73,75,74,58,57,45,94,70,52,11,37,62,90,37,79,54,71,66,73,54,30,25,44,76,44,75,57,96,87,36,67,37,35,25,27,32,83,9,15,30,37,74,81,43,55,61,72,63,80,43,35,60,86,43,44,67,55,31,40,75,76,44,76,58,35,61,66,60,46,50,56,52,48,53,52,53,34,49,76,71,67,36,46,31,21,77,47,10,54,40,41,68,91,44,26,80,81,64,76,66,61,64,71,60,44,48,49,49,34,55,75,66,63,41,33,24,22,44,66,47,71,79,50,77,31,82,86,71,55,53,95,90,59,74,82,79,50,69,61,31,68,68,41,51,49,52,47,51,52,48,37,60,67,65,44,58,82,48,52,85,46,55,40,44,42,24,43,27,30,45,58,50,53,62,70,53,44,33,56,56,48,34,56,36,53,70,45,60,65,78,37,52,35,28,46,53,50,50,50,55,50,36,63,74,46,72,70,41,39,66,62,49,18,66,58,70,73,53,84,59,91,33,61,72,48,34,57,64,72,51,83,79,78,61,60,71,42,57,43,45,24,61,70,39,60,88,57,42,69,88,52,75,50,47,54,52,51,44,53,52,49,51,52,48,40,37,52,56,53,34,47,48,43,50,51,53,35,56,58,42,50,77,70,33,86,56,56,32,36,38,43,50,35,21,51,54,46,59,54,54,73,67,44,49,60,66,44,44,88,46,33,71,39,52,34,32,43,47,90,51,86,77,65,75,73,59,97,63,54,72,49,77,5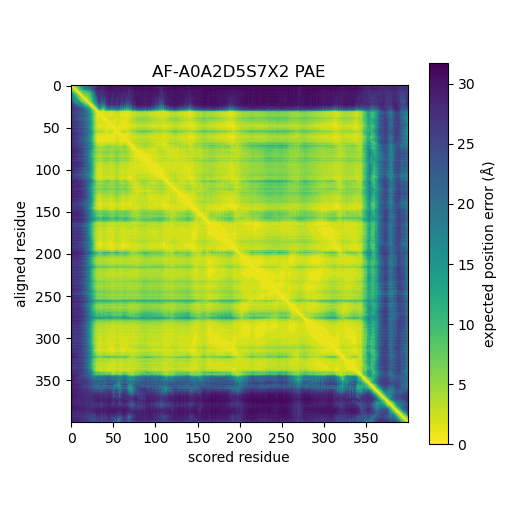0,75,81,78,84,82,78,91,74,77,95,75,87,90,75,100,71,91,76,89,78,78,89,65,95,69,88,79,91,74,82,82,85,75,91,64,92,79,80,80,126

Sequence (400 aa):
MKTSMNLRTTLATSIAFLMCGLAGAPAQSAELDTFGGFTDVKGEKTGFFHAEKMDGRWWMVTPEGHGFFGIGISHPLTDMSRAAVISGYGSDQKKWMTDSVSKMRDLGYNCVWTGPQTTDRNRSRWVEEDTAERIYTEQRYPHAIHVPFIKHMVELKPGEIRPDVFSDEYKNHVRELVADKVVPKKDDPWVIGWFYGFGSFMKDFEWINQTLAREPGSPGRKRLIEVLEERYGSDIEELNRVYGTEFASFKDFHKSGRIAYPSWVTFAKWNPARMPMAPVDLVKFEDAEALFGDIAEQVYAFTHDEIRKHDTNHMILGSYVKSDTYTLDIWKRLAPYIDLVAPQDFNSRLRKTRRFLLFISTMRWTSQSALPSSKRWRFRSTTRHRRPGPSVRWRRMLLR

Radius of gyration: 26.5 Å; Cα contacts (8 Å, |Δi|>4): 585; chains: 1; bounding box: 80×80×56 Å

Mean predicted aligned error: 11.02 Å